Protein AF-H2ZM86-F1 (afdb_monomer)

Mean predicted aligned error: 6.04 Å

Sequence (484 aa):
TMFRTVLPVCFLLVGVSAQFPRRCTDKASLEARECCPTHTDGTKCGEMSNRGICAEIIAPTIDITVNETLELLLDDRAYWPRAFYDRACSCYGNFDDVDCSSCKAGFQGENCDVKSALAIRRNFTSLERNEIDSVISVLDKSKRIISDNYVILVTSYDRILRGESPEFANISVYNLFVWMHAYVSRDNLVFQGDDVKARLTNVNEENRVQVAIELLKEDFELAVESDVDYAHEGPAFLPWHRYFLLKWEKELRDVVVGDDTFTLPYWDWRDNTNCDVCNDAMMGDKDPENATLISSGSPISKWQIICSKGNAYIESGIQCTGQPEGPLLRDPGNYDPEKISGLPTSQEVENVIKIPDSYDTDSFDVAANQSFRNLVEGFADTTTGDADPSMSYLHNAVHLFMNGTMSEVATSANDPIFLLHHAFVDSIYELWLRQRTLRGNFGSTDGIRLGHRPNDFMVPFFPLVRNREGFANTFQLGYAYDYI

Structure (mmCIF, N/CA/C/O backbone):
data_AF-H2ZM86-F1
#
_entry.id   AF-H2ZM86-F1
#
loop_
_atom_site.group_PDB
_atom_site.id
_atom_site.type_symbol
_atom_site.label_atom_id
_atom_site.label_alt_id
_atom_site.label_comp_id
_atom_site.label_asym_id
_atom_site.label_entity_id
_atom_site.label_seq_id
_atom_site.pdbx_PDB_ins_code
_atom_site.Cartn_x
_atom_site.Cartn_y
_atom_site.Cartn_z
_atom_site.occupancy
_atom_site.B_iso_or_equiv
_atom_site.auth_seq_id
_atom_site.auth_comp_id
_atom_site.auth_asym_id
_atom_site.auth_atom_id
_atom_site.pdbx_PDB_model_num
ATOM 1 N N . THR A 1 1 ? 31.973 -61.005 -4.755 1.00 39.19 1 THR A N 1
ATOM 2 C CA . THR A 1 1 ? 30.595 -60.736 -5.220 1.00 39.19 1 THR A CA 1
ATOM 3 C C . THR A 1 1 ? 29.752 -60.318 -4.029 1.00 39.19 1 THR A C 1
ATOM 5 O O . THR A 1 1 ? 29.110 -61.143 -3.400 1.00 39.19 1 THR A O 1
ATOM 8 N N . MET A 1 2 ? 29.830 -59.038 -3.657 1.00 30.70 2 MET A N 1
ATOM 9 C CA . MET A 1 2 ? 28.988 -58.439 -2.615 1.00 30.70 2 MET A CA 1
ATOM 10 C C . MET A 1 2 ? 27.999 -57.503 -3.303 1.00 30.70 2 MET A C 1
ATOM 12 O O . MET A 1 2 ? 28.408 -56.522 -3.921 1.00 30.70 2 MET A O 1
ATOM 16 N N . PHE A 1 3 ? 26.716 -57.838 -3.216 1.00 30.98 3 PHE A N 1
ATOM 17 C CA . PHE A 1 3 ? 25.620 -56.956 -3.593 1.00 30.98 3 PHE A CA 1
ATOM 18 C C . PHE A 1 3 ? 25.576 -55.779 -2.610 1.00 30.98 3 PHE A C 1
ATOM 20 O O . PHE A 1 3 ? 25.415 -55.983 -1.408 1.00 30.98 3 PHE A O 1
ATOM 27 N N . ARG A 1 4 ? 25.745 -54.554 -3.120 1.00 32.47 4 ARG A N 1
ATOM 28 C CA . ARG A 1 4 ? 25.454 -53.317 -2.389 1.00 32.47 4 ARG A CA 1
ATOM 29 C C . ARG A 1 4 ? 24.052 -52.849 -2.759 1.00 32.47 4 ARG A C 1
ATOM 31 O O . ARG A 1 4 ? 23.764 -52.581 -3.920 1.00 32.47 4 ARG A O 1
ATOM 38 N N . THR A 1 5 ? 23.215 -52.759 -1.739 1.00 32.97 5 THR A N 1
ATOM 39 C CA . THR A 1 5 ? 21.920 -52.086 -1.707 1.00 32.97 5 THR A CA 1
ATOM 40 C C . THR A 1 5 ? 22.089 -50.620 -2.114 1.00 32.97 5 THR A C 1
ATOM 42 O O . THR A 1 5 ? 22.916 -49.918 -1.533 1.00 32.97 5 THR A O 1
ATOM 45 N N . VAL A 1 6 ? 21.316 -50.156 -3.095 1.00 32.16 6 VAL A N 1
ATOM 46 C CA . VAL A 1 6 ? 21.201 -48.735 -3.451 1.00 32.16 6 VAL A CA 1
ATOM 47 C C . VAL A 1 6 ? 19.826 -48.269 -2.976 1.00 32.16 6 VAL A C 1
ATOM 49 O O . VAL A 1 6 ? 18.811 -48.704 -3.513 1.00 32.16 6 VAL A O 1
ATOM 52 N N . LEU A 1 7 ? 19.796 -47.426 -1.940 1.00 28.30 7 LEU A N 1
ATOM 53 C CA . LEU A 1 7 ? 18.626 -46.604 -1.620 1.00 28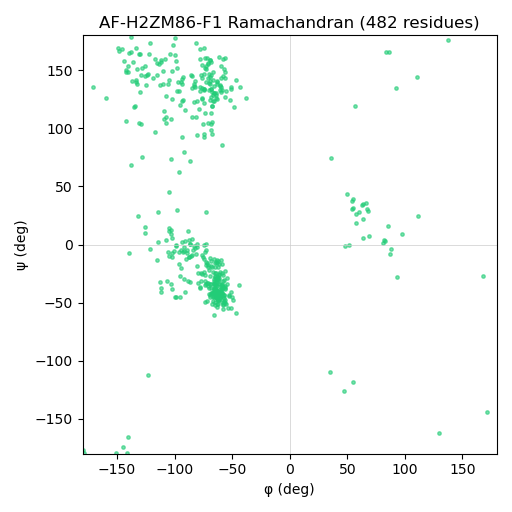.30 7 LEU A CA 1
ATOM 54 C C . LEU A 1 7 ? 18.549 -45.458 -2.643 1.00 28.30 7 LEU A C 1
ATOM 56 O O . LEU A 1 7 ? 19.573 -44.806 -2.866 1.00 28.30 7 LEU A O 1
ATOM 60 N N . PRO A 1 8 ? 17.378 -45.151 -3.224 1.00 29.66 8 PRO A N 1
ATOM 61 C CA . PRO A 1 8 ? 17.207 -43.926 -3.982 1.00 29.66 8 PRO A CA 1
ATOM 62 C C . PRO A 1 8 ? 17.007 -42.770 -2.996 1.00 29.66 8 PRO A C 1
ATOM 64 O O . PRO A 1 8 ? 16.043 -42.739 -2.231 1.00 29.66 8 PRO A O 1
ATOM 67 N N . VAL A 1 9 ? 17.938 -41.818 -3.006 1.00 29.58 9 VAL A N 1
ATOM 68 C CA . VAL A 1 9 ? 17.742 -40.505 -2.387 1.00 29.58 9 VAL A CA 1
ATOM 69 C C . VAL A 1 9 ? 16.745 -39.757 -3.266 1.00 29.58 9 VAL A C 1
ATOM 71 O O . VAL A 1 9 ? 17.067 -39.334 -4.374 1.00 29.58 9 VAL A O 1
ATOM 74 N N . CYS A 1 10 ? 15.510 -39.661 -2.784 1.00 25.80 10 CYS A N 1
ATOM 75 C CA . CYS A 1 10 ? 14.481 -38.811 -3.359 1.00 25.80 10 CYS A CA 1
ATOM 76 C C . CYS A 1 10 ? 14.900 -37.355 -3.114 1.00 25.80 10 CYS A C 1
ATOM 78 O O . CYS A 1 10 ? 14.818 -36.866 -1.988 1.00 25.80 10 CYS A O 1
ATOM 80 N N . PHE A 1 11 ? 15.402 -36.681 -4.149 1.00 26.70 11 PHE A N 1
ATOM 81 C CA . PHE A 1 11 ? 15.602 -35.236 -4.124 1.00 26.70 11 PHE A CA 1
ATOM 82 C C . PHE A 1 11 ? 14.224 -34.568 -4.101 1.00 26.70 11 PHE A C 1
ATOM 84 O O . PHE A 1 11 ? 13.560 -34.443 -5.126 1.00 26.70 11 PHE A O 1
ATOM 91 N N . LEU A 1 12 ? 13.782 -34.173 -2.908 1.00 25.33 12 LEU A N 1
ATOM 92 C CA . LEU A 1 12 ? 12.741 -33.167 -2.744 1.00 25.33 12 LEU A CA 1
ATOM 93 C C . LEU A 1 12 ? 13.330 -31.839 -3.232 1.00 25.33 12 LEU A C 1
ATOM 95 O O . LEU A 1 12 ? 14.191 -31.257 -2.574 1.00 25.33 12 LEU A O 1
ATOM 99 N N . LEU A 1 13 ? 12.908 -31.397 -4.415 1.00 27.17 13 LEU A N 1
ATOM 100 C CA . LEU A 1 13 ? 13.120 -30.029 -4.879 1.00 27.17 13 LEU A CA 1
ATOM 101 C C . LEU A 1 13 ? 12.276 -29.112 -3.989 1.00 27.17 13 LEU A C 1
ATOM 103 O O . LEU A 1 13 ? 11.078 -28.956 -4.202 1.00 27.17 13 LEU A O 1
ATOM 107 N N . VAL A 1 14 ? 12.896 -28.554 -2.953 1.00 28.31 14 VAL A N 1
ATOM 108 C CA . VAL A 1 14 ? 12.298 -27.496 -2.137 1.00 28.31 14 VAL A CA 1
ATOM 109 C C . VAL A 1 14 ? 12.490 -26.192 -2.910 1.00 28.31 14 VAL A C 1
ATOM 111 O O . VAL A 1 14 ? 13.564 -25.597 -2.879 1.00 28.31 14 VAL A O 1
ATOM 114 N N . GLY A 1 15 ? 11.483 -25.815 -3.697 1.00 26.33 15 GLY A N 1
ATOM 115 C CA . GLY A 1 15 ? 11.445 -24.538 -4.407 1.00 26.33 15 GLY A CA 1
ATOM 116 C C . GLY A 1 15 ? 11.146 -23.400 -3.436 1.00 26.33 15 GLY A C 1
ATOM 117 O O . GLY A 1 15 ? 10.242 -23.518 -2.611 1.00 26.33 15 GLY A O 1
ATOM 118 N N . VAL A 1 16 ? 11.917 -22.316 -3.534 1.00 29.64 16 VAL A N 1
ATOM 119 C CA . VAL A 1 16 ? 11.794 -21.115 -2.699 1.00 29.64 16 VAL A CA 1
ATOM 120 C C . VAL A 1 16 ? 11.440 -19.907 -3.592 1.00 29.64 16 VAL A C 1
ATOM 122 O O . VAL A 1 16 ? 12.290 -19.400 -4.302 1.00 29.64 16 VAL A O 1
ATOM 125 N N . SER A 1 17 ? 10.153 -19.573 -3.674 1.00 33.53 17 SER A N 1
ATOM 126 C CA . SER A 1 17 ? 9.510 -18.359 -3.127 1.00 33.53 17 SER A CA 1
ATOM 127 C C . SER A 1 17 ? 9.956 -16.909 -3.490 1.00 33.53 17 SER A C 1
ATOM 129 O O . SER A 1 17 ? 11.090 -16.632 -3.149 1.00 33.53 17 SER A O 1
ATOM 131 N N . ALA A 1 18 ? 9.066 -16.038 -4.102 1.00 32.41 18 ALA A N 1
ATOM 132 C CA . ALA A 1 18 ? 9.093 -14.596 -4.635 1.00 32.41 18 ALA A CA 1
ATOM 133 C C . ALA A 1 18 ? 7.874 -13.601 -4.497 1.00 32.41 18 ALA A C 1
ATOM 135 O O . ALA A 1 18 ? 6.821 -14.193 -4.611 1.00 32.41 18 ALA A O 1
ATOM 136 N N . GLN A 1 19 ? 7.961 -12.216 -4.356 1.00 56.25 19 GLN A N 1
ATOM 137 C CA . GLN A 1 19 ? 7.036 -11.006 -4.076 1.00 56.25 19 GLN A CA 1
ATOM 138 C C . GLN A 1 19 ? 6.599 -10.357 -5.363 1.00 56.25 19 GLN A C 1
ATOM 140 O O . GLN A 1 19 ? 5.443 -10.036 -5.602 1.00 56.25 19 GLN A O 1
ATOM 145 N N . PHE A 1 20 ? 7.596 -10.198 -6.211 1.00 81.62 20 PHE A N 1
ATOM 146 C CA . PHE A 1 20 ? 7.465 -10.648 -7.570 1.00 81.62 20 PHE A CA 1
ATOM 147 C C . PHE A 1 20 ? 6.937 -12.068 -7.552 1.00 81.62 20 PHE A C 1
ATOM 149 O O . PHE A 1 20 ? 7.635 -12.906 -7.007 1.00 81.62 20 PHE A O 1
ATOM 156 N N . PRO A 1 21 ? 5.768 -12.359 -8.120 1.00 90.44 21 PRO A N 1
ATOM 157 C CA . PRO A 1 21 ? 5.137 -13.667 -8.008 1.00 90.44 21 PRO A CA 1
ATOM 158 C C . PRO A 1 21 ? 6.167 -14.791 -8.065 1.00 90.44 21 PRO A C 1
ATOM 160 O O . PRO A 1 21 ? 6.968 -14.815 -8.992 1.00 90.44 21 PRO A O 1
ATOM 163 N N . ARG A 1 22 ? 6.192 -15.702 -7.088 1.00 91.69 22 ARG A N 1
ATOM 164 C CA . ARG A 1 22 ? 7.207 -16.778 -6.973 1.00 91.69 22 ARG A CA 1
ATOM 165 C C . ARG A 1 22 ? 7.530 -17.482 -8.280 1.00 91.69 22 ARG A C 1
ATOM 167 O O . ARG A 1 22 ? 8.665 -17.866 -8.530 1.00 91.69 22 ARG A O 1
ATOM 174 N N . ARG A 1 23 ? 6.510 -17.629 -9.117 1.00 91.88 23 ARG A N 1
ATOM 175 C CA . ARG A 1 23 ? 6.570 -18.237 -10.447 1.00 91.88 23 ARG A CA 1
ATOM 176 C C . ARG A 1 23 ? 7.264 -17.375 -11.519 1.00 91.88 23 ARG A C 1
ATOM 178 O O . ARG A 1 23 ? 7.301 -17.797 -12.664 1.00 91.88 23 ARG A O 1
ATOM 185 N N . CYS A 1 24 ? 7.752 -16.189 -11.170 1.00 93.94 24 CYS A N 1
ATOM 186 C CA . CYS A 1 24 ? 8.411 -15.220 -12.046 1.00 93.94 24 CYS A CA 1
ATOM 187 C C . CYS A 1 24 ? 9.840 -14.878 -11.603 1.00 93.94 24 CYS A C 1
ATOM 189 O O . CYS A 1 24 ? 10.521 -14.132 -12.297 1.00 93.94 24 CYS A O 1
ATOM 191 N N . THR A 1 25 ? 10.315 -15.405 -10.473 1.00 93.56 25 THR A N 1
ATOM 192 C CA . THR A 1 25 ? 11.659 -15.103 -9.945 1.00 93.56 25 THR A CA 1
ATOM 193 C C . THR A 1 25 ? 12.661 -16.219 -10.139 1.00 93.56 25 THR A C 1
ATOM 195 O O . THR A 1 25 ? 13.737 -16.214 -9.542 1.00 93.56 25 THR A O 1
ATOM 198 N N . ASP A 1 26 ? 12.327 -17.187 -10.986 1.00 91.25 26 ASP A N 1
ATOM 199 C CA . ASP A 1 26 ? 13.325 -18.096 -11.508 1.00 91.25 26 ASP A CA 1
ATOM 200 C C . ASP A 1 26 ? 14.213 -17.402 -12.549 1.00 91.25 26 ASP A C 1
ATOM 202 O O . ASP A 1 26 ? 13.879 -16.376 -13.151 1.00 91.25 26 ASP A O 1
ATOM 206 N N . LYS A 1 27 ? 15.380 -18.003 -12.768 1.00 90.88 27 LYS A N 1
ATOM 207 C CA . LYS A 1 27 ? 16.389 -17.490 -13.688 1.00 90.88 27 LYS A CA 1
ATOM 208 C C . LYS A 1 27 ? 15.850 -17.292 -15.110 1.00 90.88 27 LYS A C 1
ATOM 210 O O . LYS A 1 27 ? 16.230 -16.320 -15.752 1.00 90.88 27 LYS A O 1
ATOM 215 N N . ALA A 1 28 ? 14.988 -18.185 -15.600 1.00 92.88 28 ALA A N 1
ATOM 216 C CA . ALA A 1 28 ? 14.496 -18.113 -16.971 1.00 92.88 28 ALA A CA 1
ATOM 217 C C . ALA A 1 28 ? 13.544 -16.925 -17.158 1.00 92.88 28 ALA A C 1
ATOM 219 O O . ALA A 1 28 ? 13.675 -16.203 -18.144 1.00 92.88 28 ALA A O 1
ATOM 220 N N . SER A 1 29 ? 12.640 -16.684 -16.204 1.00 93.62 29 SER A N 1
ATOM 221 C CA . SER A 1 29 ? 11.758 -15.512 -16.223 1.00 93.62 29 SER A CA 1
ATOM 222 C C . SER A 1 29 ? 12.522 -14.191 -16.132 1.00 93.62 29 SER A C 1
ATOM 224 O O . SER A 1 29 ? 12.216 -13.263 -16.880 1.00 93.62 29 SER A O 1
ATOM 226 N N . LEU A 1 30 ? 13.542 -14.111 -15.274 1.00 92.69 30 LEU A N 1
ATOM 227 C CA . LEU A 1 30 ? 14.358 -12.903 -15.111 1.00 92.69 30 LEU A CA 1
ATOM 228 C C . LEU A 1 30 ? 15.242 -12.624 -16.337 1.00 92.69 30 LEU A C 1
ATOM 230 O O . LEU A 1 30 ? 15.297 -11.488 -16.800 1.00 92.69 30 LEU A O 1
ATOM 234 N N . GLU A 1 31 ? 15.892 -13.646 -16.908 1.00 92.38 31 GLU A N 1
ATOM 235 C CA . GLU A 1 31 ? 16.695 -13.504 -18.136 1.00 92.38 31 GLU A CA 1
ATOM 236 C C . GLU A 1 31 ? 15.830 -13.139 -19.347 1.00 92.38 31 GLU A C 1
ATOM 238 O O . GLU A 1 31 ? 16.235 -12.327 -20.177 1.00 92.38 31 GLU A O 1
ATOM 243 N N . ALA A 1 32 ? 14.626 -13.712 -19.441 1.00 95.31 32 ALA A N 1
ATOM 244 C CA . ALA A 1 32 ? 13.661 -13.367 -20.480 1.00 95.31 32 ALA A CA 1
ATOM 245 C C . ALA A 1 32 ? 12.961 -12.022 -20.232 1.00 95.31 32 ALA A C 1
ATOM 247 O O . ALA A 1 32 ? 12.251 -11.552 -21.122 1.00 95.31 32 ALA A O 1
ATOM 248 N N . ARG A 1 33 ? 13.125 -11.431 -19.037 1.00 94.31 33 ARG A N 1
ATOM 249 C CA . ARG A 1 33 ? 12.389 -10.247 -18.568 1.00 94.31 33 ARG A CA 1
ATOM 250 C C . ARG A 1 33 ? 10.880 -10.418 -18.773 1.00 94.31 33 ARG A C 1
ATOM 252 O O . ARG A 1 33 ? 10.178 -9.515 -19.222 1.00 94.31 33 ARG A O 1
ATOM 259 N N . GLU A 1 34 ? 10.367 -11.603 -18.446 1.00 96.31 34 GLU A N 1
ATOM 260 C CA . GLU A 1 34 ? 8.969 -11.977 -18.652 1.00 96.31 34 GLU A CA 1
ATOM 261 C C . GLU A 1 34 ? 8.365 -12.669 -17.418 1.00 96.31 34 GLU A C 1
ATOM 263 O O . GLU A 1 34 ? 8.778 -13.765 -17.027 1.00 96.31 34 GLU A O 1
ATOM 268 N N . CYS A 1 35 ? 7.318 -12.060 -16.852 1.00 96.19 35 CYS A N 1
ATOM 269 C CA . CYS A 1 35 ? 6.494 -12.641 -15.792 1.00 96.19 35 CYS A CA 1
ATOM 270 C C . CYS A 1 35 ? 5.162 -13.136 -16.375 1.00 96.19 35 CYS A C 1
ATOM 272 O O . CYS A 1 35 ? 4.109 -12.521 -16.207 1.00 96.19 35 CYS A O 1
ATOM 274 N N . CYS A 1 36 ? 5.226 -14.252 -17.105 1.00 96.69 36 CYS A N 1
ATOM 275 C CA . CYS A 1 36 ? 4.064 -14.904 -17.713 1.00 96.69 36 CYS A CA 1
ATOM 276 C C . CYS A 1 36 ? 4.024 -16.397 -17.352 1.00 96.69 36 CYS A C 1
ATOM 278 O O . CYS A 1 36 ? 4.369 -17.242 -18.190 1.00 96.69 36 CYS A O 1
ATOM 280 N N . PRO A 1 37 ? 3.643 -16.750 -16.111 1.00 95.25 37 PRO A N 1
ATOM 281 C CA . PRO A 1 37 ? 3.607 -18.136 -15.678 1.00 95.25 37 PRO A CA 1
ATOM 282 C C . PRO A 1 37 ? 2.657 -18.983 -16.529 1.00 95.25 37 PRO A C 1
ATOM 284 O O . PRO A 1 37 ? 1.687 -18.503 -17.126 1.00 95.25 37 PRO A O 1
ATOM 287 N N . THR A 1 38 ? 2.960 -20.278 -16.584 1.00 94.56 38 THR A N 1
ATOM 288 C CA . THR A 1 38 ? 2.132 -21.253 -17.296 1.00 94.56 38 THR A CA 1
ATOM 289 C C . THR A 1 38 ? 0.892 -21.575 -16.468 1.00 94.56 38 THR A C 1
ATOM 291 O O . THR A 1 38 ? 1.005 -21.961 -15.304 1.00 94.56 38 THR A O 1
ATOM 294 N N . HIS A 1 39 ? -0.275 -21.414 -17.084 1.00 93.44 39 HIS A N 1
ATOM 295 C CA . HIS A 1 39 ? -1.570 -21.784 -16.535 1.00 93.44 39 HIS A CA 1
ATOM 296 C C . HIS A 1 39 ? -1.763 -23.313 -16.581 1.00 93.44 39 HIS A C 1
ATOM 298 O O . HIS A 1 39 ? -1.015 -24.046 -17.231 1.00 93.44 39 HIS A O 1
ATOM 304 N N . THR A 1 40 ? -2.796 -23.818 -15.906 1.00 92.19 40 THR A N 1
ATOM 305 C CA . THR A 1 40 ? -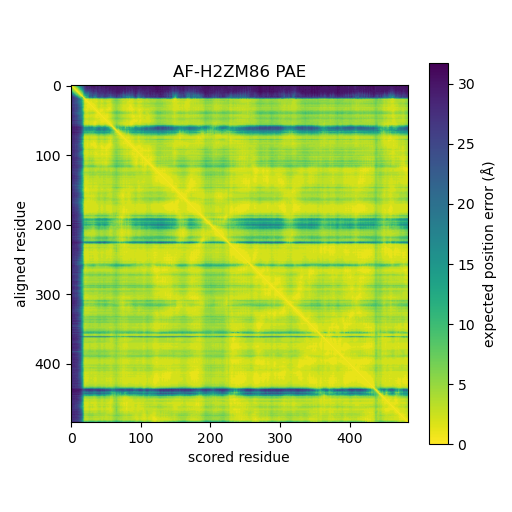3.113 -25.258 -15.842 1.00 92.19 40 THR A CA 1
ATOM 306 C C . THR A 1 40 ? -3.433 -25.900 -17.199 1.00 92.19 40 THR A C 1
ATOM 308 O O . THR A 1 40 ? -3.334 -27.118 -17.333 1.00 92.19 40 THR A O 1
ATOM 311 N N . ASP A 1 41 ? -3.740 -25.101 -18.224 1.00 92.94 41 ASP A N 1
ATOM 312 C CA . ASP A 1 41 ? -3.924 -25.559 -19.611 1.00 92.94 41 ASP A CA 1
ATOM 313 C C . ASP A 1 41 ? -2.610 -25.772 -20.385 1.00 92.94 41 ASP A C 1
ATOM 315 O O . ASP A 1 41 ? -2.627 -26.146 -21.558 1.00 92.94 41 ASP A O 1
ATOM 319 N N . GLY A 1 42 ? -1.464 -25.543 -19.738 1.00 95.19 42 GLY A N 1
ATOM 320 C CA . GLY A 1 42 ? -0.141 -25.715 -20.330 1.00 95.19 42 GLY A CA 1
ATOM 321 C C . GLY A 1 42 ? 0.335 -24.538 -21.186 1.00 95.19 42 GLY A C 1
ATOM 322 O O . GLY A 1 42 ? 1.418 -24.629 -21.764 1.00 95.19 42 GLY A O 1
ATOM 323 N N . THR A 1 43 ? -0.420 -23.437 -21.263 1.00 96.69 43 THR A N 1
ATOM 324 C CA . THR A 1 43 ? -0.028 -22.205 -21.970 1.00 96.69 43 THR A CA 1
ATOM 325 C C . THR A 1 43 ? 0.223 -21.043 -21.015 1.00 96.69 43 THR A C 1
ATOM 327 O O . THR A 1 43 ? -0.255 -21.027 -19.881 1.00 96.69 43 THR A O 1
ATOM 330 N N . LYS A 1 44 ? 1.004 -20.049 -21.451 1.00 96.81 44 LYS A N 1
ATOM 331 C CA . LYS A 1 44 ? 1.237 -18.834 -20.657 1.00 96.81 44 LYS A CA 1
ATOM 332 C C . LYS A 1 44 ? -0.067 -18.055 -20.519 1.00 96.81 44 LYS A C 1
ATOM 334 O O . LYS A 1 44 ? -0.783 -17.894 -21.503 1.00 96.81 44 LYS A O 1
ATOM 339 N N . CYS A 1 45 ? -0.357 -17.562 -19.315 1.00 96.69 45 CYS A N 1
ATOM 340 C CA . CYS A 1 45 ? -1.513 -16.693 -19.050 1.00 96.69 45 CYS A CA 1
ATOM 341 C C . CYS A 1 45 ? -2.889 -17.289 -19.418 1.00 96.69 45 CYS A C 1
ATOM 343 O O . CYS A 1 45 ? -3.853 -16.547 -19.604 1.00 96.69 45 CYS A O 1
ATOM 345 N N . GLY A 1 46 ? -2.981 -18.613 -19.575 1.00 96.44 46 GLY A N 1
ATOM 346 C CA . GLY A 1 46 ? -4.213 -19.296 -19.966 1.00 96.44 46 GLY A CA 1
ATOM 347 C C . GLY A 1 46 ? -4.692 -18.962 -21.382 1.00 96.44 46 GLY A C 1
ATOM 348 O O . GLY A 1 46 ? -5.899 -18.847 -21.610 1.00 96.44 46 GLY A O 1
ATOM 349 N N . GLU A 1 47 ? -3.765 -18.775 -22.326 1.00 97.00 47 GLU A N 1
ATOM 350 C CA . GLU A 1 47 ? -4.056 -18.455 -23.730 1.00 97.00 47 GLU A CA 1
ATOM 351 C C . GLU A 1 47 ? -4.961 -19.505 -24.393 1.00 97.00 47 GLU A C 1
ATOM 353 O O . GLU A 1 47 ? -5.940 -19.149 -25.050 1.00 97.00 47 GLU A O 1
ATOM 358 N N . MET A 1 48 ? -4.704 -20.800 -24.169 1.00 96.75 48 MET A N 1
ATOM 359 C CA . MET A 1 48 ? -5.537 -21.879 -24.720 1.00 96.75 48 MET A CA 1
ATOM 360 C C . MET A 1 48 ? -6.973 -21.826 -24.185 1.00 96.75 48 MET A C 1
ATOM 362 O O . MET A 1 48 ? -7.918 -22.099 -24.926 1.00 96.75 48 MET A O 1
ATOM 366 N N . SER A 1 49 ? -7.137 -21.447 -22.918 1.00 96.06 49 SER A N 1
ATOM 367 C CA . SER A 1 49 ? -8.445 -21.279 -22.272 1.00 96.06 49 SER A CA 1
ATOM 368 C C . SER A 1 49 ? -9.078 -19.905 -22.519 1.00 96.06 49 SER A C 1
ATOM 370 O O . SER A 1 49 ? -10.126 -19.614 -21.946 1.00 96.06 49 SER A O 1
ATOM 372 N N . ASN A 1 50 ? -8.465 -19.050 -23.348 1.00 96.31 50 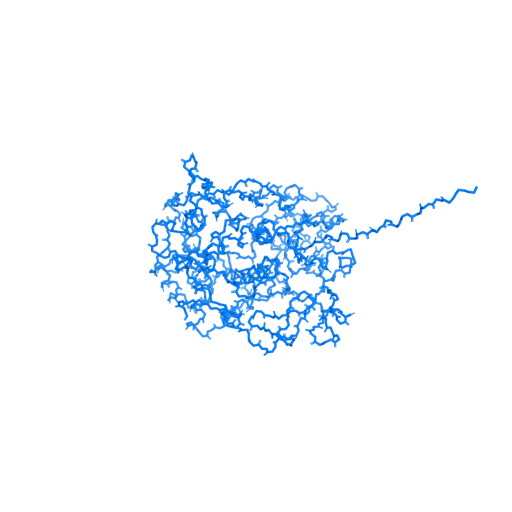ASN A N 1
ATOM 373 C CA . ASN A 1 50 ? -8.904 -17.678 -23.611 1.00 96.31 50 ASN A CA 1
ATOM 374 C C . ASN A 1 50 ? -9.066 -16.832 -22.328 1.00 96.31 50 ASN A C 1
ATOM 376 O O . ASN A 1 50 ? -9.994 -16.028 -22.207 1.00 96.31 50 ASN A O 1
ATOM 380 N N . ARG A 1 51 ? -8.171 -17.026 -21.352 1.00 97.25 51 ARG A N 1
ATOM 381 C CA . ARG A 1 51 ? -8.165 -16.287 -20.077 1.00 97.25 51 ARG A CA 1
ATOM 382 C C . ARG A 1 51 ? -7.298 -15.038 -20.118 1.00 97.25 51 ARG A C 1
ATOM 384 O O . ARG A 1 51 ? -7.604 -14.055 -19.447 1.00 97.25 51 ARG A O 1
ATOM 391 N N . GLY A 1 52 ? -6.250 -15.054 -20.926 1.00 97.19 52 GLY A N 1
ATOM 392 C CA . GLY A 1 52 ? -5.335 -13.938 -21.073 1.00 97.19 52 GLY A CA 1
ATOM 393 C C . GLY A 1 52 ? -4.231 -14.242 -22.070 1.00 97.19 52 GLY A C 1
ATOM 394 O O . GLY A 1 52 ? -4.207 -15.292 -22.709 1.00 97.19 52 GLY A O 1
ATOM 395 N N . ILE A 1 53 ? -3.311 -13.294 -22.203 1.00 97.62 53 ILE A N 1
ATOM 396 C CA . ILE A 1 53 ? -2.156 -13.405 -23.091 1.00 97.62 53 ILE A CA 1
ATOM 397 C C . ILE A 1 53 ? -0.921 -12.809 -22.425 1.00 97.62 53 ILE A C 1
ATOM 399 O O . ILE A 1 53 ? -1.018 -11.847 -21.662 1.00 97.62 53 ILE A O 1
ATOM 403 N N . CYS A 1 54 ? 0.253 -13.354 -22.734 1.00 97.38 54 CYS A N 1
ATOM 404 C CA . CYS A 1 54 ? 1.509 -12.736 -22.335 1.00 97.38 54 CYS A CA 1
ATOM 405 C C . CYS A 1 54 ? 1.795 -11.519 -23.222 1.00 97.38 54 CYS A C 1
ATOM 407 O O . CYS A 1 54 ? 2.199 -11.671 -24.381 1.00 97.38 54 CYS A O 1
ATOM 409 N N . ALA A 1 55 ? 1.581 -10.319 -22.690 1.00 96.44 55 ALA A N 1
ATOM 410 C CA . ALA A 1 55 ? 1.652 -9.067 -23.434 1.00 96.44 55 ALA A CA 1
ATOM 411 C C . ALA A 1 55 ? 2.842 -8.209 -22.998 1.00 96.44 55 ALA A C 1
ATOM 413 O O . ALA A 1 55 ? 3.372 -8.357 -21.898 1.00 96.44 55 ALA A O 1
ATOM 414 N N . GLU A 1 56 ? 3.244 -7.294 -23.877 1.00 95.56 56 GLU A N 1
ATOM 415 C CA . GLU A 1 56 ? 4.164 -6.218 -23.523 1.00 95.56 56 GLU A CA 1
ATOM 416 C C . GLU A 1 56 ? 3.540 -5.304 -22.464 1.00 95.56 56 GLU A C 1
ATOM 418 O O . GLU A 1 56 ? 2.355 -4.959 -22.516 1.00 95.56 56 GLU A O 1
ATOM 423 N N . ILE A 1 57 ? 4.358 -4.913 -21.494 1.00 92.50 57 ILE A N 1
ATOM 424 C CA . ILE A 1 57 ? 3.982 -3.964 -20.457 1.00 92.50 57 ILE A CA 1
ATOM 425 C C . ILE A 1 57 ? 4.115 -2.561 -21.032 1.00 92.50 57 ILE A C 1
ATOM 427 O O . ILE A 1 57 ? 5.218 -2.061 -21.233 1.00 92.50 57 ILE A O 1
ATOM 431 N N . ILE A 1 58 ? 2.970 -1.920 -21.245 1.00 86.25 58 ILE A N 1
ATOM 432 C CA . ILE A 1 58 ? 2.894 -0.531 -21.697 1.00 86.25 58 ILE A CA 1
ATOM 433 C C . ILE A 1 58 ? 2.782 0.368 -20.459 1.00 86.25 58 ILE A C 1
ATOM 435 O O . ILE A 1 58 ? 1.680 0.595 -19.935 1.00 86.25 58 ILE A O 1
ATOM 439 N N . ALA A 1 59 ? 3.925 0.833 -19.956 1.00 76.06 59 ALA A N 1
ATOM 440 C CA . ALA A 1 59 ? 3.983 1.913 -18.976 1.00 76.06 59 ALA A CA 1
ATOM 441 C C . ALA A 1 59 ? 3.754 3.262 -19.693 1.00 76.06 59 ALA A C 1
ATOM 443 O O . ALA A 1 59 ? 4.102 3.388 -20.867 1.00 76.06 59 ALA A O 1
ATOM 444 N N . PRO A 1 60 ? 3.106 4.256 -19.062 1.00 69.25 60 PRO A N 1
ATOM 445 C CA . PRO A 1 60 ? 2.959 5.571 -19.675 1.00 69.25 60 PRO A CA 1
ATOM 446 C C . PRO A 1 60 ? 4.329 6.192 -19.970 1.00 69.25 60 PRO A C 1
ATOM 448 O O . PRO A 1 60 ? 5.182 6.250 -19.086 1.00 69.25 60 PRO A O 1
ATOM 451 N N . THR A 1 61 ? 4.514 6.686 -21.196 1.00 64.94 61 THR A N 1
ATOM 452 C CA . THR A 1 61 ? 5.691 7.480 -21.562 1.00 64.94 61 THR A CA 1
ATOM 453 C C . THR A 1 61 ? 5.758 8.716 -20.686 1.00 64.94 61 THR A C 1
ATOM 455 O O . THR A 1 61 ? 4.747 9.395 -20.488 1.00 64.94 61 THR A O 1
ATOM 458 N N . ILE A 1 62 ? 6.950 9.019 -20.194 1.00 63.56 62 ILE A N 1
ATOM 459 C CA . ILE A 1 62 ? 7.153 10.143 -19.300 1.00 63.56 62 ILE A CA 1
ATOM 460 C C . ILE A 1 62 ? 7.767 11.310 -20.070 1.00 63.56 62 ILE A C 1
ATOM 462 O O . ILE A 1 62 ? 8.819 11.160 -20.686 1.00 63.56 62 ILE A O 1
ATOM 466 N N . ASP A 1 63 ? 7.120 12.471 -19.998 1.00 58.06 63 ASP A N 1
ATOM 467 C CA . ASP A 1 63 ? 7.738 13.758 -20.318 1.00 58.06 63 ASP A CA 1
ATOM 468 C C . ASP A 1 63 ? 8.306 14.328 -19.013 1.00 58.06 63 ASP A C 1
ATOM 470 O O . ASP A 1 63 ? 7.634 15.070 -18.301 1.00 58.06 63 ASP A O 1
ATOM 474 N N . ILE A 1 64 ? 9.479 13.830 -18.615 1.00 65.19 64 ILE A N 1
ATOM 475 C CA . ILE A 1 64 ? 10.148 14.245 -17.379 1.00 65.19 64 ILE A CA 1
ATOM 476 C C . ILE A 1 64 ? 11.136 15.347 -17.682 1.00 65.19 64 ILE A C 1
ATOM 478 O O . ILE A 1 64 ? 11.892 15.302 -18.654 1.00 65.19 64 ILE A O 1
ATOM 482 N N . THR A 1 65 ? 11.179 16.317 -16.784 1.00 64.88 65 THR A N 1
ATOM 483 C CA . THR A 1 65 ? 12.266 17.278 -16.738 1.00 64.88 65 THR A CA 1
ATOM 484 C C . THR A 1 65 ? 13.598 16.563 -16.477 1.00 64.88 65 THR A C 1
ATOM 486 O O . THR A 1 65 ? 13.666 15.436 -15.976 1.00 64.88 65 THR A O 1
ATOM 489 N N . VAL A 1 66 ? 14.704 17.239 -16.794 1.00 59.88 66 VAL A N 1
ATOM 490 C CA . VAL A 1 66 ? 16.057 16.722 -16.523 1.00 59.88 66 VAL A CA 1
ATOM 491 C C . VAL A 1 66 ? 16.265 16.413 -15.031 1.00 59.88 66 VAL A C 1
ATOM 493 O O . VAL A 1 66 ? 17.007 15.489 -14.706 1.00 59.88 66 VAL A O 1
ATOM 496 N N . ASN A 1 67 ? 15.597 17.144 -14.131 1.00 65.06 67 ASN A N 1
ATOM 497 C CA . ASN A 1 67 ? 15.707 16.935 -12.685 1.00 65.06 67 ASN A CA 1
ATOM 498 C C . ASN A 1 67 ? 14.970 15.668 -12.234 1.00 65.06 67 ASN A C 1
ATOM 500 O O . ASN A 1 67 ? 15.591 14.802 -11.633 1.00 65.06 67 ASN A O 1
ATOM 504 N N . GLU A 1 68 ? 13.715 15.479 -12.642 1.00 72.44 68 GLU A N 1
ATOM 505 C CA . GLU A 1 68 ? 12.978 14.241 -12.332 1.00 72.44 68 GLU A CA 1
ATOM 506 C C . GLU A 1 68 ? 13.664 13.006 -12.951 1.00 72.44 68 GLU A C 1
ATOM 508 O O . GLU A 1 68 ? 13.633 11.901 -12.415 1.00 72.44 68 GLU A O 1
ATOM 513 N N . THR A 1 69 ? 14.342 13.184 -14.088 1.00 69.94 69 THR A N 1
ATOM 514 C CA . THR A 1 69 ? 15.161 12.124 -14.690 1.00 69.94 69 THR A CA 1
ATOM 515 C C . THR A 1 69 ? 16.338 11.723 -13.804 1.00 69.94 69 THR A C 1
ATOM 517 O O . THR A 1 69 ? 16.656 10.536 -13.727 1.00 69.94 69 THR A O 1
ATOM 520 N N . LEU A 1 70 ? 16.990 12.688 -13.149 1.00 76.44 70 LEU A N 1
ATOM 521 C CA . LEU A 1 70 ? 18.099 12.434 -12.227 1.00 76.44 70 LEU A CA 1
ATOM 522 C C . LEU A 1 70 ? 17.628 11.618 -11.019 1.00 76.44 70 LEU A C 1
ATOM 524 O O . LEU A 1 70 ? 18.277 10.637 -10.658 1.00 76.44 70 LEU A O 1
ATOM 528 N N . GLU A 1 71 ? 16.482 11.996 -10.456 1.00 79.38 71 GLU A N 1
ATOM 529 C CA . GLU A 1 71 ? 15.874 11.346 -9.293 1.00 79.38 71 GLU A CA 1
ATOM 530 C C . GLU A 1 71 ? 15.490 9.887 -9.594 1.00 79.38 71 GLU A C 1
ATOM 532 O O . GLU A 1 71 ? 15.741 8.971 -8.814 1.00 79.38 71 GLU A O 1
ATOM 537 N N . LEU A 1 72 ? 14.923 9.623 -10.769 1.00 85.12 72 LEU A N 1
ATOM 538 C CA . LEU A 1 72 ? 14.317 8.323 -11.076 1.00 85.12 72 LEU A CA 1
ATOM 539 C C . LEU A 1 72 ? 15.276 7.316 -11.734 1.00 85.12 72 LEU A C 1
ATOM 541 O O . LEU A 1 72 ? 14.890 6.177 -12.026 1.00 85.12 72 LEU A O 1
ATOM 545 N N . LEU A 1 73 ? 16.525 7.703 -12.007 1.00 87.38 73 LEU A N 1
ATOM 546 C CA . LEU A 1 73 ? 17.434 6.897 -12.824 1.00 87.38 73 LEU A CA 1
ATOM 547 C C . LEU A 1 73 ? 17.810 5.559 -12.166 1.00 87.38 73 LEU A C 1
ATOM 549 O O . LEU A 1 73 ? 17.893 4.542 -12.858 1.00 87.38 73 LEU A O 1
ATOM 553 N N . LEU A 1 74 ? 17.979 5.554 -10.841 1.00 90.44 74 LEU A N 1
ATOM 554 C CA . LEU A 1 74 ? 18.291 4.367 -10.033 1.00 90.44 74 LEU A CA 1
ATOM 555 C C . LEU A 1 74 ? 17.087 3.855 -9.224 1.00 90.44 74 LEU A C 1
ATOM 557 O O . LEU A 1 74 ? 17.250 2.986 -8.367 1.00 90.44 74 LEU A O 1
ATOM 561 N N . ASP A 1 75 ? 15.880 4.351 -9.500 1.00 90.94 75 ASP A N 1
ATOM 562 C CA . ASP A 1 75 ? 14.663 3.853 -8.866 1.00 90.94 75 ASP A CA 1
ATOM 563 C C . ASP A 1 75 ? 14.040 2.713 -9.696 1.00 90.94 75 ASP A C 1
ATOM 565 O O . ASP A 1 75 ? 13.604 2.908 -10.838 1.00 90.94 75 ASP A O 1
ATOM 569 N N . ASP A 1 76 ? 13.995 1.505 -9.124 1.00 91.81 76 ASP A N 1
ATOM 570 C CA . ASP A 1 76 ? 13.384 0.313 -9.731 1.00 91.81 76 ASP A CA 1
ATOM 571 C C . ASP A 1 76 ? 11.850 0.367 -9.777 1.00 91.81 76 ASP A C 1
ATOM 573 O O . ASP A 1 76 ? 11.218 -0.379 -10.532 1.00 91.81 76 ASP A O 1
ATOM 577 N N . ARG A 1 77 ? 11.249 1.279 -9.010 1.00 92.00 77 ARG A N 1
ATOM 578 C CA . ARG A 1 77 ? 9.806 1.550 -8.997 1.00 92.00 77 ARG A CA 1
ATOM 579 C C . ARG A 1 77 ? 9.383 2.425 -10.166 1.00 92.00 77 ARG A C 1
ATOM 581 O O . ARG A 1 77 ? 8.238 2.359 -10.617 1.00 92.00 77 ARG A O 1
ATOM 588 N N . ALA A 1 78 ? 10.308 3.216 -10.701 1.00 87.56 78 ALA A N 1
ATOM 589 C CA . ALA A 1 78 ? 10.010 4.092 -11.814 1.00 87.56 78 ALA A CA 1
ATOM 590 C C . ALA A 1 78 ? 9.636 3.255 -13.046 1.00 87.56 78 ALA A C 1
ATOM 592 O O . ALA A 1 78 ? 10.426 2.426 -13.513 1.00 87.56 78 ALA A O 1
ATOM 593 N N . TYR A 1 79 ? 8.465 3.545 -13.628 1.00 82.50 79 TYR A N 1
ATOM 594 C CA . TYR A 1 79 ? 7.870 2.799 -14.747 1.00 82.50 79 TYR A CA 1
ATOM 595 C C . TYR A 1 79 ? 7.547 1.340 -14.384 1.00 82.50 79 TYR A C 1
ATOM 597 O O . TYR A 1 79 ? 7.691 0.434 -15.207 1.00 82.50 79 TYR A O 1
ATOM 605 N N . TRP A 1 80 ? 7.150 1.095 -13.135 1.00 91.25 80 TRP A N 1
ATOM 606 C CA . TRP A 1 80 ? 6.860 -0.239 -12.621 1.00 91.25 80 TRP A CA 1
ATOM 607 C C . TRP A 1 80 ? 6.048 -1.119 -13.592 1.00 91.25 80 TRP A C 1
ATOM 609 O O . TRP A 1 80 ? 5.043 -0.652 -14.138 1.00 91.25 80 TRP A O 1
ATOM 619 N N . PRO A 1 81 ? 6.421 -2.402 -13.785 1.00 92.69 81 PRO A N 1
ATOM 620 C CA . PRO A 1 81 ? 7.578 -3.129 -13.235 1.00 92.69 81 PRO A CA 1
ATOM 621 C C . PRO A 1 81 ? 8.780 -3.212 -14.206 1.00 92.69 81 PRO A C 1
ATOM 623 O O . PRO A 1 81 ? 9.526 -4.196 -14.177 1.00 92.69 81 PRO A O 1
ATOM 626 N N . ARG A 1 82 ? 8.970 -2.225 -15.098 1.00 90.19 82 ARG A N 1
ATOM 627 C CA . ARG A 1 82 ? 9.926 -2.288 -16.228 1.00 90.19 82 ARG A CA 1
ATOM 628 C C . ARG A 1 82 ? 11.397 -2.432 -15.831 1.00 90.19 82 ARG A C 1
ATOM 630 O O . ARG A 1 82 ? 12.210 -2.817 -16.665 1.00 90.19 82 ARG A O 1
ATOM 637 N N . ALA A 1 83 ? 11.762 -2.202 -14.573 1.00 89.88 83 ALA A N 1
ATOM 638 C CA . ALA A 1 83 ? 13.090 -2.565 -14.078 1.00 89.88 83 ALA A CA 1
ATOM 639 C C . ALA A 1 83 ? 13.369 -4.078 -14.226 1.00 89.88 83 ALA A C 1
ATOM 641 O O . ALA A 1 83 ? 14.479 -4.481 -14.581 1.00 89.88 83 ALA A O 1
ATOM 642 N N . PHE A 1 84 ? 12.342 -4.917 -14.056 1.00 92.38 84 PHE A N 1
ATOM 643 C CA . PHE A 1 84 ? 12.476 -6.375 -13.976 1.00 92.38 84 PHE A CA 1
ATOM 644 C C . PHE A 1 84 ? 11.870 -7.109 -15.171 1.00 92.38 84 PHE A C 1
ATOM 646 O O . PHE A 1 84 ? 12.474 -8.058 -15.671 1.00 92.38 84 PHE A O 1
ATOM 653 N N . TYR A 1 85 ? 10.699 -6.674 -15.643 1.00 93.75 85 TYR A N 1
ATOM 654 C CA . TYR A 1 85 ? 9.971 -7.368 -16.703 1.00 93.75 85 TYR A CA 1
ATOM 655 C C . TYR A 1 85 ? 9.502 -6.401 -17.783 1.00 93.75 85 TYR A C 1
ATOM 657 O O . TYR A 1 85 ? 8.959 -5.338 -17.494 1.00 93.75 85 TYR A O 1
ATOM 665 N N . ASP A 1 86 ? 9.649 -6.823 -19.033 1.00 93.81 86 ASP A N 1
ATOM 666 C CA . ASP A 1 86 ? 9.123 -6.143 -20.213 1.00 93.81 86 ASP A CA 1
ATOM 667 C C . ASP A 1 86 ? 7.756 -6.707 -20.622 1.00 93.81 86 ASP A C 1
ATOM 669 O O . ASP A 1 86 ? 6.991 -6.049 -21.330 1.00 93.81 86 ASP A O 1
ATOM 673 N N . ARG A 1 87 ? 7.437 -7.927 -20.167 1.00 96.25 87 ARG A N 1
ATOM 674 C CA . ARG A 1 87 ? 6.203 -8.654 -20.481 1.00 96.25 87 ARG A CA 1
ATOM 675 C C . ARG A 1 87 ? 5.566 -9.260 -19.232 1.00 96.25 87 ARG A C 1
ATOM 677 O O . ARG A 1 87 ? 6.264 -9.793 -18.369 1.00 96.25 87 ARG A O 1
ATOM 684 N N . ALA A 1 88 ? 4.238 -9.219 -19.166 1.00 96.12 88 ALA A N 1
ATOM 685 C CA . ALA A 1 88 ? 3.442 -9.858 -18.120 1.00 96.12 88 ALA A CA 1
ATOM 686 C C . ALA A 1 88 ? 2.082 -10.327 -18.659 1.00 96.12 88 ALA A C 1
ATOM 688 O O . ALA A 1 88 ? 1.661 -9.945 -19.756 1.00 96.12 88 ALA A O 1
ATOM 689 N N . CYS A 1 89 ? 1.383 -11.165 -17.893 1.00 96.06 89 CYS A N 1
ATOM 690 C CA . CYS A 1 89 ? 0.037 -11.590 -18.259 1.00 96.06 89 CYS A CA 1
ATOM 691 C C . CYS A 1 89 ? -0.952 -10.415 -18.278 1.00 96.06 89 CYS A C 1
ATOM 693 O O . CYS A 1 89 ? -1.081 -9.665 -17.312 1.00 96.06 89 CYS A O 1
ATOM 695 N N . SER A 1 90 ? -1.683 -10.287 -19.386 1.00 95.62 90 SER A N 1
ATOM 696 C CA . SER A 1 90 ? -2.842 -9.411 -19.534 1.00 95.62 90 SER A CA 1
ATOM 697 C C . SER A 1 90 ? -4.099 -10.274 -19.570 1.00 95.62 90 SER A C 1
ATOM 699 O O . SER A 1 90 ? -4.368 -10.957 -20.561 1.00 95.62 90 SER A O 1
ATOM 701 N N . CYS A 1 91 ? -4.837 -10.279 -18.462 1.00 95.94 91 CYS A N 1
ATOM 702 C CA . CYS A 1 91 ? -6.026 -11.107 -18.301 1.00 95.94 91 CYS A CA 1
ATOM 703 C C . CYS A 1 91 ? -7.261 -10.460 -18.936 1.00 95.94 91 CYS A C 1
ATOM 705 O O . CYS A 1 91 ? -7.472 -9.246 -18.856 1.00 95.94 91 CYS A O 1
ATOM 707 N N . TYR A 1 92 ? -8.095 -11.280 -19.571 1.00 96.44 92 TYR A N 1
ATOM 708 C CA . TYR A 1 92 ? -9.311 -10.840 -20.242 1.00 96.44 92 TYR A CA 1
ATOM 709 C C . TYR A 1 92 ? -10.497 -10.764 -19.277 1.00 96.44 92 TYR A C 1
ATOM 711 O O . TYR A 1 92 ? -10.648 -11.571 -18.363 1.00 96.44 92 TYR A O 1
ATOM 719 N N . GLY A 1 93 ? -11.385 -9.791 -19.501 1.00 95.06 93 GLY A N 1
ATOM 720 C CA . GLY A 1 93 ? -12.626 -9.651 -18.737 1.00 95.06 93 GLY A CA 1
ATOM 721 C C . GLY A 1 93 ? -12.400 -9.565 -17.223 1.00 95.06 93 GLY A C 1
ATOM 722 O O . GLY A 1 93 ? -11.764 -8.625 -16.732 1.00 95.06 93 GLY A O 1
ATOM 723 N N . ASN A 1 94 ? -12.958 -10.541 -16.503 1.00 95.62 94 ASN A N 1
ATOM 724 C CA . ASN A 1 94 ? -12.909 -10.639 -15.043 1.00 95.62 94 ASN A CA 1
ATOM 725 C C . ASN A 1 94 ? -11.901 -11.675 -14.533 1.00 95.62 94 ASN A C 1
ATOM 727 O O . ASN A 1 94 ? -11.906 -11.959 -13.338 1.00 95.62 94 ASN A O 1
ATOM 731 N N . PHE A 1 95 ? -11.058 -12.240 -15.399 1.00 96.50 95 PHE A N 1
ATOM 732 C CA . PHE A 1 95 ? -9.922 -13.033 -14.941 1.00 96.50 95 PHE A CA 1
ATOM 733 C C . PHE A 1 95 ? -8.879 -12.119 -14.280 1.00 96.50 95 PHE A C 1
ATOM 735 O O . PHE A 1 95 ? -8.722 -10.952 -14.653 1.00 96.50 95 PHE A O 1
ATOM 742 N N . ASP A 1 96 ? -8.202 -12.656 -13.277 1.00 93.50 96 ASP A N 1
ATOM 743 C CA . ASP A 1 96 ? -7.160 -12.021 -12.470 1.00 93.50 96 ASP A CA 1
ATOM 744 C C . ASP A 1 96 ? -6.113 -13.084 -12.099 1.00 93.50 96 ASP A C 1
ATOM 746 O O . ASP A 1 96 ? -6.227 -14.239 -12.512 1.00 93.50 96 ASP A O 1
ATOM 750 N N . ASP A 1 97 ? -5.143 -12.708 -11.268 1.00 91.94 97 ASP A N 1
ATOM 751 C CA . ASP A 1 97 ? -3.940 -13.479 -10.921 1.00 91.94 97 ASP A CA 1
ATOM 752 C C . ASP A 1 97 ? -2.808 -13.335 -11.940 1.00 91.94 97 ASP A C 1
ATOM 754 O O . ASP A 1 97 ? -2.972 -12.859 -13.062 1.00 91.94 97 ASP A O 1
ATOM 758 N N . VAL A 1 98 ? -1.625 -13.762 -11.524 1.00 92.75 98 VAL A N 1
ATOM 759 C CA . VAL A 1 98 ? -0.367 -13.614 -12.259 1.00 92.75 98 VAL A CA 1
ATOM 760 C C . VAL A 1 98 ? -0.328 -14.465 -13.528 1.00 92.75 98 VAL A C 1
ATOM 762 O O . VAL A 1 98 ? 0.469 -14.187 -14.415 1.00 92.75 98 VAL A O 1
ATOM 765 N N . ASP A 1 99 ? -1.194 -15.475 -13.628 1.00 93.81 99 ASP A N 1
ATOM 766 C CA . ASP A 1 99 ? -1.393 -16.371 -14.773 1.00 93.81 99 ASP A CA 1
ATOM 767 C C . ASP A 1 99 ? -2.853 -16.429 -15.256 1.00 93.81 99 ASP A C 1
ATOM 769 O O . ASP A 1 99 ? -3.211 -17.328 -16.020 1.00 93.81 99 ASP A O 1
ATOM 773 N N . CYS A 1 100 ? -3.694 -15.479 -14.834 1.00 96.38 100 CYS A N 1
ATOM 774 C CA . CYS A 1 100 ? -5.111 -15.393 -15.199 1.00 96.38 100 CYS A CA 1
ATOM 775 C C . CYS A 1 100 ? -5.985 -16.573 -14.713 1.00 96.38 100 CYS A C 1
ATOM 777 O O . CYS A 1 100 ? -7.056 -16.844 -15.274 1.00 96.38 100 CYS A O 1
ATOM 779 N N . SER A 1 101 ? -5.545 -17.304 -13.682 1.00 93.75 101 SER A N 1
ATOM 780 C CA . SER A 1 101 ? -6.278 -18.453 -13.136 1.00 93.75 101 SER A CA 1
ATOM 781 C C . SER A 1 101 ? -7.464 -18.060 -12.257 1.00 93.75 101 SER A C 1
ATOM 783 O O . SER A 1 101 ? -8.457 -18.791 -12.206 1.00 93.75 101 SER A O 1
ATOM 785 N N . SER A 1 102 ? -7.370 -16.924 -11.569 1.00 93.12 102 SER A N 1
ATOM 786 C CA . SER A 1 102 ? -8.347 -16.499 -10.567 1.00 93.12 102 SER A CA 1
ATOM 787 C C . SER A 1 102 ? -9.322 -15.469 -11.141 1.00 93.12 102 SER A C 1
ATOM 789 O O . SER A 1 102 ? -9.228 -15.064 -12.299 1.00 93.12 102 SER A O 1
ATOM 791 N N . CYS A 1 103 ? -10.290 -15.052 -10.329 1.00 93.81 103 CYS A N 1
ATOM 792 C CA . CYS A 1 103 ? -11.229 -13.994 -10.679 1.00 93.81 103 CYS A CA 1
ATOM 793 C C . CYS A 1 103 ? -10.865 -12.680 -9.996 1.00 93.81 103 CYS A C 1
ATOM 795 O O . CYS A 1 103 ? -10.354 -12.671 -8.873 1.00 93.81 103 CYS A O 1
ATOM 797 N N . LYS A 1 104 ? -11.188 -11.567 -10.658 1.00 92.25 104 LYS A N 1
ATOM 798 C CA . LYS A 1 104 ? -11.155 -10.233 -10.057 1.00 92.25 104 LYS A CA 1
ATOM 799 C C . LYS A 1 104 ? -12.058 -10.199 -8.829 1.00 92.25 104 LYS A C 1
ATOM 801 O O . LYS A 1 104 ? -13.075 -10.893 -8.770 1.00 92.25 104 LYS A O 1
ATOM 806 N N . ALA A 1 105 ? -11.712 -9.336 -7.878 1.00 89.69 105 ALA A N 1
ATOM 807 C CA . ALA A 1 105 ? -12.517 -9.110 -6.685 1.00 89.69 105 ALA A CA 1
ATOM 808 C C . ALA A 1 105 ? -13.991 -8.827 -7.052 1.00 89.69 105 ALA A C 1
ATOM 810 O O . ALA A 1 105 ? -14.285 -8.088 -7.995 1.00 89.69 105 ALA A O 1
ATOM 811 N N . GLY A 1 106 ? -14.920 -9.478 -6.346 1.00 90.69 106 GLY A N 1
ATOM 812 C CA . GLY A 1 106 ? -16.357 -9.422 -6.632 1.00 90.69 106 GLY A CA 1
ATOM 813 C C . GLY A 1 106 ? -16.861 -10.363 -7.728 1.00 90.69 106 GLY A C 1
ATOM 814 O O . GLY A 1 106 ? -18.055 -10.323 -8.039 1.00 90.69 106 GLY A O 1
ATOM 815 N N . PHE A 1 107 ? -16.001 -11.209 -8.298 1.00 93.69 107 PHE A N 1
ATOM 816 C CA . PHE A 1 107 ? -16.378 -12.254 -9.247 1.00 93.69 107 PHE A CA 1
ATOM 817 C C . PHE A 1 107 ? -15.877 -13.630 -8.803 1.00 93.69 107 PHE A C 1
ATOM 819 O O . PHE A 1 107 ? -14.877 -13.753 -8.098 1.00 93.69 107 PHE A O 1
ATOM 826 N N . GLN A 1 108 ? -16.584 -14.668 -9.236 1.00 93.38 108 GLN A N 1
ATOM 827 C CA . GLN A 1 108 ? -16.308 -16.066 -8.925 1.00 93.38 108 GLN A CA 1
ATOM 828 C C . GLN A 1 108 ? -16.788 -16.986 -10.054 1.00 93.38 108 GLN A C 1
ATOM 830 O O . GLN A 1 108 ? -17.362 -16.544 -11.053 1.00 93.38 108 GLN A O 1
ATOM 835 N N . GLY A 1 109 ? -16.597 -18.289 -9.848 1.00 93.12 109 GLY A N 1
ATOM 836 C CA . GLY A 1 109 ? -16.925 -19.326 -10.818 1.00 93.12 109 GLY A CA 1
ATOM 837 C C . GLY A 1 109 ? -15.792 -19.558 -11.811 1.00 93.12 109 GLY A C 1
ATOM 838 O O . GLY A 1 109 ? -14.864 -18.762 -11.925 1.00 93.12 109 GLY A O 1
ATOM 839 N N . GLU A 1 110 ? -15.874 -20.665 -12.544 1.00 92.88 110 GLU A N 1
ATOM 840 C CA . GLU A 1 110 ? -14.820 -21.084 -13.473 1.00 92.88 110 GLU A CA 1
ATOM 841 C C . GLU A 1 110 ? -14.512 -20.009 -14.529 1.00 92.88 110 GLU A C 1
ATOM 843 O O . GLU A 1 110 ? -13.349 -19.798 -14.852 1.00 92.88 110 GLU A O 1
ATOM 848 N N . ASN A 1 111 ? -15.524 -19.277 -15.005 1.00 94.94 111 ASN A N 1
ATOM 849 C CA . ASN A 1 111 ? -15.379 -18.254 -16.047 1.00 94.94 111 ASN A CA 1
ATOM 850 C C . ASN A 1 111 ? -15.385 -16.808 -15.519 1.00 94.94 111 ASN A C 1
ATOM 852 O O . ASN A 1 111 ? -15.407 -15.872 -16.319 1.00 94.94 111 ASN A O 1
ATOM 856 N N . CYS A 1 112 ? -15.395 -16.607 -14.196 1.00 96.25 112 CYS A N 1
ATOM 857 C CA . CYS A 1 112 ? -15.452 -15.280 -13.568 1.00 96.25 112 CYS A CA 1
ATOM 858 C C . CYS A 1 112 ? -16.634 -14.403 -14.037 1.00 96.25 112 CYS A C 1
ATOM 860 O O . CYS A 1 112 ? -16.559 -13.172 -14.087 1.00 96.25 112 CYS A O 1
ATOM 862 N N . ASP A 1 113 ? -17.746 -15.037 -14.396 1.00 95.88 113 ASP A N 1
ATOM 863 C CA . ASP A 1 113 ? -18.979 -14.418 -14.884 1.00 95.88 113 ASP A CA 1
ATOM 864 C C . ASP A 1 113 ? -20.078 -14.350 -13.812 1.00 95.88 113 ASP A C 1
ATOM 866 O O . ASP A 1 113 ? -21.097 -13.680 -14.002 1.00 95.88 113 ASP A O 1
ATOM 870 N N . VAL A 1 114 ? -19.854 -14.973 -12.653 1.00 94.94 114 VAL A N 1
ATOM 871 C CA . VAL A 1 114 ? -20.764 -14.942 -11.507 1.00 94.94 114 VAL A CA 1
ATOM 872 C C . VAL A 1 114 ? -20.298 -13.886 -10.511 1.00 94.94 114 VAL A C 1
ATOM 874 O O . VAL A 1 114 ? -19.130 -13.845 -10.136 1.00 94.94 114 VAL A O 1
ATOM 877 N N . LYS A 1 115 ? -21.215 -13.033 -10.042 1.00 93.56 115 LYS A N 1
ATOM 878 C CA . LYS A 1 115 ? -20.928 -12.099 -8.946 1.00 93.56 115 LYS A CA 1
ATOM 879 C C . LYS A 1 115 ? -20.777 -12.847 -7.622 1.00 93.56 115 LYS A C 1
ATOM 881 O O . LYS A 1 115 ? -21.610 -13.692 -7.285 1.00 93.56 115 LYS A O 1
ATOM 886 N N . SER A 1 116 ? -19.726 -12.525 -6.878 1.00 90.62 116 SER A N 1
ATOM 887 C CA . SER A 1 116 ? -19.530 -13.034 -5.518 1.00 90.62 116 SER A CA 1
ATOM 888 C C . SER A 1 116 ? -20.532 -12.400 -4.557 1.00 90.62 116 SER A C 1
ATOM 890 O O . SER A 1 116 ? -21.037 -11.301 -4.806 1.00 90.62 116 SER A O 1
ATOM 892 N N . ALA A 1 117 ? -20.818 -13.088 -3.450 1.00 91.00 117 ALA A N 1
ATOM 893 C CA . ALA A 1 117 ? -21.496 -12.450 -2.329 1.00 91.00 117 ALA A CA 1
ATOM 894 C C . ALA A 1 117 ? -20.642 -11.278 -1.824 1.00 91.00 117 ALA A C 1
ATOM 896 O O . ALA A 1 117 ? -19.414 -11.354 -1.837 1.00 91.00 117 ALA A O 1
ATOM 897 N N . LEU A 1 118 ? -21.293 -10.189 -1.410 1.00 92.56 118 LEU A N 1
ATOM 898 C CA . LEU A 1 118 ? -20.575 -9.032 -0.891 1.00 92.56 118 LEU A CA 1
ATOM 899 C C . LEU A 1 118 ? -19.954 -9.367 0.464 1.00 92.56 118 LEU A C 1
ATOM 901 O O . LEU A 1 118 ? -20.662 -9.729 1.403 1.00 92.56 118 LEU A O 1
ATOM 905 N N . ALA A 1 119 ? -18.643 -9.179 0.559 1.00 93.62 119 ALA A N 1
ATOM 906 C CA . ALA A 1 119 ? -17.930 -9.106 1.823 1.00 93.62 119 ALA A CA 1
ATOM 907 C C . ALA A 1 119 ? -18.373 -7.847 2.585 1.00 93.62 119 ALA A C 1
ATOM 909 O O . ALA A 1 119 ? -18.272 -6.743 2.053 1.00 93.62 119 ALA A O 1
ATOM 910 N N . ILE A 1 120 ? -18.868 -7.986 3.816 1.00 96.44 120 ILE A N 1
ATOM 911 C CA . ILE A 1 120 ? -19.310 -6.840 4.624 1.00 96.44 120 ILE A CA 1
ATOM 912 C C . ILE A 1 120 ? -18.254 -6.526 5.681 1.00 96.44 120 ILE A C 1
ATOM 914 O O . ILE A 1 120 ? -18.115 -7.256 6.660 1.00 96.44 120 ILE A O 1
ATOM 918 N N . ARG A 1 121 ? -17.533 -5.417 5.503 1.00 98.06 121 ARG A N 1
ATOM 919 C CA . ARG A 1 121 ? -16.627 -4.874 6.517 1.00 98.06 121 ARG A CA 1
ATOM 920 C C . ARG A 1 121 ? -17.452 -4.187 7.602 1.00 98.06 121 ARG A C 1
ATOM 922 O O . ARG A 1 121 ? -18.267 -3.315 7.303 1.00 98.06 121 ARG A O 1
ATOM 929 N N . ARG A 1 122 ? -17.246 -4.596 8.851 1.00 98.44 122 ARG A N 1
ATOM 930 C CA . ARG A 1 122 ? -17.996 -4.128 10.027 1.00 98.44 122 ARG A CA 1
ATOM 931 C C . ARG A 1 122 ? -17.093 -3.377 10.995 1.00 98.44 122 ARG A C 1
ATOM 933 O O . ARG A 1 122 ? -15.882 -3.619 11.014 1.00 98.44 122 ARG A O 1
ATOM 940 N N . ASN A 1 123 ? -17.677 -2.510 11.822 1.00 98.62 123 ASN A N 1
ATOM 941 C CA . ASN A 1 123 ? -16.916 -1.816 12.862 1.00 98.62 123 ASN A CA 1
ATOM 942 C C . ASN A 1 123 ? -16.351 -2.835 13.861 1.00 98.62 123 ASN A C 1
ATOM 944 O O . ASN A 1 123 ? -17.107 -3.619 14.443 1.00 98.62 123 ASN A O 1
ATOM 948 N N . PHE A 1 124 ? -15.040 -2.808 14.087 1.00 98.62 124 PHE A N 1
ATOM 949 C CA . PHE A 1 124 ? -14.331 -3.769 14.923 1.00 98.62 124 PHE A CA 1
ATOM 950 C C . PHE A 1 124 ? -14.851 -3.797 16.363 1.00 98.62 124 PHE A C 1
ATOM 952 O O . PHE A 1 124 ? -14.972 -4.867 16.957 1.00 98.62 124 PHE A O 1
ATOM 959 N N . THR A 1 125 ? -15.246 -2.641 16.903 1.00 97.94 125 THR A N 1
ATOM 960 C CA . THR A 1 125 ? -15.796 -2.531 18.263 1.00 97.94 125 THR A CA 1
ATOM 961 C C . THR A 1 125 ? -17.231 -3.052 18.387 1.00 97.94 125 THR A C 1
ATOM 963 O O . THR A 1 125 ? -17.710 -3.266 19.498 1.00 97.94 125 THR A O 1
ATOM 966 N N . SER A 1 126 ? -17.909 -3.303 17.261 1.00 97.62 126 SER A N 1
ATOM 967 C CA . SER A 1 126 ? -19.268 -3.865 17.206 1.00 97.62 126 SER A CA 1
ATOM 968 C C . SER A 1 126 ? -19.310 -5.385 17.006 1.00 97.62 126 SER A C 1
ATOM 970 O O . SER A 1 126 ? -20.392 -5.977 17.011 1.00 97.62 126 SER A O 1
ATOM 972 N N . LEU A 1 127 ? -18.153 -6.012 16.781 1.00 98.12 127 LEU A N 1
ATOM 973 C CA . LEU A 1 127 ? -18.053 -7.448 16.548 1.00 98.12 127 LEU A CA 1
ATOM 974 C C . LEU A 1 127 ? -18.291 -8.255 17.828 1.00 98.12 127 LEU A C 1
ATOM 976 O O . LEU A 1 127 ? -17.973 -7.822 18.938 1.00 98.12 127 LEU A O 1
ATOM 980 N N . GLU A 1 128 ? -18.812 -9.470 17.668 1.00 97.88 128 GLU A N 1
ATOM 981 C CA . GLU A 1 128 ? -18.910 -10.425 18.768 1.00 97.88 128 GLU A CA 1
ATOM 982 C C . GLU A 1 128 ? -17.522 -10.933 19.195 1.00 97.88 128 GLU A C 1
ATOM 984 O O . GLU A 1 128 ? -16.543 -10.894 18.446 1.00 97.88 128 GLU A O 1
ATOM 989 N N . ARG A 1 129 ? -17.415 -11.455 20.424 1.00 97.25 129 ARG A N 1
ATOM 990 C CA . ARG A 1 129 ? -16.126 -11.879 20.995 1.00 97.25 129 ARG A CA 1
ATOM 991 C C . ARG A 1 129 ? -15.401 -12.923 20.138 1.00 97.25 129 ARG A C 1
ATOM 993 O O . ARG A 1 129 ? -14.197 -12.818 19.941 1.00 97.25 129 ARG A O 1
ATOM 1000 N N . ASN A 1 130 ? -16.134 -13.910 19.635 1.00 97.25 130 ASN A N 1
ATOM 1001 C CA . ASN A 1 130 ? -15.630 -14.950 18.736 1.00 97.25 130 ASN A CA 1
ATOM 1002 C C . ASN A 1 130 ? -15.164 -14.390 17.381 1.00 97.25 130 ASN A C 1
ATOM 1004 O O . ASN A 1 130 ? -14.184 -14.887 16.832 1.00 97.25 130 ASN A O 1
ATOM 1008 N N . GLU A 1 131 ? -15.841 -13.371 16.847 1.00 97.44 131 GLU A N 1
ATOM 1009 C CA . GLU A 1 131 ? -15.434 -12.682 15.618 1.00 97.44 131 GLU A CA 1
ATOM 1010 C C . GLU A 1 131 ? -14.118 -11.922 15.844 1.00 97.44 131 GLU A C 1
ATOM 1012 O O . GLU A 1 131 ? -13.185 -12.063 15.053 1.00 97.44 131 GLU A O 1
ATOM 1017 N N . ILE A 1 132 ? -13.994 -11.202 16.967 1.00 98.38 132 ILE A N 1
ATOM 1018 C CA . ILE A 1 132 ? -12.748 -10.529 17.373 1.00 98.38 132 ILE A CA 1
ATOM 1019 C C . ILE A 1 132 ? -11.612 -11.548 17.529 1.00 98.38 132 ILE A C 1
ATOM 1021 O O . ILE A 1 132 ? -10.542 -11.369 16.949 1.00 98.38 132 ILE A O 1
ATOM 1025 N N . ASP A 1 133 ? -11.846 -12.643 18.260 1.00 97.44 133 ASP A N 1
ATOM 1026 C CA . ASP A 1 133 ? -10.858 -13.712 18.456 1.00 97.44 133 ASP A CA 1
ATOM 1027 C C . ASP A 1 133 ? -10.412 -14.328 17.118 1.00 97.44 133 ASP A C 1
ATOM 1029 O O . ASP A 1 133 ? -9.230 -14.633 16.936 1.00 97.44 133 ASP A O 1
ATOM 1033 N N . SER A 1 134 ? -11.338 -14.473 16.161 1.00 96.81 134 SER A N 1
ATOM 1034 C CA . SER A 1 134 ? -11.032 -14.931 14.803 1.00 96.81 134 SER A CA 1
ATOM 1035 C C . SER A 1 134 ? -10.096 -13.957 14.088 1.00 96.81 134 SER A C 1
ATOM 1037 O O . SER A 1 134 ? -9.032 -14.370 13.629 1.00 96.81 134 SER A O 1
ATOM 1039 N N . VAL A 1 135 ? -10.417 -12.657 14.069 1.00 97.88 135 VAL A N 1
ATOM 1040 C CA . VAL A 1 135 ? -9.576 -11.623 13.439 1.00 97.88 135 VAL A CA 1
ATOM 1041 C C . VAL A 1 135 ? -8.169 -11.618 14.039 1.00 97.88 135 VAL A C 1
ATOM 1043 O O . VAL A 1 135 ? -7.190 -11.716 13.300 1.00 97.88 135 VAL A O 1
ATOM 1046 N N . ILE A 1 136 ? -8.045 -11.592 15.369 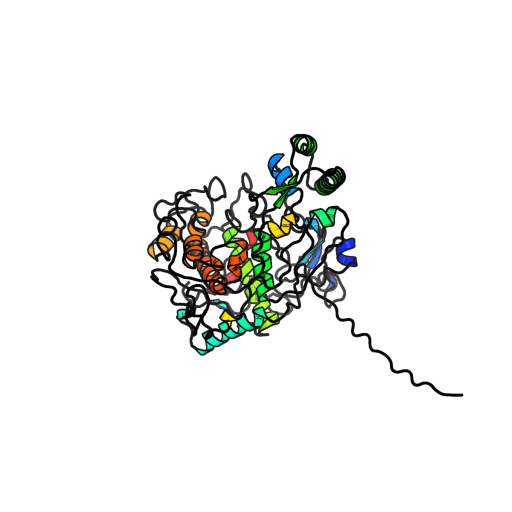1.00 98.19 136 ILE A N 1
ATOM 1047 C CA . ILE A 1 136 ? -6.739 -11.611 16.045 1.00 98.19 136 ILE A CA 1
ATOM 1048 C C . ILE A 1 136 ? -5.968 -12.901 15.735 1.00 98.19 136 ILE A C 1
ATOM 1050 O O . ILE A 1 136 ? -4.761 -12.856 15.482 1.00 98.19 136 ILE A O 1
ATOM 1054 N N . SER A 1 137 ? -6.649 -14.051 15.690 1.00 97.50 137 SER A N 1
ATOM 1055 C CA . SER A 1 137 ? -6.022 -15.323 15.321 1.00 97.50 137 SER A CA 1
ATOM 1056 C C . SER A 1 137 ? -5.497 -15.315 13.885 1.00 97.50 137 SER A C 1
ATOM 1058 O O . SER A 1 137 ? -4.384 -15.785 13.645 1.00 97.50 137 SER A O 1
ATOM 1060 N N . VAL A 1 138 ? -6.271 -14.788 12.934 1.00 98.31 138 VAL A N 1
ATOM 1061 C CA . VAL A 1 138 ? -5.873 -14.687 11.524 1.00 98.31 138 VAL A CA 1
ATOM 1062 C C . VAL A 1 138 ? -4.663 -13.771 11.376 1.00 98.31 138 VAL A C 1
ATOM 1064 O O . VAL A 1 138 ? -3.680 -14.165 10.746 1.00 98.31 138 VAL A O 1
ATOM 1067 N N . LEU A 1 139 ? -4.676 -12.602 12.020 1.00 98.31 139 LEU A N 1
ATOM 1068 C CA . LEU A 1 139 ? -3.550 -11.673 11.981 1.00 98.31 139 LEU A CA 1
ATOM 1069 C C . LEU A 1 139 ? -2.282 -12.288 12.600 1.00 98.31 139 LEU A C 1
ATOM 1071 O O . LEU A 1 139 ? -1.237 -12.290 11.946 1.00 98.31 139 LEU A O 1
ATOM 1075 N N . ASP A 1 140 ? -2.352 -12.903 13.788 1.00 98.25 140 ASP A N 1
ATOM 1076 C CA . ASP A 1 140 ? -1.171 -13.540 14.404 1.00 98.25 140 ASP A CA 1
ATOM 1077 C C . ASP A 1 140 ? -0.638 -14.723 13.584 1.00 98.25 140 ASP A C 1
ATOM 1079 O O . ASP A 1 140 ? 0.576 -14.866 13.419 1.00 98.25 140 ASP A O 1
ATOM 1083 N N . LYS A 1 141 ? -1.521 -15.545 13.002 1.00 98.31 141 LYS A N 1
ATOM 1084 C CA . LYS A 1 141 ? -1.108 -16.614 12.081 1.00 98.31 141 LYS A CA 1
ATOM 1085 C C . LYS A 1 141 ? -0.424 -16.044 10.846 1.00 98.31 141 LYS A C 1
ATOM 1087 O O . LYS A 1 141 ? 0.637 -16.537 10.466 1.00 98.31 141 LYS A O 1
ATOM 1092 N N . SER A 1 142 ? -0.977 -14.988 10.252 1.00 98.44 142 SER A N 1
ATOM 1093 C CA . SER A 1 142 ? -0.415 -14.356 9.054 1.00 98.44 142 SER A CA 1
ATOM 1094 C C . SER A 1 142 ? 0.984 -13.778 9.287 1.00 98.44 142 SER A C 1
ATOM 1096 O O . SER A 1 142 ? 1.802 -13.771 8.371 1.00 98.44 142 SER A O 1
ATOM 1098 N N . LYS A 1 143 ? 1.318 -13.381 10.524 1.00 98.12 143 LYS A N 1
ATOM 1099 C CA . LYS A 1 143 ? 2.672 -12.945 10.906 1.00 98.12 143 LYS A CA 1
ATOM 1100 C C . LYS A 1 143 ? 3.702 -14.078 10.868 1.00 98.12 143 LYS A C 1
ATOM 1102 O O . LYS A 1 143 ? 4.900 -13.805 10.787 1.00 98.12 143 LYS A O 1
ATOM 1107 N N . ARG A 1 144 ? 3.258 -15.340 10.895 1.00 96.69 144 ARG A N 1
ATOM 1108 C CA . ARG A 1 144 ? 4.101 -16.546 10.995 1.00 96.69 144 ARG A CA 1
ATOM 1109 C C . ARG A 1 144 ? 4.074 -17.412 9.734 1.00 96.69 144 ARG A C 1
ATOM 1111 O O . ARG A 1 144 ? 5.071 -18.060 9.433 1.00 96.69 144 ARG A O 1
ATOM 1118 N N . ILE A 1 145 ? 2.950 -17.446 9.020 1.00 98.00 145 ILE A N 1
ATOM 1119 C CA . ILE A 1 145 ? 2.786 -18.224 7.787 1.00 98.00 145 ILE A CA 1
ATOM 1120 C C . ILE A 1 145 ? 3.530 -17.521 6.657 1.00 98.00 145 ILE A C 1
ATOM 1122 O O . ILE A 1 145 ? 3.244 -16.364 6.367 1.00 98.00 145 ILE A O 1
ATOM 1126 N N . ILE A 1 146 ? 4.479 -18.222 6.036 1.00 97.00 146 ILE A N 1
ATOM 1127 C CA . ILE A 1 146 ? 5.205 -17.752 4.851 1.00 97.00 146 ILE A CA 1
ATOM 1128 C C . ILE A 1 146 ? 4.243 -17.694 3.666 1.00 97.00 146 ILE A C 1
ATOM 1130 O O . ILE A 1 146 ? 3.482 -18.635 3.465 1.00 97.00 146 ILE A O 1
ATOM 1134 N N . SER A 1 147 ? 4.263 -16.603 2.897 1.00 94.69 147 SER A N 1
ATOM 1135 C CA . SER A 1 147 ? 3.446 -16.528 1.685 1.00 94.69 147 SER A CA 1
ATOM 1136 C C . SER A 1 147 ? 3.945 -17.550 0.661 1.00 94.69 147 SER A C 1
ATOM 1138 O O . SER A 1 147 ? 5.142 -17.621 0.353 1.00 94.69 147 SER A O 1
ATOM 1140 N N . ASP A 1 148 ? 3.015 -18.339 0.122 1.00 91.19 148 ASP A N 1
ATOM 1141 C CA . ASP A 1 148 ? 3.262 -19.283 -0.973 1.00 91.19 148 ASP A CA 1
ATOM 1142 C C . ASP A 1 148 ? 3.165 -18.637 -2.361 1.00 91.19 148 ASP A C 1
ATOM 1144 O O . ASP A 1 148 ? 3.600 -19.213 -3.358 1.00 91.19 148 ASP A O 1
ATOM 1148 N N . ASN A 1 149 ? 2.709 -17.391 -2.422 1.00 92.19 149 ASN A N 1
ATOM 1149 C CA . ASN A 1 149 ? 2.562 -16.629 -3.657 1.00 92.19 149 ASN A CA 1
ATOM 1150 C C . ASN A 1 149 ? 3.690 -15.601 -3.826 1.00 92.19 149 ASN A C 1
ATOM 1152 O O . ASN A 1 149 ? 4.161 -15.394 -4.946 1.00 92.19 149 ASN A O 1
ATOM 1156 N N . TYR A 1 150 ? 4.158 -15.041 -2.700 1.00 94.94 150 TYR A N 1
ATOM 1157 C CA . TYR A 1 150 ? 4.948 -13.812 -2.591 1.00 94.94 150 TYR A CA 1
ATOM 1158 C C . TYR A 1 150 ? 6.204 -13.947 -1.661 1.00 94.94 150 TYR A C 1
ATOM 1160 O O . TYR A 1 150 ? 6.187 -14.760 -0.744 1.00 94.94 150 TYR A O 1
ATOM 1168 N N . VAL A 1 151 ? 7.294 -13.192 -1.900 1.00 95.25 151 VAL A N 1
ATOM 1169 C CA . VAL A 1 151 ? 8.600 -12.985 -1.204 1.00 95.25 151 VAL A CA 1
ATOM 1170 C C . VAL A 1 151 ? 9.491 -11.842 -1.718 1.00 95.25 151 VAL A C 1
ATOM 1172 O O . VAL A 1 151 ? 9.873 -11.695 -2.862 1.00 95.25 151 VAL A O 1
ATOM 1175 N N . ILE A 1 152 ? 10.039 -11.077 -0.827 1.00 96.50 152 ILE A N 1
ATOM 1176 C CA . ILE A 1 152 ? 10.611 -9.770 -1.129 1.00 96.50 152 ILE A CA 1
ATOM 1177 C C . ILE A 1 152 ? 11.952 -9.778 -1.884 1.00 96.50 152 ILE A C 1
ATOM 1179 O O . ILE A 1 152 ? 12.746 -10.708 -1.753 1.00 96.50 152 ILE A O 1
ATOM 1183 N N . LEU A 1 153 ? 12.210 -8.717 -2.656 1.00 94.25 153 LEU A N 1
ATOM 1184 C CA . LEU A 1 153 ? 13.527 -8.420 -3.232 1.00 94.25 153 LEU A CA 1
ATOM 1185 C C . LEU A 1 153 ? 14.419 -7.810 -2.153 1.00 94.25 153 LEU A C 1
ATOM 1187 O O . LEU A 1 153 ? 13.999 -6.894 -1.452 1.00 94.25 153 LEU A O 1
ATOM 1191 N N . VAL A 1 154 ? 15.649 -8.307 -2.025 1.00 93.56 154 VAL A N 1
ATOM 1192 C CA . VAL A 1 154 ? 16.601 -7.823 -1.008 1.00 93.56 154 VAL A CA 1
ATOM 1193 C C . VAL A 1 154 ? 17.837 -7.149 -1.602 1.00 93.56 154 VAL A C 1
ATOM 1195 O O . VAL A 1 154 ? 18.551 -6.443 -0.890 1.00 93.56 154 VAL A O 1
ATOM 1198 N N . THR A 1 155 ? 18.067 -7.306 -2.907 1.00 91.50 155 THR A N 1
ATOM 1199 C CA . THR A 1 155 ? 19.136 -6.611 -3.637 1.00 91.50 155 THR A CA 1
ATOM 1200 C C . THR A 1 155 ? 18.673 -5.224 -4.079 1.00 91.50 155 THR A C 1
ATOM 1202 O O . THR A 1 155 ? 17.570 -5.067 -4.608 1.00 91.50 155 THR A O 1
ATOM 1205 N N . SER A 1 156 ? 19.512 -4.207 -3.887 1.00 91.94 156 SER A N 1
ATOM 1206 C CA . SER A 1 156 ? 19.255 -2.859 -4.400 1.00 91.94 156 SER A CA 1
ATOM 1207 C C . SER A 1 156 ? 19.447 -2.781 -5.921 1.00 91.94 156 SER A C 1
ATOM 1209 O O . SER A 1 156 ? 20.198 -3.557 -6.521 1.00 91.94 156 SER A O 1
ATOM 1211 N N . TYR A 1 157 ? 18.758 -1.844 -6.573 1.00 91.81 157 TYR A N 1
ATOM 1212 C CA . TYR A 1 157 ? 18.749 -1.769 -8.035 1.00 91.81 157 TYR A CA 1
ATOM 1213 C C . TYR A 1 157 ? 20.088 -1.336 -8.638 1.00 91.81 157 TYR A C 1
ATOM 1215 O O . TYR A 1 157 ? 20.484 -1.857 -9.675 1.00 91.81 157 TYR A O 1
ATOM 1223 N N . ASP A 1 158 ? 20.840 -0.462 -7.970 1.00 92.50 158 ASP A N 1
ATOM 1224 C CA . ASP A 1 158 ? 22.184 -0.063 -8.398 1.00 92.50 158 ASP A CA 1
ATOM 1225 C C . ASP A 1 158 ? 23.137 -1.271 -8.495 1.00 92.50 158 ASP A C 1
ATOM 1227 O O . ASP A 1 158 ? 23.908 -1.386 -9.448 1.00 92.50 158 ASP A O 1
ATOM 1231 N N . ARG A 1 159 ? 23.038 -2.228 -7.564 1.00 93.00 159 ARG A N 1
ATOM 1232 C CA . ARG A 1 159 ? 23.789 -3.493 -7.609 1.00 93.00 159 ARG A CA 1
ATOM 1233 C C . ARG A 1 159 ? 23.341 -4.384 -8.760 1.00 93.00 159 ARG A C 1
ATOM 1235 O O . ARG A 1 159 ? 24.184 -4.937 -9.467 1.00 93.00 159 ARG A O 1
ATOM 1242 N N . ILE A 1 160 ? 22.032 -4.471 -9.000 1.00 92.50 160 ILE A N 1
ATOM 1243 C CA . ILE A 1 160 ? 21.479 -5.199 -10.153 1.00 92.50 160 ILE A CA 1
ATOM 1244 C C . ILE A 1 160 ? 22.008 -4.600 -11.465 1.00 92.50 160 ILE A C 1
ATOM 1246 O O . ILE A 1 160 ? 22.475 -5.332 -12.337 1.00 92.50 160 ILE A O 1
ATOM 1250 N N . LEU A 1 161 ? 22.034 -3.270 -11.589 1.00 93.19 161 LEU A N 1
ATOM 1251 C CA . LEU A 1 161 ? 22.586 -2.568 -12.752 1.00 93.19 161 LEU A CA 1
ATOM 1252 C C . LEU A 1 161 ? 24.105 -2.767 -12.911 1.00 93.19 161 LEU A C 1
ATOM 1254 O O . LEU A 1 161 ? 24.604 -2.800 -14.037 1.00 93.19 161 LEU A O 1
ATOM 1258 N N . ARG A 1 162 ? 24.849 -2.975 -11.815 1.00 93.44 162 ARG A N 1
ATOM 1259 C CA . ARG A 1 162 ? 26.266 -3.393 -11.848 1.00 93.44 162 ARG A CA 1
ATOM 1260 C C . ARG A 1 162 ? 26.467 -4.868 -12.235 1.00 93.44 162 ARG A C 1
ATOM 1262 O O . ARG A 1 162 ? 27.609 -5.312 -12.359 1.00 93.44 162 ARG A O 1
ATOM 1269 N N . GLY A 1 163 ? 25.390 -5.611 -12.486 1.00 92.06 163 GLY A N 1
ATOM 1270 C CA . GLY A 1 163 ? 25.417 -6.991 -12.971 1.00 92.06 163 GLY A CA 1
ATOM 1271 C C . GLY A 1 163 ? 25.254 -8.051 -11.883 1.00 92.06 163 GLY A C 1
ATOM 1272 O O . GLY A 1 163 ? 25.436 -9.237 -12.169 1.00 92.06 163 GLY A O 1
ATOM 1273 N N . GLU A 1 164 ? 24.920 -7.664 -10.650 1.00 92.81 164 GLU A N 1
ATOM 1274 C CA . GLU A 1 164 ? 24.539 -8.630 -9.622 1.00 92.81 164 GLU A CA 1
ATOM 1275 C C . GLU A 1 164 ? 23.166 -9.240 -9.932 1.00 92.81 164 GLU A C 1
ATOM 1277 O O . GLU A 1 164 ? 22.262 -8.579 -10.441 1.00 92.81 164 GLU A O 1
ATOM 1282 N N . SER A 1 165 ? 22.992 -10.528 -9.629 1.00 90.00 165 SER A N 1
ATOM 1283 C CA . SER A 1 165 ? 21.680 -11.165 -9.773 1.00 90.00 165 SER A CA 1
ATOM 1284 C C . SER A 1 165 ? 20.734 -10.676 -8.669 1.00 90.00 165 SER A C 1
ATOM 1286 O O . SER A 1 165 ? 21.170 -10.554 -7.522 1.00 90.00 165 SER A O 1
ATOM 1288 N N . PRO A 1 166 ? 19.450 -10.414 -8.969 1.00 91.81 166 PRO A N 1
ATOM 1289 C CA . PRO A 1 166 ? 18.480 -10.073 -7.937 1.00 91.81 166 PRO A CA 1
ATOM 1290 C C . PRO A 1 166 ? 18.294 -11.254 -6.977 1.00 91.81 166 PRO A C 1
ATOM 1292 O O . PRO A 1 166 ? 18.081 -12.391 -7.404 1.00 91.81 166 PRO A O 1
ATOM 1295 N N . GLU A 1 167 ? 18.375 -10.977 -5.679 1.00 92.12 167 GLU A N 1
ATOM 1296 C CA . GLU A 1 167 ? 18.155 -11.948 -4.612 1.00 92.12 167 GLU A CA 1
ATOM 1297 C C . GLU A 1 167 ? 16.791 -11.719 -3.966 1.00 92.12 167 GLU A C 1
ATOM 1299 O O . GLU A 1 167 ? 16.371 -10.580 -3.738 1.00 92.12 167 GLU A O 1
ATOM 1304 N N . PHE A 1 168 ? 16.119 -12.816 -3.625 1.00 93.75 168 PHE A N 1
ATOM 1305 C CA . PHE A 1 168 ? 14.796 -12.795 -3.015 1.00 93.75 168 PHE A CA 1
ATOM 1306 C C . PHE A 1 168 ? 14.792 -13.560 -1.689 1.00 93.75 168 PHE A C 1
ATOM 1308 O O . PHE A 1 168 ? 15.494 -14.563 -1.543 1.00 93.75 168 PHE A O 1
ATOM 1315 N N . ALA A 1 169 ? 13.995 -13.103 -0.722 1.00 95.00 169 ALA A N 1
ATOM 1316 C CA . ALA A 1 169 ? 13.915 -13.692 0.614 1.00 95.00 169 ALA A CA 1
ATOM 1317 C C . ALA A 1 169 ? 12.474 -13.967 1.052 1.00 95.00 169 ALA A C 1
ATOM 1319 O O . ALA A 1 169 ? 11.632 -13.075 0.999 1.00 95.00 169 ALA A O 1
ATOM 1320 N N . ASN A 1 170 ? 12.216 -15.189 1.544 1.00 96.25 170 ASN A N 1
ATOM 1321 C CA . ASN A 1 170 ? 10.935 -15.597 2.134 1.00 96.25 170 ASN A CA 1
ATOM 1322 C C . ASN A 1 170 ? 10.392 -14.574 3.130 1.00 96.25 170 ASN A C 1
ATOM 1324 O O . ASN A 1 170 ? 11.133 -14.059 3.966 1.00 96.25 170 ASN A O 1
ATOM 1328 N N . ILE A 1 171 ? 9.074 -14.388 3.114 1.00 97.38 171 ILE A N 1
ATOM 1329 C CA . ILE A 1 171 ? 8.398 -13.480 4.032 1.00 97.38 171 ILE A CA 1
ATOM 1330 C C . ILE A 1 171 ? 7.054 -14.047 4.481 1.00 97.38 171 ILE A C 1
ATOM 1332 O O . ILE A 1 171 ? 6.414 -14.802 3.745 1.00 97.38 171 ILE A O 1
ATOM 1336 N N . SER A 1 172 ? 6.628 -13.706 5.699 1.00 98.38 172 SER A N 1
ATOM 1337 C CA . SER A 1 172 ? 5.282 -14.052 6.155 1.00 98.38 172 SER A CA 1
ATOM 1338 C C . SER A 1 172 ? 4.213 -13.235 5.439 1.00 98.38 172 SER A C 1
ATOM 1340 O O . SER A 1 172 ? 4.500 -12.138 4.969 1.00 98.38 172 SER A O 1
ATOM 1342 N N . VAL A 1 173 ? 2.983 -13.749 5.369 1.00 98.25 173 VAL A N 1
ATOM 1343 C CA . VAL A 1 173 ? 1.847 -13.066 4.731 1.00 98.25 173 VAL A CA 1
ATOM 1344 C C . VAL A 1 173 ? 1.669 -11.660 5.296 1.00 98.25 173 VAL A C 1
ATOM 1346 O O . VAL A 1 173 ? 1.525 -10.723 4.530 1.00 98.25 173 VAL A O 1
ATOM 1349 N N . TYR A 1 174 ? 1.748 -11.472 6.614 1.00 98.69 174 TYR A N 1
ATOM 1350 C CA . TYR A 1 174 ? 1.656 -10.133 7.203 1.00 98.69 174 TYR A CA 1
ATOM 1351 C C . TYR A 1 174 ? 2.840 -9.250 6.791 1.00 98.69 174 TYR A C 1
ATOM 1353 O O . TYR A 1 174 ? 2.664 -8.118 6.349 1.00 98.69 174 TYR A O 1
ATOM 1361 N N . ASN A 1 175 ? 4.064 -9.771 6.930 1.00 98.69 175 ASN A N 1
ATOM 1362 C CA . ASN A 1 175 ? 5.276 -9.006 6.646 1.00 98.69 175 ASN A CA 1
ATOM 1363 C C . ASN A 1 175 ? 5.427 -8.667 5.162 1.00 98.69 175 ASN A C 1
ATOM 1365 O O . ASN A 1 175 ? 6.096 -7.692 4.846 1.00 98.69 175 ASN A O 1
ATOM 1369 N N . LEU A 1 176 ? 4.803 -9.433 4.267 1.00 98.38 176 LEU A N 1
ATOM 1370 C CA . LEU A 1 176 ? 4.717 -9.111 2.852 1.00 98.38 176 LEU A CA 1
ATOM 1371 C C . LEU A 1 176 ? 4.143 -7.709 2.655 1.00 98.38 176 LEU A C 1
ATOM 1373 O O . LEU A 1 176 ? 4.777 -6.862 2.039 1.00 98.38 176 LEU A O 1
ATOM 1377 N N . PHE A 1 177 ? 2.972 -7.451 3.230 1.00 98.50 177 PHE A N 1
ATOM 1378 C CA . PHE A 1 177 ? 2.288 -6.174 3.066 1.00 98.50 177 PHE A CA 1
ATOM 1379 C C . PHE A 1 177 ? 2.990 -5.045 3.820 1.00 98.50 177 PHE A C 1
ATOM 1381 O O . PHE A 1 177 ? 3.071 -3.937 3.300 1.00 98.50 177 PHE A O 1
ATOM 1388 N N . VAL A 1 178 ? 3.601 -5.336 4.974 1.00 98.62 178 VAL A N 1
ATOM 1389 C CA . VAL A 1 178 ? 4.508 -4.381 5.633 1.00 98.62 178 VAL A CA 1
ATOM 1390 C C . VAL A 1 178 ? 5.650 -3.977 4.702 1.00 98.62 178 VAL A C 1
ATOM 1392 O O . VAL A 1 178 ? 5.922 -2.793 4.535 1.00 98.62 178 VAL A O 1
ATOM 1395 N N . TRP A 1 179 ? 6.309 -4.951 4.075 1.00 98.19 179 TRP A N 1
ATOM 1396 C CA . TRP A 1 179 ? 7.410 -4.682 3.160 1.00 98.19 179 TRP A CA 1
ATOM 1397 C C . TRP A 1 179 ? 6.946 -3.920 1.920 1.00 98.19 179 TRP A C 1
ATOM 1399 O O . TRP A 1 179 ? 7.646 -3.022 1.475 1.00 98.19 179 TRP A O 1
ATOM 1409 N N . MET A 1 180 ? 5.767 -4.232 1.378 1.00 97.94 180 MET A N 1
ATOM 1410 C CA . MET A 1 180 ? 5.199 -3.519 0.229 1.00 97.94 180 MET A CA 1
ATOM 1411 C C . MET A 1 180 ? 4.961 -2.042 0.524 1.00 97.94 180 MET A C 1
ATOM 1413 O O . MET A 1 180 ? 5.284 -1.206 -0.315 1.00 97.94 180 MET A O 1
ATOM 1417 N N . HIS A 1 181 ? 4.429 -1.736 1.710 1.00 98.06 181 HIS A N 1
ATOM 1418 C CA . HIS A 1 181 ? 4.225 -0.364 2.172 1.00 98.06 181 HIS A CA 1
ATOM 1419 C C . HIS A 1 181 ? 5.565 0.358 2.411 1.00 98.06 181 HIS A C 1
ATOM 1421 O O . HIS A 1 181 ? 5.774 1.464 1.929 1.00 98.06 181 HIS A O 1
ATOM 1427 N N . ALA A 1 182 ? 6.551 -0.314 3.012 1.00 96.31 182 ALA A N 1
ATOM 1428 C CA . ALA A 1 182 ? 7.897 0.248 3.147 1.00 96.31 182 ALA A CA 1
ATOM 1429 C C . ALA A 1 182 ? 8.592 0.477 1.788 1.00 96.31 182 ALA A C 1
ATOM 1431 O O . ALA A 1 182 ? 9.283 1.471 1.592 1.00 96.31 182 ALA A O 1
ATOM 1432 N N . TYR A 1 183 ? 8.423 -0.441 0.834 1.00 95.62 183 TYR A N 1
ATOM 1433 C CA . TYR A 1 183 ? 9.029 -0.367 -0.494 1.00 95.62 183 TYR A CA 1
ATOM 1434 C C . TYR A 1 183 ? 8.411 0.741 -1.347 1.00 95.62 183 TYR A C 1
ATOM 1436 O O . TYR A 1 183 ? 9.124 1.410 -2.093 1.00 95.62 183 TYR A O 1
ATOM 1444 N N . VAL A 1 184 ? 7.100 0.968 -1.250 1.00 94.88 184 VAL A N 1
ATOM 1445 C CA . VAL A 1 184 ? 6.442 2.029 -2.024 1.00 94.88 184 VAL A CA 1
ATOM 1446 C C . VAL A 1 184 ? 6.846 3.432 -1.548 1.00 94.88 184 VAL A C 1
ATOM 1448 O O . VAL A 1 184 ? 6.932 4.333 -2.377 1.00 94.88 184 VAL A O 1
ATOM 1451 N N . SER A 1 185 ? 7.220 3.568 -0.271 1.00 93.06 185 SER A N 1
ATOM 1452 C CA . SER A 1 185 ? 7.577 4.839 0.382 1.00 93.06 185 SER A CA 1
ATOM 1453 C C . SER A 1 185 ? 9.064 5.030 0.685 1.00 93.06 185 SER A C 1
ATOM 1455 O O . SER A 1 185 ? 9.437 5.998 1.337 1.00 93.06 185 SER A O 1
ATOM 1457 N N . ARG A 1 186 ? 9.943 4.103 0.281 1.00 91.38 186 ARG A N 1
ATOM 1458 C CA . ARG A 1 186 ? 11.383 4.256 0.549 1.00 91.38 186 ARG A CA 1
ATOM 1459 C C . ARG A 1 186 ? 11.979 5.433 -0.230 1.00 91.38 186 ARG A C 1
ATOM 1461 O O . ARG A 1 186 ? 11.629 5.647 -1.393 1.00 91.38 186 ARG A O 1
ATOM 1468 N N . ASP A 1 187 ? 12.986 6.058 0.361 1.00 90.81 187 ASP A N 1
ATOM 1469 C CA . ASP A 1 187 ? 13.880 6.991 -0.321 1.00 90.81 187 ASP A CA 1
ATOM 1470 C C . ASP A 1 187 ? 14.585 6.321 -1.522 1.00 90.81 187 ASP A C 1
ATOM 1472 O O . ASP A 1 187 ? 14.694 5.085 -1.627 1.00 90.81 187 ASP A O 1
ATOM 1476 N N . ASN A 1 188 ? 15.074 7.138 -2.453 1.00 88.06 188 ASN A N 1
ATOM 1477 C CA . ASN A 1 188 ? 15.825 6.699 -3.626 1.00 88.06 188 ASN A CA 1
ATOM 1478 C C . ASN A 1 188 ? 17.312 7.063 -3.520 1.00 88.06 188 ASN A C 1
ATOM 1480 O O . ASN A 1 188 ? 17.733 7.925 -2.757 1.00 88.06 188 ASN A O 1
ATOM 1484 N N . LEU A 1 189 ? 18.127 6.351 -4.297 1.00 89.88 189 LEU A N 1
ATOM 1485 C CA . LEU A 1 189 ? 19.537 6.670 -4.497 1.00 89.88 189 LEU A CA 1
ATOM 1486 C C . LEU A 1 189 ? 19.649 7.491 -5.783 1.00 89.88 189 LEU A C 1
ATOM 1488 O O . LEU A 1 189 ? 19.094 7.087 -6.801 1.00 89.88 189 LEU A O 1
ATOM 1492 N N . VAL A 1 190 ? 20.367 8.608 -5.762 1.00 90.44 190 VAL A N 1
ATOM 1493 C CA . VAL A 1 190 ? 20.510 9.510 -6.913 1.00 90.44 190 VAL A CA 1
ATOM 1494 C C . VAL A 1 190 ? 21.977 9.799 -7.204 1.00 90.44 190 VAL A C 1
ATOM 1496 O O . VAL A 1 190 ? 22.819 9.779 -6.305 1.00 90.44 190 VAL A O 1
ATOM 1499 N N . PHE A 1 191 ? 22.292 10.082 -8.466 1.00 90.19 191 PHE A N 1
ATOM 1500 C CA . PHE A 1 191 ? 23.628 10.530 -8.857 1.00 90.19 191 PHE A CA 1
ATOM 1501 C C . PHE A 1 191 ? 23.858 11.996 -8.474 1.00 90.19 191 PHE A C 1
ATOM 1503 O O . PHE A 1 191 ? 22.965 12.829 -8.607 1.00 90.19 191 PHE A O 1
ATOM 1510 N N . GLN A 1 192 ? 25.081 12.326 -8.066 1.00 87.00 192 GLN A N 1
ATOM 1511 C CA . GLN A 1 192 ? 25.489 13.676 -7.682 1.00 87.00 192 GLN A CA 1
ATOM 1512 C C . GLN A 1 192 ? 26.459 14.295 -8.700 1.00 87.00 192 GLN A C 1
ATOM 1514 O O . GLN A 1 192 ? 27.259 13.607 -9.336 1.00 87.00 192 GLN A O 1
ATOM 1519 N N . GLY A 1 193 ? 26.403 15.625 -8.828 1.00 81.69 193 GLY A N 1
ATOM 1520 C CA . GLY A 1 193 ? 27.333 16.430 -9.630 1.00 81.69 193 GLY A CA 1
ATOM 1521 C C . GLY A 1 193 ? 26.735 17.053 -10.899 1.00 81.69 193 GLY A C 1
ATOM 1522 O O . GLY A 1 193 ? 25.910 16.462 -11.596 1.00 81.69 193 GLY A O 1
ATOM 1523 N N . ASP A 1 194 ? 27.192 18.265 -11.230 1.00 80.12 194 ASP A N 1
ATOM 1524 C CA . ASP A 1 194 ? 26.706 19.033 -12.390 1.00 80.12 194 ASP A CA 1
ATOM 1525 C C . ASP A 1 194 ? 26.990 18.337 -13.734 1.00 80.12 194 ASP A C 1
ATOM 1527 O O . ASP A 1 194 ? 26.205 18.451 -14.679 1.00 80.12 194 ASP A O 1
ATOM 1531 N N . ASP A 1 195 ? 28.070 17.557 -13.803 1.00 82.69 195 ASP A N 1
ATOM 1532 C CA . ASP A 1 195 ? 28.440 16.782 -14.991 1.00 82.69 195 ASP A CA 1
ATOM 1533 C C . ASP A 1 195 ? 27.412 15.687 -15.321 1.00 82.69 195 ASP A C 1
ATOM 1535 O O . ASP A 1 195 ? 27.229 15.348 -16.494 1.00 82.69 195 ASP A O 1
ATOM 1539 N N . VAL A 1 196 ? 26.692 15.167 -14.317 1.00 83.62 196 VAL A N 1
ATOM 1540 C CA . VAL A 1 196 ? 25.613 14.190 -14.526 1.00 83.62 196 VAL A CA 1
ATOM 1541 C C . VAL A 1 196 ? 24.461 14.850 -15.272 1.00 83.62 196 VAL A C 1
ATOM 1543 O O . VAL A 1 196 ? 24.025 14.340 -16.303 1.00 83.62 196 VAL A O 1
ATOM 1546 N N . LYS A 1 197 ? 24.017 16.030 -14.818 1.00 80.38 197 LYS A N 1
ATOM 1547 C CA . LYS A 1 197 ? 22.889 16.765 -15.419 1.00 80.38 197 LYS A CA 1
ATOM 1548 C C . LYS A 1 197 ? 23.107 17.036 -16.907 1.00 80.38 197 LYS A C 1
ATOM 1550 O O . LYS A 1 197 ? 22.172 16.921 -17.697 1.00 80.38 197 LYS A O 1
ATOM 1555 N N . ALA A 1 198 ? 24.344 17.325 -17.317 1.00 79.62 198 ALA A N 1
ATOM 1556 C CA . ALA A 1 198 ? 24.685 17.521 -18.726 1.00 79.62 198 ALA A CA 1
ATOM 1557 C C . ALA A 1 198 ? 24.431 16.266 -19.590 1.00 79.62 198 ALA A C 1
ATOM 1559 O O . ALA A 1 198 ? 24.025 16.384 -20.751 1.00 79.62 198 ALA A O 1
ATOM 1560 N N . ARG A 1 199 ? 24.620 15.063 -19.028 1.00 79.81 199 ARG A N 1
ATOM 1561 C CA . ARG A 1 199 ? 24.397 13.780 -19.718 1.00 79.81 199 ARG A CA 1
ATOM 1562 C C . ARG A 1 199 ? 22.931 13.354 -19.774 1.00 79.81 199 ARG A C 1
ATOM 1564 O O . ARG A 1 199 ? 22.575 12.545 -20.625 1.00 79.81 199 ARG A O 1
ATOM 1571 N N . LEU A 1 200 ? 22.076 13.925 -18.928 1.00 80.12 200 LEU A N 1
ATOM 1572 C CA . LEU A 1 200 ? 20.656 13.572 -18.850 1.00 80.12 200 LEU A CA 1
ATOM 1573 C C . LEU A 1 200 ? 19.772 14.271 -19.899 1.00 80.12 200 LEU A C 1
ATOM 1575 O O . LEU A 1 200 ? 18.586 13.980 -20.000 1.00 80.12 200 LEU A O 1
ATOM 1579 N N . THR A 1 201 ? 20.338 15.151 -20.728 1.00 75.25 201 THR A N 1
ATOM 1580 C CA . THR A 1 201 ? 19.595 15.979 -21.701 1.00 75.25 201 THR A CA 1
ATOM 1581 C C . THR A 1 201 ? 18.855 15.207 -22.803 1.00 75.25 201 THR A C 1
ATOM 1583 O O . THR A 1 201 ? 17.996 15.788 -23.458 1.00 75.25 201 THR A O 1
ATOM 1586 N N . ASN A 1 202 ? 19.164 13.923 -23.021 1.00 74.06 202 ASN A N 1
ATOM 1587 C CA . ASN A 1 202 ? 18.501 13.064 -24.016 1.00 74.06 202 ASN A CA 1
ATOM 1588 C C . ASN A 1 202 ? 18.091 11.699 -23.437 1.00 74.06 202 ASN A C 1
ATOM 1590 O O . ASN A 1 202 ? 18.010 10.709 -24.171 1.00 74.06 202 ASN A O 1
ATOM 1594 N N . VAL A 1 203 ? 17.903 11.618 -22.120 1.00 78.06 203 VAL A N 1
ATOM 1595 C CA . VAL A 1 203 ? 17.465 10.378 -21.477 1.00 78.06 203 VAL A CA 1
ATOM 1596 C C . VAL A 1 203 ? 15.966 10.189 -21.688 1.00 78.06 203 VAL A C 1
ATOM 1598 O O . VAL A 1 203 ? 15.181 11.122 -21.568 1.00 78.06 203 VAL A O 1
ATOM 1601 N N . ASN A 1 204 ? 15.579 8.968 -22.030 1.00 75.56 204 ASN A N 1
ATOM 1602 C CA . ASN A 1 204 ? 14.203 8.536 -22.210 1.00 75.56 204 ASN A CA 1
ATOM 1603 C C . ASN A 1 204 ? 14.028 7.113 -21.654 1.00 75.56 204 ASN A C 1
ATOM 1605 O O . ASN A 1 204 ? 1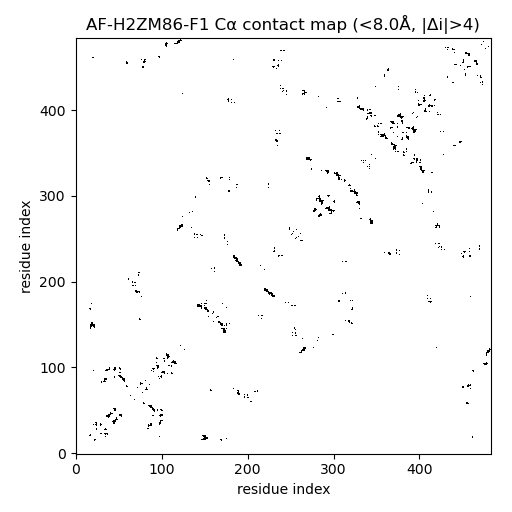4.972 6.501 -21.150 1.00 75.56 204 ASN A O 1
ATOM 1609 N N . GLU A 1 205 ? 12.816 6.570 -21.749 1.00 71.56 205 GLU A N 1
ATOM 1610 C CA . GLU A 1 205 ? 12.502 5.227 -21.248 1.00 71.56 205 GLU A CA 1
ATOM 1611 C C . GLU A 1 205 ? 13.396 4.124 -21.845 1.00 71.56 205 GLU A C 1
ATOM 1613 O O . GLU A 1 205 ? 13.766 3.186 -21.141 1.00 71.56 205 GLU A O 1
ATOM 1618 N N . GLU A 1 206 ? 13.785 4.236 -23.117 1.00 77.25 206 GLU A N 1
ATOM 1619 C CA . GLU A 1 206 ? 14.548 3.197 -23.818 1.00 77.25 206 GLU A CA 1
ATOM 1620 C C . GLU A 1 206 ? 16.033 3.196 -23.435 1.00 77.25 206 GLU A C 1
ATOM 1622 O O . GLU A 1 206 ? 16.647 2.132 -23.336 1.00 77.25 206 GLU A O 1
ATOM 1627 N N . ASN A 1 207 ? 16.629 4.373 -23.217 1.00 83.25 207 ASN A N 1
ATOM 1628 C CA . ASN A 1 207 ? 18.066 4.499 -22.959 1.00 83.25 207 ASN A CA 1
ATOM 1629 C C . ASN A 1 207 ? 18.431 4.722 -21.479 1.00 83.25 207 ASN A C 1
ATOM 1631 O O . ASN A 1 207 ? 19.609 4.587 -21.142 1.00 83.25 207 ASN A O 1
ATOM 1635 N N . ARG A 1 208 ? 17.466 4.999 -20.583 1.00 84.38 208 ARG A N 1
ATOM 1636 C CA . ARG A 1 208 ? 17.737 5.296 -19.158 1.00 84.38 208 ARG A CA 1
ATOM 1637 C C . ARG A 1 208 ? 18.588 4.234 -18.472 1.00 84.38 208 ARG A C 1
ATOM 1639 O O . ARG A 1 208 ? 19.529 4.570 -17.766 1.00 84.38 208 ARG A O 1
ATOM 1646 N N . VAL A 1 209 ? 18.303 2.953 -18.712 1.00 87.25 209 VAL A N 1
ATOM 1647 C CA . VAL A 1 209 ? 19.032 1.841 -18.081 1.00 87.25 209 VAL A CA 1
ATOM 1648 C C . VAL A 1 209 ? 20.492 1.847 -18.526 1.00 87.25 209 VAL A C 1
ATOM 1650 O O . VAL A 1 209 ? 21.394 1.713 -17.705 1.00 87.25 209 VAL A O 1
ATOM 1653 N N . GLN A 1 210 ? 20.732 2.060 -19.819 1.00 90.00 210 GLN A N 1
ATOM 1654 C CA . GLN A 1 210 ? 22.080 2.121 -20.370 1.00 90.00 210 GLN A CA 1
ATOM 1655 C C . GLN A 1 210 ? 22.860 3.319 -19.809 1.00 90.00 210 GLN A C 1
ATOM 1657 O O . GLN A 1 210 ? 24.012 3.156 -19.409 1.00 90.00 210 GLN A O 1
ATOM 1662 N N . VAL A 1 211 ? 22.223 4.489 -19.704 1.00 89.56 211 VAL A N 1
ATOM 1663 C CA . VAL A 1 211 ? 22.837 5.689 -19.112 1.00 89.56 211 VAL A CA 1
ATOM 1664 C C . VAL A 1 211 ? 23.153 5.478 -17.631 1.00 89.56 211 VAL A C 1
ATOM 1666 O O . VAL A 1 211 ? 24.259 5.792 -17.198 1.00 89.56 211 VAL A O 1
ATOM 1669 N N . ALA A 1 212 ? 22.241 4.878 -16.861 1.00 91.19 212 ALA A N 1
ATOM 1670 C CA . ALA A 1 212 ? 22.483 4.535 -15.461 1.00 91.19 212 ALA A CA 1
ATOM 1671 C C . ALA A 1 212 ? 23.706 3.616 -15.305 1.00 91.19 212 ALA A C 1
ATOM 1673 O O . ALA A 1 212 ? 24.573 3.864 -14.470 1.00 91.19 212 ALA A O 1
ATOM 1674 N N . ILE A 1 213 ? 23.815 2.582 -16.146 1.00 93.69 213 ILE A N 1
ATOM 1675 C CA . ILE A 1 213 ? 24.952 1.650 -16.148 1.00 93.69 213 ILE A CA 1
ATOM 1676 C C . ILE A 1 213 ? 26.266 2.370 -16.478 1.00 93.69 213 ILE A C 1
ATOM 1678 O O . ILE A 1 213 ? 27.294 2.069 -15.873 1.00 93.69 213 ILE A O 1
ATOM 1682 N N . GLU A 1 214 ? 26.263 3.288 -17.444 1.00 92.56 214 GLU A N 1
ATOM 1683 C CA . GLU A 1 214 ? 27.449 4.076 -17.805 1.00 92.56 214 GLU A CA 1
ATOM 1684 C C . GLU A 1 214 ? 27.905 4.970 -16.653 1.00 92.56 214 GLU A C 1
ATOM 1686 O O . GLU A 1 214 ? 29.080 4.939 -16.295 1.00 92.56 214 GLU A O 1
ATOM 1691 N N . LEU A 1 215 ? 26.977 5.678 -16.007 1.00 92.00 215 LEU A N 1
ATOM 1692 C CA . LEU A 1 215 ? 27.282 6.508 -14.842 1.00 92.00 215 LEU A CA 1
ATOM 1693 C C . LEU A 1 215 ? 27.802 5.673 -13.658 1.00 92.00 215 LEU A C 1
ATOM 1695 O O . LEU A 1 215 ? 28.779 6.060 -13.023 1.00 92.00 215 LEU A O 1
ATOM 1699 N N . LEU A 1 216 ? 27.219 4.496 -13.392 1.00 93.12 216 LEU A N 1
ATOM 1700 C CA . LEU A 1 216 ? 27.709 3.587 -12.344 1.00 93.12 216 LEU A CA 1
ATOM 1701 C C . LEU A 1 216 ? 29.117 3.053 -12.635 1.00 93.12 216 LEU A C 1
ATOM 1703 O O . LEU A 1 216 ? 29.868 2.811 -11.697 1.00 93.12 216 LEU A O 1
ATOM 1707 N N . LYS A 1 217 ? 29.478 2.846 -13.908 1.00 93.81 217 LYS A N 1
ATOM 1708 C CA . LYS A 1 217 ? 30.826 2.405 -14.319 1.00 93.81 217 LYS A CA 1
ATOM 1709 C C . LYS A 1 217 ? 31.876 3.507 -14.223 1.00 93.81 217 LYS A C 1
ATOM 1711 O O . LYS A 1 217 ? 33.062 3.196 -14.171 1.00 93.81 217 LYS A O 1
ATOM 1716 N N . GLU A 1 218 ? 31.447 4.763 -14.270 1.00 91.94 218 GLU A N 1
ATOM 1717 C CA . GLU A 1 218 ? 32.302 5.942 -14.109 1.00 91.94 218 GLU A CA 1
ATOM 1718 C C . GLU A 1 218 ? 32.470 6.348 -12.631 1.00 91.94 218 GLU A C 1
ATOM 1720 O O . GLU A 1 218 ? 33.133 7.345 -12.357 1.00 91.94 218 GLU A O 1
ATOM 1725 N N . ASP A 1 219 ? 31.915 5.569 -11.691 1.00 88.38 219 ASP A N 1
ATOM 1726 C CA . ASP A 1 219 ? 32.022 5.773 -10.239 1.00 88.38 219 ASP A CA 1
ATOM 1727 C C . ASP A 1 219 ? 31.577 7.178 -9.780 1.00 88.38 219 ASP A C 1
ATOM 1729 O O . ASP A 1 219 ? 32.177 7.779 -8.884 1.00 88.38 219 ASP A O 1
ATOM 1733 N N . PHE A 1 220 ? 30.510 7.713 -10.389 1.00 88.88 220 PHE A N 1
ATOM 1734 C CA . PHE A 1 220 ? 29.874 8.944 -9.912 1.00 88.88 220 PHE A CA 1
ATOM 1735 C C . PHE A 1 220 ? 29.399 8.802 -8.459 1.00 88.88 220 PHE A C 1
ATOM 1737 O O . PHE A 1 220 ? 28.931 7.741 -8.040 1.00 88.88 220 PHE A O 1
ATOM 1744 N N . GLU A 1 221 ? 29.493 9.898 -7.704 1.00 89.19 221 GLU A N 1
ATOM 1745 C CA . GLU A 1 221 ? 29.014 9.963 -6.324 1.00 89.19 221 GLU A CA 1
ATOM 1746 C C . GLU A 1 221 ? 27.493 9.760 -6.270 1.00 89.19 221 GLU A C 1
ATOM 1748 O O . GLU A 1 221 ? 26.756 10.251 -7.129 1.00 89.19 221 GLU A O 1
ATOM 1753 N N . LEU A 1 222 ? 27.036 9.019 -5.259 1.00 90.75 222 LEU A N 1
ATOM 1754 C CA . LEU A 1 222 ? 25.628 8.716 -5.024 1.00 90.75 222 LEU A CA 1
ATOM 1755 C C . LEU A 1 222 ? 25.202 9.279 -3.669 1.00 90.75 222 LEU A C 1
ATOM 1757 O O . LEU A 1 222 ? 25.971 9.220 -2.710 1.00 90.75 222 LEU A O 1
ATOM 1761 N N . ALA A 1 223 ? 23.971 9.771 -3.578 1.00 90.00 223 ALA A N 1
ATOM 1762 C CA . ALA A 1 223 ? 23.370 10.205 -2.320 1.00 90.00 223 ALA A CA 1
ATOM 1763 C C . ALA A 1 223 ? 21.926 9.719 -2.210 1.00 90.00 223 ALA A C 1
ATOM 1765 O O . ALA A 1 223 ? 21.291 9.418 -3.220 1.00 90.00 223 ALA A O 1
ATOM 1766 N N . VAL A 1 224 ? 21.426 9.629 -0.981 1.00 89.25 224 VAL A N 1
ATOM 1767 C CA . VAL A 1 224 ? 20.018 9.323 -0.716 1.00 89.25 224 VAL A CA 1
ATOM 1768 C C . VAL A 1 224 ? 19.194 10.605 -0.829 1.00 89.25 224 VAL A C 1
ATOM 1770 O O . VAL A 1 224 ? 19.608 11.638 -0.302 1.00 89.25 224 VAL A O 1
ATOM 1773 N N . GLU A 1 225 ? 18.048 10.531 -1.500 1.00 84.62 225 GLU A N 1
ATOM 1774 C CA . GLU A 1 225 ? 17.087 11.625 -1.656 1.00 84.62 225 GLU A CA 1
ATOM 1775 C C . GLU A 1 225 ? 15.676 11.140 -1.278 1.00 84.62 225 GLU A C 1
ATOM 1777 O O . GLU A 1 225 ? 15.338 9.969 -1.448 1.00 84.62 225 GLU A O 1
ATOM 1782 N N . SER A 1 226 ? 14.869 12.024 -0.690 1.00 74.31 226 SER A N 1
ATOM 1783 C CA . SER A 1 226 ? 13.605 11.672 -0.026 1.00 74.31 226 SER A CA 1
ATOM 1784 C C . SER A 1 226 ? 12.370 12.249 -0.728 1.00 74.31 226 SER A C 1
ATOM 1786 O O . SER A 1 226 ? 11.385 12.560 -0.068 1.00 74.31 226 SER A O 1
ATOM 1788 N N . ASP A 1 227 ? 12.426 12.473 -2.045 1.00 69.06 227 ASP A N 1
ATOM 1789 C CA . ASP A 1 227 ? 11.377 13.212 -2.778 1.00 69.06 227 ASP A CA 1
ATOM 1790 C C . ASP A 1 227 ? 10.429 12.303 -3.594 1.00 69.06 227 ASP A C 1
ATOM 1792 O O . ASP A 1 227 ? 9.668 12.777 -4.440 1.00 69.06 227 ASP A O 1
ATOM 1796 N N . VAL A 1 228 ? 10.466 10.977 -3.382 1.00 81.69 228 VAL A N 1
ATOM 1797 C CA . VAL A 1 228 ? 9.681 10.020 -4.184 1.00 81.69 228 VAL A CA 1
ATOM 1798 C C . VAL A 1 228 ? 8.904 9.018 -3.322 1.00 81.69 228 VAL A C 1
ATOM 1800 O O . VAL A 1 228 ? 9.453 8.016 -2.861 1.00 81.69 228 VAL A O 1
ATOM 1803 N N . ASP A 1 229 ? 7.592 9.238 -3.221 1.00 91.69 229 ASP A N 1
ATOM 1804 C CA . ASP A 1 229 ? 6.590 8.281 -2.733 1.00 91.69 229 ASP A CA 1
ATOM 1805 C C . ASP A 1 229 ? 5.620 7.935 -3.886 1.00 91.69 229 ASP A C 1
ATOM 1807 O O . ASP A 1 229 ? 5.386 8.759 -4.768 1.00 91.69 229 ASP A O 1
ATOM 1811 N N . TYR A 1 230 ? 5.121 6.695 -3.934 1.00 94.00 230 TYR A N 1
ATOM 1812 C CA . TYR A 1 230 ? 4.211 6.190 -4.979 1.00 94.00 230 TYR A CA 1
ATOM 1813 C C . TYR A 1 230 ? 2.803 5.843 -4.440 1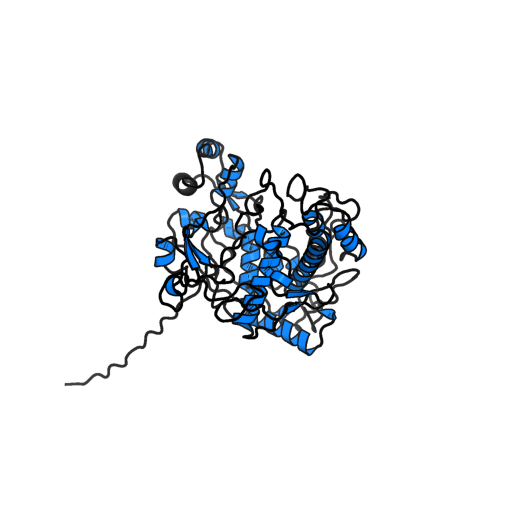.00 94.00 230 TYR A C 1
ATOM 1815 O O . TYR A 1 230 ? 1.965 5.319 -5.183 1.00 94.00 230 TYR A O 1
ATOM 1823 N N . ALA A 1 231 ? 2.550 6.072 -3.150 1.00 96.44 231 ALA A N 1
ATOM 1824 C CA . ALA A 1 231 ? 1.325 5.725 -2.429 1.00 96.44 231 ALA A CA 1
ATOM 1825 C C . ALA A 1 231 ? 0.843 6.802 -1.441 1.00 96.44 231 ALA A C 1
ATOM 1827 O O . ALA A 1 231 ? -0.264 6.658 -0.930 1.00 96.44 231 ALA A O 1
ATOM 1828 N N . HIS A 1 232 ? 1.608 7.864 -1.192 1.00 97.69 232 HIS A N 1
ATOM 1829 C CA . HIS A 1 232 ? 1.237 8.997 -0.333 1.00 97.69 232 HIS A CA 1
ATOM 1830 C C . HIS A 1 232 ? 1.565 10.326 -1.014 1.00 97.69 232 HIS A C 1
ATOM 1832 O O . HIS A 1 232 ? 2.222 10.365 -2.048 1.00 97.69 232 HIS A O 1
ATOM 1838 N N . GLU A 1 233 ? 1.084 11.418 -0.438 1.00 96.19 233 GLU A N 1
ATOM 1839 C CA . GLU A 1 233 ? 1.358 12.793 -0.845 1.00 96.19 233 GLU A CA 1
ATOM 1840 C C . GLU A 1 233 ? 0.924 13.095 -2.283 1.00 96.19 233 GLU A C 1
ATOM 1842 O O . GLU A 1 233 ? 1.468 13.974 -2.942 1.00 96.19 233 GLU A O 1
ATOM 1847 N N . GLY A 1 234 ? -0.094 12.389 -2.784 1.00 94.62 234 GLY A N 1
ATOM 1848 C CA . GLY A 1 234 ? -0.612 12.625 -4.124 1.00 94.62 234 GLY A CA 1
ATOM 1849 C C . GLY A 1 234 ? -1.798 11.741 -4.521 1.00 94.62 234 GLY A C 1
ATOM 1850 O O . GLY A 1 234 ? -2.217 10.852 -3.776 1.00 94.62 234 GLY A O 1
ATOM 1851 N N . PRO A 1 235 ? -2.322 11.903 -5.749 1.00 94.31 235 PRO A N 1
ATOM 1852 C CA . PRO A 1 235 ? -3.587 11.312 -6.189 1.00 94.31 235 PRO A CA 1
ATOM 1853 C C . PRO A 1 235 ? -3.738 9.792 -6.045 1.00 94.31 235 PRO A C 1
ATOM 1855 O O . PRO A 1 235 ? -4.864 9.317 -5.892 1.00 94.31 235 PRO A O 1
ATOM 1858 N N . ALA A 1 236 ? -2.655 9.011 -6.106 1.00 95.19 236 ALA A N 1
ATOM 1859 C CA . ALA A 1 236 ? -2.716 7.563 -5.908 1.00 95.19 236 ALA A CA 1
ATOM 1860 C C . ALA A 1 236 ? -3.054 7.129 -4.473 1.00 95.19 236 ALA A C 1
ATOM 1862 O O . ALA A 1 236 ? -3.452 5.980 -4.314 1.00 95.19 236 ALA A O 1
ATOM 1863 N N . PHE A 1 237 ? -2.980 8.008 -3.465 1.00 98.12 237 PHE A N 1
ATOM 1864 C CA . PHE A 1 237 ? -3.135 7.646 -2.050 1.00 98.12 237 PHE A CA 1
ATOM 1865 C C . PHE A 1 237 ? -4.332 6.731 -1.755 1.00 98.12 237 PHE A C 1
ATOM 1867 O O . PHE A 1 237 ? -4.156 5.597 -1.304 1.00 98.12 237 PHE A O 1
ATOM 1874 N N . LEU A 1 238 ? -5.551 7.168 -2.082 1.00 97.69 238 LEU A N 1
ATOM 1875 C CA . LEU A 1 238 ? -6.761 6.385 -1.813 1.00 97.69 238 LEU A CA 1
ATOM 1876 C C . LEU A 1 238 ? -6.903 5.146 -2.728 1.00 97.69 238 LEU A C 1
ATOM 1878 O O . LEU A 1 238 ? -7.127 4.052 -2.203 1.00 97.69 238 LEU A O 1
ATOM 1882 N N . PRO A 1 239 ? -6.741 5.250 -4.067 1.00 95.81 239 PRO A N 1
ATOM 1883 C CA . PRO A 1 239 ? -6.693 4.103 -4.974 1.00 95.81 239 PRO A CA 1
ATOM 1884 C C . PRO A 1 239 ? -5.722 3.000 -4.548 1.00 95.81 239 PRO A C 1
ATOM 1886 O O . PRO A 1 239 ? -6.074 1.817 -4.589 1.00 95.81 239 PRO A O 1
ATOM 1889 N N . TRP A 1 240 ? -4.511 3.387 -4.150 1.00 98.00 240 TRP A N 1
ATOM 1890 C CA . TRP A 1 240 ? -3.442 2.474 -3.784 1.00 98.00 240 TRP A CA 1
ATOM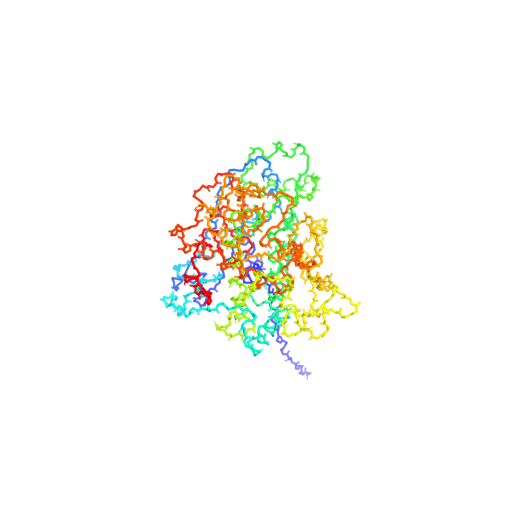 1891 C C . TRP A 1 240 ? -3.783 1.733 -2.496 1.00 98.00 240 TRP A C 1
ATOM 1893 O O . TRP A 1 240 ? -3.798 0.502 -2.493 1.00 98.00 240 TRP A O 1
ATOM 1903 N N . HIS A 1 241 ? -4.164 2.455 -1.435 1.00 98.69 241 HIS A N 1
ATOM 1904 C CA . HIS A 1 241 ? -4.514 1.849 -0.148 1.00 98.69 241 HIS A CA 1
ATOM 1905 C C . HIS A 1 241 ? -5.777 0.976 -0.232 1.00 98.69 241 HIS A C 1
ATOM 1907 O O . HIS A 1 241 ? -5.843 -0.084 0.396 1.00 98.69 241 HIS A O 1
ATOM 1913 N N . ARG A 1 242 ? -6.748 1.325 -1.089 1.00 98.00 242 ARG A N 1
ATOM 1914 C CA . ARG A 1 242 ? -7.899 0.458 -1.401 1.00 98.00 242 ARG A CA 1
ATOM 1915 C C . ARG A 1 242 ? -7.459 -0.900 -1.950 1.00 98.00 242 ARG A C 1
ATOM 1917 O O . ARG A 1 242 ? -7.894 -1.945 -1.458 1.00 98.00 242 ARG A O 1
ATOM 1924 N N . TYR A 1 243 ? -6.592 -0.901 -2.961 1.00 96.44 243 TYR A N 1
ATOM 1925 C CA . TYR A 1 243 ? -6.081 -2.143 -3.543 1.00 96.44 243 TYR A CA 1
ATOM 1926 C C . TYR A 1 243 ? -5.120 -2.878 -2.607 1.00 96.44 243 TYR A C 1
ATOM 1928 O O . TYR A 1 243 ? -5.148 -4.108 -2.571 1.00 96.44 243 TYR A O 1
ATOM 1936 N N . PHE A 1 244 ? -4.347 -2.154 -1.800 1.00 98.19 244 PHE A N 1
ATOM 1937 C CA . PHE A 1 244 ? -3.508 -2.715 -0.748 1.00 98.19 244 PHE A CA 1
ATOM 1938 C C . PHE A 1 244 ? -4.331 -3.568 0.223 1.00 98.19 244 PHE A C 1
ATOM 1940 O O . PHE A 1 244 ? -4.037 -4.749 0.404 1.00 98.19 244 PHE A O 1
ATOM 1947 N N . LEU A 1 245 ? -5.433 -3.023 0.753 1.00 98.44 245 LEU A N 1
ATOM 1948 C CA . LEU A 1 245 ? -6.351 -3.755 1.632 1.00 98.44 245 LEU A CA 1
ATOM 1949 C C . LEU A 1 245 ? -7.002 -4.950 0.931 1.00 98.44 245 LEU A C 1
ATOM 1951 O O . LEU A 1 245 ? -7.143 -6.011 1.535 1.00 98.44 245 LEU A O 1
ATOM 1955 N N . LEU A 1 246 ? -7.400 -4.805 -0.337 1.00 95.62 246 LEU A N 1
ATOM 1956 C CA . LEU A 1 246 ? -7.999 -5.899 -1.109 1.00 95.62 246 LEU A CA 1
ATOM 1957 C C . LEU A 1 246 ? -7.028 -7.057 -1.337 1.00 95.62 246 LEU A C 1
ATOM 1959 O O . LEU A 1 246 ? -7.409 -8.220 -1.192 1.00 95.62 246 LEU A O 1
ATOM 1963 N N . LYS A 1 247 ? -5.777 -6.756 -1.698 1.00 94.94 247 LYS A N 1
ATOM 1964 C CA . LYS A 1 247 ? -4.744 -7.776 -1.894 1.00 94.94 247 LYS A CA 1
ATOM 1965 C C . LYS A 1 247 ? -4.360 -8.418 -0.560 1.00 94.94 247 LYS A C 1
ATOM 1967 O O . LYS A 1 247 ? -4.209 -9.637 -0.521 1.00 94.94 247 LYS A O 1
ATOM 1972 N N . TRP A 1 248 ? -4.306 -7.644 0.527 1.00 97.44 248 TRP A N 1
ATOM 1973 C CA . TRP A 1 248 ? -4.058 -8.174 1.869 1.00 97.44 248 TRP A CA 1
ATOM 1974 C C . TRP A 1 248 ? -5.172 -9.114 2.322 1.00 97.44 248 TRP A C 1
ATOM 1976 O O . TRP A 1 248 ? -4.909 -10.261 2.677 1.00 97.44 248 TRP A O 1
ATOM 1986 N N . GLU A 1 249 ? -6.428 -8.683 2.228 1.00 96.88 249 GLU A N 1
ATOM 1987 C CA . GLU A 1 249 ? -7.586 -9.508 2.572 1.00 96.88 249 GLU A CA 1
ATOM 1988 C C . GLU A 1 249 ? -7.640 -10.798 1.741 1.00 96.88 249 GLU A C 1
ATOM 1990 O O . GLU A 1 249 ? -7.884 -11.870 2.293 1.00 96.88 249 GLU A O 1
ATOM 1995 N N . LYS A 1 250 ? -7.355 -10.722 0.433 1.00 93.44 250 LYS A N 1
ATOM 1996 C CA . LYS A 1 250 ? -7.289 -11.901 -0.439 1.00 93.44 250 LYS A CA 1
ATOM 1997 C C . LYS A 1 250 ? -6.203 -12.886 0.001 1.00 93.44 250 LYS A C 1
ATOM 1999 O O . LYS A 1 250 ? -6.491 -14.070 0.120 1.00 93.44 250 LYS A O 1
ATOM 2004 N N . GLU A 1 251 ? -4.988 -12.421 0.281 1.00 94.69 251 GLU A N 1
ATOM 2005 C CA . GLU A 1 251 ? -3.901 -13.310 0.714 1.00 94.69 251 GLU A CA 1
ATOM 2006 C C . GLU A 1 251 ? -4.197 -13.937 2.093 1.00 94.69 251 GLU A C 1
ATOM 2008 O O . GLU A 1 251 ? -3.878 -15.102 2.328 1.00 94.69 251 GLU A O 1
ATOM 2013 N N . LEU A 1 252 ? -4.878 -13.214 2.995 1.00 96.56 252 LEU A N 1
ATOM 2014 C CA . LEU A 1 252 ? -5.373 -13.788 4.253 1.00 96.56 252 LEU A CA 1
ATOM 2015 C C . LEU A 1 252 ? -6.389 -14.912 3.997 1.00 96.56 252 LEU A C 1
ATOM 2017 O O . LEU A 1 252 ? -6.244 -15.998 4.564 1.00 96.56 252 LEU A O 1
ATOM 2021 N N . ARG A 1 253 ? -7.383 -14.689 3.126 1.00 93.88 253 ARG A N 1
ATOM 2022 C CA . ARG A 1 253 ? -8.371 -15.717 2.745 1.00 93.88 253 ARG A CA 1
ATOM 2023 C C . ARG A 1 253 ? -7.695 -16.948 2.151 1.00 93.88 253 ARG A C 1
ATOM 2025 O O . ARG A 1 253 ? -7.928 -18.055 2.628 1.00 93.88 253 ARG A O 1
ATOM 2032 N N . ASP A 1 254 ? -6.835 -16.744 1.159 1.00 91.50 254 ASP A N 1
ATOM 2033 C CA . ASP A 1 254 ? -6.306 -17.820 0.322 1.00 91.50 254 ASP A CA 1
ATOM 2034 C C . ASP A 1 254 ? -5.201 -18.626 1.019 1.00 91.50 254 ASP A C 1
ATOM 2036 O O . ASP A 1 254 ? -5.140 -19.846 0.863 1.00 91.50 254 ASP A O 1
ATOM 2040 N N . VAL A 1 255 ? -4.332 -17.967 1.797 1.00 94.44 255 VAL A N 1
ATOM 2041 C CA . VAL A 1 255 ? -3.115 -18.593 2.351 1.00 94.44 255 VAL A CA 1
ATOM 2042 C C . VAL A 1 255 ? -3.219 -18.867 3.851 1.00 94.44 255 VAL A C 1
ATOM 2044 O O . VAL A 1 255 ? -2.632 -19.829 4.346 1.00 94.44 255 VAL A O 1
ATOM 2047 N N . VAL A 1 256 ? -3.953 -18.044 4.606 1.00 95.81 256 VAL A N 1
ATOM 2048 C CA . VAL A 1 256 ? -3.976 -18.137 6.078 1.00 95.81 256 VAL A CA 1
ATOM 2049 C C . VAL A 1 256 ? -5.196 -18.889 6.591 1.00 95.81 256 VAL A C 1
ATOM 2051 O O . VAL A 1 256 ? -5.063 -19.714 7.500 1.00 95.81 256 VAL A O 1
ATOM 2054 N N . VAL A 1 257 ? -6.379 -18.591 6.052 1.00 93.75 257 VAL A N 1
ATOM 2055 C CA . VAL A 1 257 ? -7.644 -19.128 6.576 1.00 93.75 257 VAL A CA 1
ATOM 2056 C C . VAL A 1 257 ? -8.180 -20.281 5.729 1.00 93.75 257 VAL A C 1
ATOM 2058 O O . VAL A 1 257 ? -8.684 -21.252 6.291 1.00 93.75 257 VAL A O 1
ATOM 2061 N N . GLY A 1 258 ? -8.047 -20.208 4.403 1.00 88.69 258 GLY A N 1
ATOM 2062 C CA . GLY A 1 258 ? -8.727 -21.121 3.481 1.00 88.69 258 GLY A CA 1
ATOM 2063 C C . GLY A 1 258 ? -10.247 -20.928 3.486 1.00 88.69 258 GLY A C 1
ATOM 2064 O O . GLY A 1 258 ? -10.987 -21.893 3.313 1.00 88.69 258 GLY A O 1
ATOM 2065 N N . ASP A 1 259 ? -10.696 -19.700 3.746 1.00 84.88 259 ASP A N 1
ATOM 2066 C CA . ASP A 1 259 ? -12.100 -19.315 3.893 1.00 84.88 259 ASP A CA 1
ATOM 2067 C C . ASP A 1 259 ? -12.342 -18.019 3.115 1.00 84.88 259 ASP A C 1
ATOM 2069 O O . ASP A 1 259 ? -11.734 -16.985 3.404 1.00 84.88 259 ASP A O 1
ATOM 2073 N N . ASP A 1 260 ? -13.224 -18.079 2.120 1.00 83.88 260 ASP A N 1
ATOM 2074 C CA . ASP A 1 260 ? -13.570 -16.952 1.257 1.00 83.88 260 ASP A CA 1
ATOM 2075 C C . ASP A 1 260 ? -14.494 -15.930 1.943 1.00 83.88 260 ASP A C 1
ATOM 2077 O O . ASP A 1 260 ? -14.677 -14.824 1.429 1.00 83.88 260 ASP A O 1
ATOM 2081 N N . THR A 1 261 ? -15.018 -16.253 3.129 1.00 87.31 261 THR A N 1
ATOM 2082 C CA . THR A 1 261 ? -15.928 -15.393 3.895 1.00 87.31 261 THR A CA 1
ATOM 2083 C C . THR A 1 261 ? -15.226 -14.443 4.864 1.00 87.31 261 THR A C 1
ATOM 2085 O O . THR A 1 261 ? -15.860 -13.508 5.350 1.00 87.31 261 THR A O 1
ATOM 2088 N N . PHE A 1 262 ? -13.926 -14.623 5.137 1.00 92.94 262 PHE A N 1
ATOM 2089 C CA . PHE A 1 262 ? -13.180 -13.718 6.020 1.00 92.94 262 PHE A CA 1
ATOM 2090 C C . PHE A 1 262 ? -13.177 -12.287 5.466 1.00 92.94 262 PHE A C 1
ATOM 2092 O O . PHE A 1 262 ? -12.931 -12.081 4.280 1.00 92.94 262 PHE A O 1
ATOM 2099 N N . THR A 1 263 ? -13.398 -11.279 6.308 1.00 94.56 263 THR A N 1
ATOM 2100 C CA . THR A 1 263 ? -13.377 -9.862 5.912 1.00 94.56 263 THR A CA 1
ATOM 2101 C C . THR A 1 263 ? -12.638 -9.019 6.936 1.00 94.56 263 THR A C 1
ATOM 2103 O O . THR A 1 263 ? -12.817 -9.214 8.140 1.00 94.56 263 THR A O 1
ATOM 2106 N N . LEU A 1 264 ? -11.865 -8.040 6.472 1.00 96.94 264 LEU A N 1
ATOM 2107 C CA . LEU A 1 264 ? -11.227 -7.053 7.333 1.00 96.94 264 LEU A CA 1
ATOM 2108 C C . LEU A 1 264 ? -12.290 -6.158 7.995 1.00 96.94 264 LEU A C 1
ATOM 2110 O O . LEU A 1 264 ? -13.130 -5.591 7.291 1.00 96.94 264 LEU A O 1
ATOM 2114 N N . PRO A 1 265 ? -12.268 -5.990 9.326 1.00 98.44 265 PRO A N 1
ATOM 2115 C CA . PRO A 1 265 ? -13.065 -4.963 9.977 1.00 98.44 265 PRO A CA 1
ATOM 2116 C C . PRO A 1 265 ? -12.410 -3.586 9.824 1.00 98.44 265 PRO A C 1
ATOM 2118 O O . PRO A 1 265 ? -11.249 -3.470 9.430 1.00 98.44 265 PRO A O 1
ATOM 2121 N N . TYR A 1 266 ? -13.156 -2.540 10.162 1.00 98.81 266 TYR A N 1
ATOM 2122 C CA . TYR A 1 266 ? -12.648 -1.170 10.224 1.00 98.81 266 TYR A CA 1
ATOM 2123 C C . TYR A 1 266 ? -12.729 -0.624 11.651 1.00 98.81 266 TYR A C 1
ATOM 2125 O O . TYR A 1 266 ? -13.500 -1.129 12.466 1.00 98.81 266 TYR A O 1
ATOM 2133 N N . TRP A 1 267 ? -11.947 0.407 11.962 1.00 98.75 267 TRP A N 1
ATOM 2134 C CA . TRP A 1 267 ? -12.022 1.120 13.238 1.00 98.75 267 TRP A CA 1
ATOM 2135 C C . TRP A 1 267 ? -12.608 2.510 13.019 1.00 98.75 267 TRP A C 1
ATOM 2137 O O . TRP A 1 267 ? -11.955 3.382 12.450 1.00 98.75 267 TRP A O 1
ATOM 2147 N N . ASP A 1 268 ? -13.849 2.698 13.469 1.00 98.56 268 ASP A N 1
ATOM 2148 C CA . ASP A 1 268 ? -14.467 4.021 13.526 1.00 98.56 268 ASP A CA 1
ATOM 2149 C C . ASP A 1 268 ? -13.863 4.809 14.689 1.00 98.56 268 ASP A C 1
ATOM 2151 O O . ASP A 1 268 ? -14.302 4.685 15.831 1.00 98.56 268 ASP A O 1
ATOM 2155 N N . TRP A 1 269 ? -12.813 5.575 14.408 1.00 98.31 269 TRP A N 1
ATOM 2156 C CA . TRP A 1 269 ? -12.123 6.382 15.413 1.00 98.31 269 TRP A CA 1
ATOM 2157 C C . TRP A 1 269 ? -12.831 7.709 15.716 1.00 98.31 269 TRP A C 1
ATOM 2159 O O . TRP A 1 269 ? -12.337 8.475 16.545 1.00 98.31 269 TRP A O 1
ATOM 2169 N N . ARG A 1 270 ? -13.947 8.028 15.040 1.00 98.00 270 ARG A N 1
ATOM 2170 C CA . ARG A 1 270 ? -14.587 9.345 15.153 1.00 98.00 270 ARG A CA 1
ATOM 2171 C C . ARG A 1 270 ? -15.026 9.625 16.579 1.00 98.00 270 ARG A C 1
ATOM 2173 O O . ARG A 1 270 ? -15.678 8.800 17.209 1.00 98.00 270 ARG A O 1
ATOM 2180 N N . ASP A 1 271 ? -14.703 10.826 17.048 1.00 98.19 271 ASP A N 1
ATOM 2181 C CA . ASP A 1 271 ? -15.103 11.348 18.362 1.00 98.19 271 ASP A CA 1
ATOM 2182 C C . ASP A 1 271 ? -14.534 10.563 19.562 1.00 98.19 271 ASP A C 1
ATOM 2184 O O . ASP A 1 271 ? -14.851 10.861 20.720 1.00 98.19 271 ASP A O 1
ATOM 2188 N N . ASN A 1 272 ? -13.657 9.586 19.313 1.00 97.94 272 ASN A N 1
ATOM 2189 C CA . ASN A 1 272 ? -12.966 8.871 20.369 1.00 97.94 272 ASN A CA 1
ATOM 2190 C C . ASN A 1 272 ? -11.942 9.786 21.045 1.00 97.94 272 ASN A C 1
ATOM 2192 O O . ASN A 1 272 ? -11.206 10.528 20.408 1.00 97.94 272 ASN A O 1
ATOM 2196 N N . THR A 1 273 ? -11.850 9.697 22.370 1.00 96.00 273 THR A N 1
ATOM 2197 C CA . THR A 1 273 ? -10.820 10.413 23.149 1.00 96.00 273 THR A CA 1
ATOM 2198 C C . THR A 1 273 ? -9.602 9.544 23.453 1.00 96.00 273 THR A C 1
ATOM 2200 O O . THR A 1 273 ? -8.551 10.061 23.813 1.00 96.00 273 THR A O 1
ATOM 2203 N N . ASN A 1 274 ? -9.740 8.223 23.315 1.00 96.62 274 ASN A N 1
ATOM 2204 C CA . ASN A 1 274 ? -8.711 7.221 23.584 1.00 96.62 274 ASN A CA 1
ATOM 2205 C C . ASN A 1 274 ? -8.764 6.124 22.508 1.00 96.62 274 ASN A C 1
ATOM 2207 O O . ASN A 1 274 ? -9.769 5.989 21.812 1.00 96.62 274 ASN A O 1
ATOM 2211 N N . CYS A 1 275 ? -7.720 5.297 22.415 1.00 98.00 275 CYS A N 1
ATOM 2212 C CA . CYS A 1 275 ? -7.740 4.102 21.570 1.00 98.00 275 CYS A CA 1
ATOM 2213 C C . CYS A 1 275 ? -8.608 2.998 22.207 1.00 98.00 275 CYS A C 1
ATOM 2215 O O . CYS A 1 275 ? -8.137 2.224 23.037 1.00 98.00 275 CYS A O 1
ATOM 2217 N N . ASP A 1 276 ? -9.878 2.912 21.820 1.00 97.81 276 ASP A N 1
ATOM 2218 C CA . ASP A 1 276 ? -10.843 1.915 22.308 1.00 97.81 276 ASP A CA 1
ATOM 2219 C C . ASP A 1 276 ? -10.576 0.485 21.796 1.00 97.81 276 ASP A C 1
ATOM 2221 O O . ASP A 1 276 ? -10.981 -0.485 22.438 1.00 97.81 276 ASP A O 1
ATOM 2225 N N . VAL A 1 277 ? -9.817 0.336 20.705 1.00 98.56 277 VAL A N 1
ATOM 2226 C CA . VAL A 1 277 ? -9.326 -0.963 20.204 1.00 98.56 277 VAL A CA 1
ATOM 2227 C C . VAL A 1 277 ? -8.017 -1.429 20.862 1.00 98.56 277 VAL A C 1
ATOM 2229 O O . VAL A 1 277 ? -7.616 -2.582 20.680 1.00 98.56 277 VAL A O 1
ATOM 2232 N N . CYS A 1 278 ? -7.350 -0.573 21.647 1.00 98.25 278 CYS A N 1
ATOM 2233 C CA . CYS A 1 278 ? -6.092 -0.878 22.338 1.00 98.25 278 CYS A CA 1
ATOM 2234 C C . CYS A 1 278 ? -6.355 -1.540 23.694 1.00 98.25 278 CYS A C 1
ATOM 2236 O O . CYS A 1 278 ? -6.205 -0.934 24.750 1.00 98.25 278 CYS A O 1
ATOM 2238 N N . ASN A 1 279 ? -6.790 -2.794 23.655 1.00 97.81 279 ASN A N 1
ATOM 2239 C CA . ASN A 1 279 ? -6.987 -3.635 24.829 1.00 97.81 279 ASN A CA 1
ATOM 2240 C C . ASN A 1 279 ? -6.611 -5.086 24.490 1.00 97.81 279 ASN A C 1
ATOM 2242 O O . ASN A 1 279 ? -6.639 -5.477 23.322 1.00 97.81 279 ASN A O 1
ATOM 2246 N N . ASP A 1 280 ? -6.293 -5.910 25.491 1.00 97.94 280 ASP A N 1
ATOM 2247 C CA . ASP A 1 280 ? -5.848 -7.303 25.281 1.00 97.94 280 ASP A CA 1
ATOM 2248 C C . ASP A 1 280 ? -6.909 -8.214 24.660 1.00 97.94 280 ASP A C 1
ATOM 2250 O O . ASP A 1 280 ? -6.605 -9.281 24.127 1.00 97.94 280 ASP A O 1
ATOM 2254 N N . ALA A 1 281 ? -8.163 -7.777 24.687 1.00 96.62 281 ALA A N 1
ATOM 2255 C CA . ALA A 1 281 ? -9.245 -8.436 23.992 1.00 96.62 281 ALA A CA 1
ATOM 2256 C C . ALA A 1 281 ? -9.178 -8.203 22.465 1.00 96.62 281 ALA A C 1
ATOM 2258 O O . ALA A 1 281 ? -9.697 -9.036 21.724 1.00 96.62 281 ALA A O 1
ATOM 2259 N N . MET A 1 282 ? -8.571 -7.107 22.015 1.00 98.19 282 MET A N 1
ATOM 2260 C CA . MET A 1 282 ? -8.494 -6.632 20.634 1.00 98.19 282 MET A CA 1
ATOM 2261 C C . MET A 1 282 ? -7.021 -6.471 20.212 1.00 98.19 282 MET A C 1
ATOM 2263 O O . MET A 1 282 ? -6.309 -7.465 20.086 1.00 98.19 282 MET A O 1
ATOM 2267 N N . MET A 1 283 ? -6.542 -5.242 19.989 1.00 98.12 283 MET A N 1
ATOM 2268 C CA . MET A 1 283 ? -5.225 -4.976 19.397 1.00 98.12 283 MET A CA 1
ATOM 2269 C C . MET A 1 283 ? -4.081 -4.886 20.415 1.00 98.12 283 MET A C 1
ATOM 2271 O O . MET A 1 283 ? -2.963 -4.524 20.052 1.00 98.12 283 MET A O 1
ATOM 2275 N N . GLY A 1 284 ? -4.325 -5.273 21.666 1.00 98.12 284 GLY A N 1
ATOM 2276 C CA . GLY A 1 284 ? -3.360 -5.253 22.763 1.00 98.12 284 GLY A CA 1
ATOM 2277 C C . GLY A 1 284 ? -3.395 -3.961 23.571 1.00 98.12 284 GLY A C 1
ATOM 2278 O O . GLY A 1 284 ? -3.460 -2.869 23.004 1.00 98.12 284 GLY A O 1
ATOM 2279 N N . ASP A 1 285 ? -3.377 -4.117 24.895 1.00 98.12 285 ASP A N 1
ATOM 2280 C CA . ASP A 1 285 ? -3.295 -3.015 25.861 1.00 98.12 285 ASP A CA 1
ATOM 2281 C C . ASP A 1 285 ? -1.839 -2.534 26.025 1.00 98.12 285 ASP A C 1
ATOM 2283 O O . ASP A 1 285 ? -0.910 -3.153 25.499 1.00 98.12 285 ASP A O 1
ATOM 2287 N N . LYS A 1 286 ? -1.620 -1.447 26.770 1.00 97.31 286 LYS A N 1
ATOM 2288 C CA . LYS A 1 286 ? -0.283 -0.995 27.177 1.00 97.31 286 LYS A CA 1
ATOM 2289 C C . LYS A 1 286 ? 0.327 -1.967 28.184 1.00 97.31 286 LYS A C 1
ATOM 2291 O O . LYS A 1 286 ? -0.350 -2.459 29.087 1.00 97.31 286 LYS A O 1
ATOM 2296 N N . ASP A 1 287 ? 1.624 -2.219 28.057 1.00 97.88 287 ASP A N 1
ATOM 2297 C CA . ASP A 1 287 ? 2.351 -2.993 29.054 1.00 97.88 287 ASP A CA 1
ATOM 2298 C C . ASP A 1 287 ? 2.459 -2.210 30.387 1.00 97.88 287 ASP A C 1
ATOM 2300 O O . ASP A 1 287 ? 2.796 -1.020 30.376 1.00 97.88 287 ASP A O 1
ATOM 2304 N N . PRO A 1 288 ? 2.183 -2.840 31.548 1.00 95.88 288 PRO A N 1
ATOM 2305 C CA . PRO A 1 288 ? 2.215 -2.158 32.845 1.0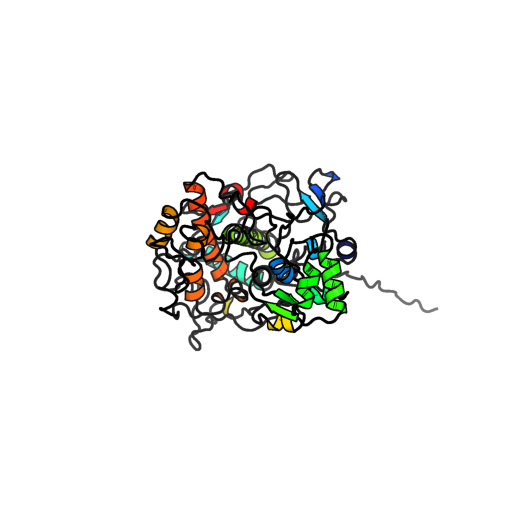0 95.88 288 PRO A CA 1
ATOM 2306 C C . PRO A 1 288 ? 3.596 -1.647 33.279 1.00 95.88 288 PRO A C 1
ATOM 2308 O O . PRO A 1 288 ? 3.669 -0.743 34.112 1.00 95.88 288 PRO A O 1
ATOM 2311 N N . GLU A 1 289 ? 4.683 -2.239 32.775 1.00 96.44 289 GLU A N 1
ATOM 2312 C CA . GLU A 1 289 ? 6.059 -1.874 33.134 1.00 96.44 289 GLU A CA 1
ATOM 2313 C C . GLU A 1 289 ? 6.672 -0.888 32.132 1.00 96.44 289 GLU A C 1
ATOM 2315 O O . GLU A 1 289 ? 7.539 -0.091 32.501 1.00 96.44 289 GLU A O 1
ATOM 2320 N N . ASN A 1 290 ? 6.211 -0.904 30.879 1.00 96.88 290 ASN A N 1
ATOM 2321 C CA . ASN A 1 290 ? 6.636 0.035 29.848 1.00 96.88 290 ASN A CA 1
ATOM 2322 C C . ASN A 1 290 ? 5.469 0.437 28.939 1.00 96.88 290 ASN A C 1
ATOM 2324 O O . ASN A 1 290 ? 5.098 -0.297 28.031 1.00 96.88 290 ASN A O 1
ATOM 2328 N N . ALA A 1 291 ? 4.981 1.667 29.110 1.00 94.62 291 ALA A N 1
ATOM 2329 C CA . ALA A 1 291 ? 3.824 2.192 28.385 1.00 94.62 291 ALA A CA 1
ATOM 2330 C C . ALA A 1 291 ? 3.966 2.212 26.849 1.00 94.62 291 ALA A C 1
ATOM 2332 O O . ALA A 1 291 ? 2.954 2.327 26.167 1.00 94.62 291 ALA A O 1
ATOM 2333 N N . THR A 1 292 ? 5.191 2.099 26.319 1.00 97.12 292 THR A N 1
ATOM 2334 C CA . THR A 1 292 ? 5.454 2.034 24.869 1.00 97.12 292 THR A CA 1
ATOM 2335 C C . THR A 1 292 ? 5.383 0.616 24.298 1.00 97.12 292 THR A C 1
ATOM 2337 O O . THR A 1 292 ? 5.414 0.453 23.081 1.00 97.12 292 THR A O 1
ATOM 2340 N N . LEU A 1 293 ? 5.325 -0.419 25.142 1.00 98.44 293 LEU A N 1
ATOM 2341 C CA . LEU A 1 293 ? 5.202 -1.815 24.724 1.00 98.44 293 LEU A CA 1
ATOM 2342 C C . LEU A 1 293 ? 3.752 -2.288 24.823 1.00 98.44 293 LEU A C 1
ATOM 2344 O O . LEU A 1 293 ? 2.946 -1.759 25.586 1.00 98.44 293 LEU A O 1
ATOM 2348 N N . ILE A 1 294 ? 3.440 -3.337 24.065 1.00 98.56 294 ILE A N 1
ATOM 2349 C CA . ILE A 1 294 ? 2.147 -4.017 24.137 1.00 98.56 294 ILE A CA 1
ATOM 2350 C C . ILE A 1 294 ? 2.148 -5.023 25.289 1.00 98.56 294 ILE A C 1
ATOM 2352 O O . ILE A 1 294 ? 3.092 -5.803 25.432 1.00 98.56 294 ILE A O 1
ATOM 2356 N N . SER A 1 295 ? 1.057 -5.049 26.053 1.00 98.44 295 SER A N 1
ATOM 2357 C CA . SER A 1 295 ? 0.811 -5.989 27.145 1.00 98.44 295 SER A CA 1
ATOM 2358 C C . SER A 1 295 ? 1.021 -7.438 26.709 1.00 98.44 295 SER A C 1
ATOM 2360 O O . SER A 1 295 ? 0.527 -7.900 25.674 1.00 98.44 295 SER A O 1
ATOM 2362 N N . SER A 1 296 ? 1.706 -8.197 27.566 1.00 97.50 296 SER A N 1
ATOM 2363 C CA . SER A 1 296 ? 1.927 -9.638 27.393 1.00 97.50 296 SER A CA 1
ATOM 2364 C C . SER A 1 296 ? 0.640 -10.480 27.314 1.00 97.50 296 SER A C 1
ATOM 2366 O O . SER A 1 296 ? 0.704 -11.644 26.903 1.00 97.50 296 SER A O 1
ATOM 2368 N N . GLY A 1 297 ? -0.520 -9.909 27.669 1.00 96.75 297 GLY A N 1
ATOM 2369 C CA . GLY A 1 297 ? -1.836 -10.530 27.501 1.00 96.75 297 GLY A CA 1
ATOM 2370 C C . GLY A 1 297 ? -2.289 -10.642 26.041 1.00 96.75 297 GLY A C 1
ATOM 2371 O O . GLY A 1 297 ? -3.086 -11.523 25.720 1.00 96.75 297 GLY A O 1
ATOM 2372 N N . SER A 1 298 ? -1.732 -9.828 25.141 1.00 97.81 298 SER A N 1
ATOM 2373 C CA . SER A 1 298 ? -1.999 -9.891 23.703 1.00 97.81 298 SER A CA 1
ATOM 2374 C C . SER A 1 298 ? -0.928 -10.691 22.950 1.00 97.81 298 SER A C 1
ATOM 2376 O O . SER A 1 298 ? 0.269 -10.527 23.216 1.00 97.81 298 SER A O 1
ATOM 2378 N N . PRO A 1 299 ? -1.292 -11.520 21.947 1.00 97.06 299 PRO A N 1
ATOM 2379 C CA . PRO A 1 299 ? -0.310 -12.185 21.084 1.00 97.06 299 PRO A CA 1
ATOM 2380 C C . PRO A 1 299 ? 0.571 -11.195 20.301 1.00 97.06 299 PRO A C 1
ATOM 2382 O O . PRO A 1 299 ? 1.705 -11.536 19.955 1.00 97.06 299 PRO A O 1
ATOM 2385 N N . ILE A 1 300 ? 0.084 -9.966 20.084 1.00 97.81 300 ILE A N 1
ATOM 2386 C CA . ILE A 1 300 ? 0.779 -8.898 19.352 1.00 97.81 300 ILE A CA 1
ATOM 2387 C C . ILE A 1 300 ? 2.050 -8.446 20.088 1.00 97.81 300 ILE A C 1
ATOM 2389 O O . ILE A 1 300 ? 3.022 -8.075 19.439 1.00 97.81 300 ILE A O 1
ATOM 2393 N N . SER A 1 301 ? 2.126 -8.582 21.418 1.00 98.19 301 SER A N 1
ATOM 2394 C CA . SER A 1 301 ? 3.344 -8.281 22.200 1.00 98.19 301 SER A CA 1
ATOM 2395 C C . SER A 1 301 ? 4.587 -9.058 21.756 1.00 98.19 301 SER A C 1
ATOM 2397 O O . SER A 1 301 ? 5.717 -8.629 21.977 1.00 98.19 301 SER A O 1
ATOM 2399 N N . LYS A 1 302 ? 4.395 -10.208 21.100 1.00 98.00 302 LYS A N 1
ATOM 2400 C CA . LYS A 1 302 ? 5.481 -11.058 20.590 1.00 98.00 302 LYS A CA 1
ATOM 2401 C C . LYS A 1 302 ? 5.901 -10.694 19.172 1.00 98.00 302 LYS A C 1
ATOM 2403 O O . LYS A 1 302 ? 6.808 -11.328 18.630 1.00 98.00 302 LYS A O 1
ATOM 2408 N N . TRP A 1 303 ? 5.207 -9.760 18.531 1.00 98.44 303 TRP A N 1
ATOM 2409 C CA . TRP A 1 303 ? 5.515 -9.375 17.167 1.00 98.44 303 TRP A CA 1
ATOM 2410 C C . TRP A 1 303 ? 6.839 -8.630 17.122 1.00 98.44 303 TRP A C 1
ATOM 2412 O O . TRP A 1 303 ? 7.213 -7.895 18.036 1.00 98.44 303 TRP A O 1
ATOM 2422 N N . GLN A 1 304 ? 7.563 -8.866 16.037 1.00 98.44 304 GLN A N 1
ATOM 2423 C CA . GLN A 1 304 ? 8.750 -8.106 15.703 1.00 98.44 304 GLN A CA 1
ATOM 2424 C C . GLN A 1 304 ? 8.467 -7.297 14.446 1.00 98.44 304 GLN A C 1
ATOM 2426 O O . GLN A 1 304 ? 7.836 -7.803 13.505 1.00 98.44 304 GLN A O 1
ATOM 2431 N N . ILE A 1 305 ? 8.908 -6.046 14.458 1.00 98.62 305 ILE A N 1
ATOM 2432 C CA . ILE A 1 305 ? 8.795 -5.151 13.317 1.00 98.62 305 ILE A CA 1
ATOM 2433 C C . ILE A 1 305 ? 9.874 -5.475 12.287 1.00 98.62 305 ILE A C 1
ATOM 2435 O O . ILE A 1 305 ? 10.886 -6.108 12.606 1.00 98.62 305 ILE A O 1
ATOM 2439 N N . ILE A 1 306 ? 9.642 -5.038 11.057 1.00 98.44 306 ILE A N 1
ATOM 2440 C CA . ILE A 1 306 ? 10.607 -5.062 9.960 1.00 98.44 306 ILE A CA 1
ATOM 2441 C C . ILE A 1 306 ? 10.656 -3.679 9.303 1.00 98.44 306 ILE A C 1
ATOM 2443 O O . ILE A 1 306 ? 9.722 -2.890 9.460 1.00 98.44 306 ILE A O 1
ATOM 2447 N N . CYS A 1 307 ? 11.701 -3.429 8.517 1.00 96.81 307 CYS A N 1
ATOM 2448 C CA . CYS A 1 307 ? 11.846 -2.236 7.683 1.00 96.81 307 CYS A CA 1
ATOM 2449 C C . CYS A 1 307 ? 12.026 -0.920 8.461 1.00 96.81 307 CYS A C 1
ATOM 2451 O O . CYS A 1 307 ? 11.675 0.140 7.957 1.00 96.81 307 CYS A O 1
ATOM 2453 N N . SER A 1 308 ? 12.609 -0.961 9.665 1.00 96.38 308 SER A N 1
ATOM 2454 C CA . SER A 1 308 ? 12.793 0.218 10.528 1.00 96.38 308 SER A CA 1
ATOM 2455 C C . SER A 1 308 ? 14.128 0.941 10.350 1.00 96.38 308 SER A C 1
ATOM 2457 O O . SER A 1 308 ? 14.345 1.990 10.950 1.00 96.38 308 SER A O 1
ATOM 2459 N N . LYS A 1 309 ? 15.044 0.406 9.533 1.00 94.00 309 LYS A N 1
ATOM 2460 C CA . LYS A 1 309 ? 16.391 0.981 9.357 1.00 94.00 309 LYS A CA 1
ATOM 2461 C C . LYS A 1 309 ? 16.481 2.123 8.337 1.00 94.00 309 LYS A C 1
ATOM 2463 O O . LYS A 1 309 ? 17.560 2.700 8.206 1.00 94.00 309 LYS A O 1
ATOM 2468 N N . GLY A 1 310 ? 15.395 2.442 7.627 1.00 89.31 310 GLY A N 1
ATOM 2469 C CA . GLY A 1 310 ? 15.334 3.553 6.668 1.00 89.31 310 GLY A CA 1
ATOM 2470 C C . GLY A 1 310 ? 16.530 3.586 5.708 1.00 89.31 310 GLY A C 1
ATOM 2471 O O . GLY A 1 310 ? 16.880 2.575 5.092 1.00 89.31 310 GLY A O 1
ATOM 2472 N N . ASN A 1 311 ? 17.204 4.735 5.645 1.00 90.00 311 ASN A N 1
ATOM 2473 C CA . ASN A 1 311 ? 18.275 5.010 4.680 1.00 90.00 311 ASN A CA 1
ATOM 2474 C C . ASN A 1 311 ? 19.518 4.136 4.860 1.00 90.00 311 ASN A C 1
ATOM 2476 O O . ASN A 1 311 ? 20.243 3.909 3.892 1.00 90.00 311 ASN A O 1
ATOM 2480 N N . ALA A 1 312 ? 19.707 3.522 6.033 1.00 91.81 312 ALA A N 1
ATOM 2481 C CA . ALA A 1 312 ? 20.802 2.580 6.246 1.00 91.81 312 ALA A CA 1
ATOM 2482 C C . ALA A 1 312 ? 20.716 1.350 5.320 1.00 91.81 312 ALA A C 1
ATOM 2484 O O . ALA A 1 312 ? 21.745 0.736 5.027 1.00 91.81 312 ALA A O 1
ATOM 2485 N N . TYR A 1 313 ? 19.519 0.981 4.840 1.00 91.56 313 TYR A N 1
ATOM 2486 C CA . TYR A 1 313 ? 19.377 -0.044 3.802 1.00 91.56 313 TYR A CA 1
ATOM 2487 C C . TYR A 1 313 ? 20.012 0.406 2.485 1.00 91.56 313 TYR A C 1
ATOM 2489 O O . TYR A 1 313 ? 20.867 -0.295 1.941 1.00 91.56 313 TYR A O 1
ATOM 2497 N N . ILE A 1 314 ? 19.629 1.598 2.024 1.00 86.56 314 ILE A N 1
ATOM 2498 C CA . ILE A 1 314 ? 20.052 2.179 0.747 1.00 86.56 314 ILE A CA 1
ATOM 2499 C C . ILE A 1 314 ? 21.569 2.394 0.748 1.00 86.56 314 ILE A C 1
ATOM 2501 O O . ILE A 1 314 ? 22.257 1.935 -0.161 1.00 86.56 314 ILE A O 1
ATOM 2505 N N . GLU A 1 315 ? 22.103 2.995 1.812 1.00 86.62 315 GLU A N 1
ATOM 2506 C CA . GLU A 1 315 ? 23.540 3.243 1.995 1.00 86.62 315 GLU A CA 1
ATOM 2507 C C . GLU A 1 315 ? 24.373 1.953 2.026 1.00 86.62 315 GLU A C 1
ATOM 2509 O O . GLU A 1 315 ? 25.538 1.944 1.631 1.00 86.62 315 GLU A O 1
ATOM 2514 N N . SER A 1 316 ? 23.775 0.845 2.474 1.00 86.75 316 SER A N 1
ATOM 2515 C CA . SER A 1 316 ? 24.424 -0.470 2.523 1.00 86.75 316 SER A CA 1
ATOM 2516 C C . SER A 1 316 ? 24.207 -1.302 1.251 1.00 86.75 316 SER A C 1
ATOM 2518 O O . SER A 1 316 ? 24.635 -2.458 1.205 1.00 86.75 316 SER A O 1
ATOM 2520 N N . GLY A 1 317 ? 23.529 -0.760 0.232 1.00 83.94 317 GLY A N 1
ATOM 2521 C CA . GLY A 1 317 ? 23.221 -1.474 -1.009 1.00 83.94 317 GLY A CA 1
ATOM 2522 C C . GLY A 1 317 ? 22.310 -2.688 -0.798 1.00 83.94 317 GLY A C 1
ATOM 2523 O O . GLY A 1 317 ? 22.484 -3.728 -1.437 1.00 83.94 317 GLY A O 1
ATOM 2524 N N . ILE A 1 318 ? 21.371 -2.614 0.143 1.00 88.69 318 ILE A N 1
ATOM 2525 C CA . ILE A 1 318 ? 20.374 -3.664 0.382 1.00 88.69 318 ILE A CA 1
ATOM 2526 C C . ILE A 1 318 ? 18.977 -3.054 0.456 1.00 88.69 318 ILE A C 1
ATOM 2528 O O . ILE A 1 318 ? 18.816 -1.854 0.644 1.00 88.69 318 ILE A O 1
ATOM 2532 N N . GLN A 1 319 ? 17.953 -3.888 0.331 1.00 91.56 319 GLN A N 1
ATOM 2533 C CA . GLN A 1 319 ? 16.588 -3.513 0.696 1.00 91.56 319 GLN A CA 1
ATOM 2534 C C . GLN A 1 319 ? 16.220 -4.099 2.061 1.00 91.56 319 GLN A C 1
ATOM 2536 O O . GLN A 1 319 ? 16.954 -4.923 2.616 1.00 91.56 319 GLN A O 1
ATOM 2541 N N . CYS A 1 320 ? 15.066 -3.699 2.601 1.00 94.50 320 CYS A N 1
ATOM 2542 C CA . CYS A 1 320 ? 14.511 -4.346 3.784 1.00 94.50 320 CYS A CA 1
ATOM 2543 C C . CYS A 1 320 ? 14.451 -5.865 3.567 1.00 94.50 320 CYS A C 1
ATOM 2545 O O . CYS A 1 320 ? 13.864 -6.338 2.599 1.00 94.50 320 CYS A O 1
ATOM 2547 N N . THR A 1 321 ? 15.063 -6.632 4.471 1.00 93.31 321 THR A N 1
ATOM 2548 C CA . THR A 1 321 ? 15.263 -8.084 4.312 1.00 93.31 321 THR A CA 1
ATOM 2549 C C . THR A 1 321 ? 14.168 -8.930 4.960 1.00 93.31 321 THR A C 1
ATOM 2551 O O . THR A 1 321 ? 14.262 -10.158 4.983 1.00 93.31 321 THR A O 1
ATOM 2554 N N . GLY A 1 322 ? 13.155 -8.287 5.551 1.00 94.81 322 GLY A N 1
ATOM 2555 C CA . GLY A 1 322 ? 12.088 -8.950 6.305 1.00 94.81 322 GLY A CA 1
ATOM 2556 C C . GLY A 1 322 ? 12.549 -9.585 7.624 1.00 94.81 322 GLY A C 1
ATOM 2557 O O . GLY A 1 322 ? 11.767 -10.284 8.271 1.00 94.81 322 GLY A O 1
ATOM 2558 N N . GLN A 1 323 ? 13.804 -9.363 8.029 1.00 95.44 323 GLN A N 1
ATOM 2559 C CA . GLN A 1 323 ? 14.326 -9.848 9.303 1.00 95.44 323 GLN A CA 1
ATOM 2560 C C . GLN A 1 323 ? 13.785 -9.018 10.478 1.00 95.44 323 GLN A C 1
ATOM 2562 O O . GLN A 1 323 ? 13.592 -7.816 10.315 1.00 95.44 323 GLN A O 1
ATOM 2567 N N . PRO A 1 324 ? 13.569 -9.630 11.659 1.00 97.75 324 PRO A N 1
ATOM 2568 C CA . PRO A 1 324 ? 13.155 -8.925 12.872 1.00 97.75 324 PRO A CA 1
ATOM 2569 C C . PRO A 1 324 ? 14.097 -7.779 13.267 1.00 97.75 324 PRO A C 1
ATOM 2571 O O . PRO A 1 324 ? 15.309 -7.978 13.361 1.00 97.75 324 PRO A O 1
ATOM 2574 N N . GLU A 1 325 ? 13.536 -6.605 13.564 1.00 97.81 325 GLU A N 1
ATOM 2575 C CA . GLU A 1 325 ? 14.295 -5.386 13.903 1.00 97.81 325 GLU A CA 1
ATOM 2576 C C . GLU A 1 325 ? 13.900 -4.741 15.236 1.00 97.81 325 GLU A C 1
ATOM 2578 O O . GLU A 1 325 ? 14.378 -3.661 15.573 1.00 97.81 325 GLU A O 1
ATOM 2583 N N . GLY A 1 326 ? 13.080 -5.426 16.032 1.00 97.94 326 GLY A N 1
ATOM 2584 C CA . GLY A 1 326 ? 12.690 -4.986 17.368 1.00 97.94 326 GLY A CA 1
ATOM 2585 C C . GLY A 1 326 ? 11.207 -5.205 17.648 1.00 97.94 326 GLY A C 1
ATOM 2586 O O . GLY A 1 326 ? 10.476 -5.672 16.773 1.00 97.94 326 GLY A O 1
ATOM 2587 N N . PRO A 1 327 ? 10.751 -4.907 18.874 1.00 98.31 327 PRO A N 1
ATOM 2588 C CA . PRO A 1 327 ? 9.340 -4.997 19.228 1.00 98.31 327 PRO A CA 1
ATOM 2589 C C . PRO A 1 327 ? 8.513 -3.914 18.526 1.00 98.31 327 PRO A C 1
ATOM 2591 O O . PRO A 1 327 ? 9.032 -2.871 18.132 1.00 98.31 327 PRO A O 1
ATOM 2594 N N . LEU A 1 328 ? 7.209 -4.160 18.417 1.00 98.31 328 LEU A N 1
ATOM 2595 C CA . LEU A 1 328 ? 6.239 -3.119 18.088 1.00 98.31 328 LEU A CA 1
ATOM 2596 C C . LEU A 1 328 ? 6.151 -2.130 19.254 1.00 98.31 328 LEU A C 1
ATOM 2598 O O . LEU A 1 328 ? 5.999 -2.547 20.404 1.00 98.31 328 LEU A O 1
ATOM 2602 N N . LEU A 1 329 ? 6.234 -0.839 18.939 1.00 98.50 329 LEU A N 1
ATOM 2603 C CA . LEU A 1 329 ? 6.113 0.260 19.892 1.00 98.50 329 LEU A CA 1
ATOM 2604 C C . LEU A 1 329 ? 4.801 1.010 19.668 1.00 98.50 329 LEU A C 1
ATOM 2606 O O . LEU A 1 329 ? 4.427 1.264 18.522 1.00 98.50 329 LEU A O 1
ATOM 2610 N N . ARG A 1 330 ? 4.110 1.373 20.747 1.00 98.19 330 ARG A N 1
ATOM 2611 C CA . ARG A 1 330 ? 2.821 2.064 20.696 1.00 98.19 330 ARG A CA 1
ATOM 2612 C C . ARG A 1 330 ? 2.531 2.780 22.013 1.00 98.19 330 ARG A C 1
ATOM 2614 O O . ARG A 1 330 ? 2.496 2.129 23.052 1.00 98.19 330 ARG A O 1
ATOM 2621 N N . ASP A 1 331 ? 2.247 4.079 21.969 1.00 97.69 331 ASP A N 1
ATOM 2622 C CA . ASP A 1 331 ? 1.840 4.864 23.143 1.00 97.69 331 ASP A CA 1
ATOM 2623 C C . ASP A 1 331 ? 0.681 5.827 22.813 1.00 97.69 331 ASP A C 1
ATOM 2625 O O . ASP A 1 331 ? 0.851 7.050 22.811 1.00 97.69 331 ASP A O 1
ATOM 2629 N N . PRO A 1 332 ? -0.533 5.306 22.535 1.00 97.31 332 PRO A N 1
ATOM 2630 C CA . PRO A 1 332 ? -1.613 6.121 22.000 1.00 97.31 332 PRO A CA 1
ATOM 2631 C C . PRO A 1 332 ? -2.032 7.222 22.971 1.00 97.31 332 PRO A C 1
ATOM 2633 O O . PRO A 1 332 ? -2.129 6.983 24.184 1.00 97.31 332 PRO A O 1
ATOM 2636 N N . GLY A 1 333 ? -2.303 8.407 22.423 1.00 94.69 333 GLY A N 1
ATOM 2637 C CA . GLY A 1 333 ? -2.703 9.600 23.173 1.00 94.69 333 GLY A CA 1
ATOM 2638 C C . GLY A 1 333 ? -1.544 10.460 23.688 1.00 94.69 333 GLY A C 1
ATOM 2639 O O . GLY A 1 333 ? -1.790 11.567 24.157 1.00 94.69 333 GLY A O 1
ATOM 2640 N N . ASN A 1 334 ? -0.294 9.997 23.582 1.00 96.00 334 ASN A N 1
ATOM 2641 C CA . ASN A 1 334 ? 0.899 10.779 23.914 1.00 96.00 334 ASN A CA 1
ATOM 2642 C C . ASN A 1 334 ? 1.495 11.425 22.651 1.00 96.00 334 ASN A C 1
ATOM 2644 O O . ASN A 1 334 ? 2.594 11.088 22.227 1.00 96.00 334 ASN A O 1
ATOM 2648 N N . TYR A 1 335 ? 0.732 12.302 22.006 1.00 95.44 335 TYR A N 1
ATOM 2649 C CA . TYR A 1 335 ? 1.112 12.968 20.757 1.00 95.44 335 TYR A CA 1
ATOM 2650 C C . TYR A 1 335 ? 1.527 14.425 20.988 1.00 95.44 335 TYR A C 1
ATOM 2652 O O . TYR A 1 335 ? 1.211 15.015 22.022 1.00 95.44 335 TYR A O 1
ATOM 2660 N N . ASP A 1 336 ? 2.204 15.019 20.005 1.00 96.56 336 ASP A N 1
ATOM 2661 C CA . ASP A 1 336 ? 2.521 16.447 20.004 1.00 96.56 336 ASP A CA 1
ATOM 2662 C C . ASP A 1 336 ? 1.256 17.279 19.696 1.00 96.56 336 ASP A C 1
ATOM 2664 O O . ASP A 1 336 ? 0.733 17.202 18.576 1.00 96.56 336 ASP A O 1
ATOM 2668 N N . PRO A 1 337 ? 0.736 18.075 20.654 1.00 96.25 337 PRO A N 1
ATOM 2669 C CA . PRO A 1 337 ? -0.450 18.898 20.437 1.00 96.25 337 PRO A CA 1
ATOM 2670 C C . PRO A 1 337 ? -0.213 20.064 19.464 1.00 96.25 337 PRO A C 1
ATOM 2672 O O . PRO A 1 337 ? -1.180 20.691 19.039 1.00 96.25 337 PRO A O 1
ATOM 2675 N N . GLU A 1 338 ? 1.042 20.371 19.110 1.00 96.50 338 GLU A N 1
ATOM 2676 C CA . GLU A 1 338 ? 1.374 21.323 18.040 1.00 96.50 338 GLU A CA 1
ATOM 2677 C C . GLU A 1 338 ? 1.292 20.690 16.643 1.00 96.50 338 GLU A C 1
ATOM 2679 O O . GLU A 1 338 ? 1.413 21.401 15.649 1.00 96.50 338 GLU A O 1
ATOM 2684 N N . LYS A 1 339 ? 1.105 19.365 16.558 1.00 97.19 339 LYS A N 1
ATOM 2685 C CA . LYS A 1 339 ? 0.990 18.622 15.297 1.00 97.19 339 LYS A CA 1
ATOM 2686 C C . LYS A 1 339 ? -0.394 18.058 15.055 1.00 97.19 339 LYS A C 1
ATOM 2688 O O . LYS A 1 339 ? -0.833 18.043 13.911 1.00 97.19 339 LYS A O 1
ATOM 2693 N N . ILE A 1 340 ? -1.086 17.587 16.089 1.00 97.62 340 ILE A N 1
ATOM 2694 C CA . ILE A 1 340 ? -2.444 17.046 15.958 1.00 97.62 340 ILE A CA 1
ATOM 2695 C C . ILE A 1 340 ? -3.316 17.480 17.133 1.00 97.62 340 ILE A C 1
ATOM 2697 O O . ILE A 1 340 ? -2.832 17.690 18.242 1.00 97.62 340 ILE A O 1
ATOM 2701 N N . SER A 1 341 ? -4.630 17.546 16.917 1.00 96.31 341 SER A N 1
ATOM 2702 C CA . SER A 1 341 ? -5.589 17.881 17.984 1.00 96.31 341 SER A CA 1
ATOM 2703 C C . SER A 1 341 ? -6.110 16.661 18.761 1.00 96.31 341 SER A C 1
ATOM 2705 O O . SER A 1 341 ? -6.784 16.824 19.778 1.00 96.31 341 SER A O 1
ATOM 2707 N N . GLY A 1 342 ? -5.785 15.443 18.320 1.00 97.19 342 GLY A N 1
ATOM 2708 C CA . GLY A 1 342 ? -6.295 14.179 18.857 1.00 97.19 342 GLY A CA 1
ATOM 2709 C C . GLY A 1 342 ? -6.829 13.274 17.752 1.00 97.19 342 GLY A C 1
ATOM 2710 O O . GLY A 1 342 ? -6.505 13.473 16.581 1.00 97.19 342 GLY A O 1
ATOM 2711 N N . LEU A 1 343 ? -7.643 12.279 18.122 1.00 98.56 343 LEU A N 1
ATOM 2712 C CA . LEU A 1 343 ? -8.382 11.505 17.126 1.00 98.56 343 LEU A CA 1
ATOM 2713 C C . LEU A 1 343 ? -9.427 12.404 16.443 1.00 98.56 343 LEU A C 1
ATOM 2715 O O . LEU A 1 343 ? -10.046 13.229 17.124 1.0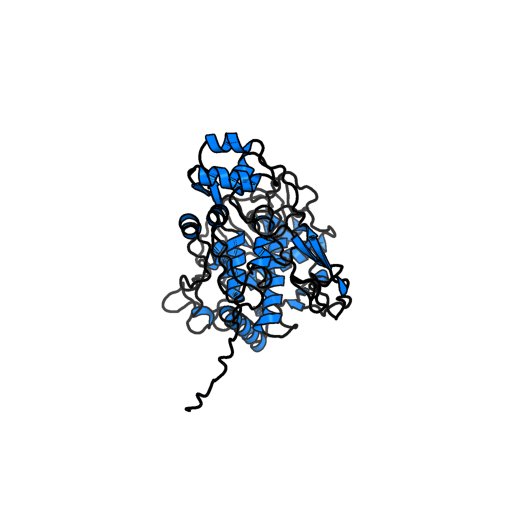0 98.56 343 LEU A O 1
ATOM 2719 N N . PRO A 1 344 ? -9.638 12.257 15.124 1.00 98.50 344 PRO A N 1
ATOM 2720 C CA . PRO A 1 344 ? -10.522 13.165 14.413 1.00 98.50 344 PRO A CA 1
ATOM 2721 C C . PRO A 1 344 ? -12.006 12.959 14.753 1.00 98.50 344 PRO A C 1
ATOM 2723 O O . PRO A 1 344 ? -12.441 11.920 15.253 1.00 98.50 344 PRO A O 1
ATOM 2726 N N . THR A 1 345 ? -12.809 13.980 14.479 1.00 98.56 345 THR A N 1
ATOM 2727 C CA . THR A 1 345 ? -14.228 14.038 14.858 1.00 98.56 345 THR A CA 1
ATOM 2728 C C . THR A 1 345 ? -15.166 13.672 13.711 1.00 98.56 345 THR A C 1
ATOM 2730 O O . THR A 1 345 ? -14.814 13.733 12.528 1.00 98.56 345 THR A O 1
ATOM 2733 N N . SER A 1 346 ? -16.422 13.363 14.042 1.00 98.25 346 SER A N 1
ATOM 2734 C CA . SER A 1 346 ? -17.478 13.208 13.037 1.00 98.25 346 SER A CA 1
ATOM 2735 C C . SER A 1 346 ? -17.682 14.473 12.204 1.00 98.25 346 SER A C 1
ATOM 2737 O O . SER A 1 346 ? -17.957 14.372 11.009 1.00 98.25 346 SER A O 1
ATOM 2739 N N . GLN A 1 347 ? -17.505 15.656 12.803 1.00 98.12 347 GLN A N 1
ATOM 2740 C CA . GLN A 1 347 ? -17.640 16.928 12.093 1.00 98.12 347 GLN A CA 1
ATOM 2741 C C . GLN A 1 347 ? -16.561 17.100 11.020 1.00 98.12 347 GLN A C 1
ATOM 2743 O O . GLN A 1 347 ? -16.871 17.550 9.919 1.00 98.12 347 GLN A O 1
ATOM 2748 N N . GLU A 1 348 ? -15.317 16.719 11.310 1.00 98.12 348 GLU A N 1
ATOM 2749 C CA . GLU A 1 348 ? -14.232 16.781 10.326 1.00 98.12 348 GLU A CA 1
ATOM 2750 C C . GLU A 1 348 ? -14.504 15.843 9.147 1.00 98.12 348 GLU A C 1
ATOM 2752 O O . GLU A 1 348 ? -14.411 16.264 7.996 1.00 98.12 348 GLU A O 1
ATOM 2757 N N . VAL A 1 349 ? -14.943 14.606 9.409 1.00 97.81 349 VAL A N 1
ATOM 2758 C CA . VAL A 1 349 ? -15.325 13.666 8.340 1.00 97.81 349 VAL A CA 1
ATOM 2759 C C . VAL A 1 349 ? -16.486 14.216 7.508 1.00 97.81 349 VAL A C 1
ATOM 2761 O O . VAL A 1 349 ? -16.445 14.164 6.280 1.00 97.81 349 VAL A O 1
ATOM 2764 N N . GLU A 1 350 ? -17.512 14.791 8.142 1.00 96.69 350 GLU A N 1
ATOM 2765 C CA . GLU A 1 350 ? -18.613 15.433 7.417 1.00 96.69 350 GLU A CA 1
ATOM 2766 C C . GLU A 1 350 ? -18.147 16.589 6.528 1.00 96.69 350 GLU A C 1
ATOM 2768 O O . GLU A 1 350 ? -18.660 16.749 5.416 1.00 96.69 350 GLU A O 1
ATOM 2773 N N . ASN A 1 351 ? -17.203 17.397 7.007 1.00 96.50 351 ASN A N 1
ATOM 2774 C CA . ASN A 1 351 ? -16.661 18.507 6.240 1.00 96.50 351 ASN A CA 1
ATOM 2775 C C . ASN A 1 351 ? -15.891 18.005 5.017 1.00 96.50 351 ASN A C 1
ATOM 2777 O O . ASN A 1 351 ? -16.137 18.487 3.915 1.00 96.50 351 ASN A O 1
ATOM 2781 N N . VAL A 1 352 ? -15.038 16.991 5.177 1.00 94.69 352 VAL A N 1
ATOM 2782 C CA . VAL A 1 352 ? -14.248 16.421 4.072 1.00 94.69 352 VAL A CA 1
ATOM 2783 C C . VAL A 1 352 ? -15.123 15.799 2.983 1.00 94.69 352 VAL A C 1
ATOM 2785 O O . VAL A 1 352 ? -14.778 15.847 1.805 1.00 94.69 352 VAL A O 1
ATOM 2788 N N . ILE A 1 353 ? -16.304 15.284 3.329 1.00 93.38 353 ILE A N 1
ATOM 2789 C CA . ILE A 1 353 ? -17.276 14.822 2.329 1.00 93.38 353 ILE A CA 1
ATOM 2790 C C . ILE A 1 353 ? -17.922 15.994 1.564 1.00 93.38 353 ILE A C 1
ATOM 2792 O O . ILE A 1 353 ? -18.200 15.869 0.368 1.00 93.38 353 ILE A O 1
ATOM 2796 N N . LYS A 1 354 ? -18.169 17.130 2.232 1.00 91.50 354 LYS A N 1
ATOM 2797 C CA . LYS A 1 354 ? -18.952 18.260 1.694 1.00 91.50 354 LYS A CA 1
ATOM 2798 C C . LYS A 1 354 ? -18.116 19.322 0.971 1.00 91.50 354 LYS A C 1
ATOM 2800 O O . LYS A 1 354 ? -18.582 19.835 -0.040 1.00 91.50 354 LYS A O 1
ATOM 2805 N N . ILE A 1 355 ? -16.942 19.672 1.496 1.00 86.69 355 ILE A N 1
ATOM 2806 C CA . ILE A 1 355 ? -16.116 20.805 1.043 1.00 86.69 355 ILE A CA 1
ATOM 2807 C C . ILE A 1 355 ? -15.579 20.614 -0.391 1.00 86.69 355 ILE A C 1
ATOM 2809 O O . ILE A 1 355 ? -15.894 21.437 -1.251 1.00 86.69 355 ILE A O 1
ATOM 2813 N N . PRO A 1 356 ? -14.781 19.570 -0.686 1.00 83.62 356 PRO A N 1
ATOM 2814 C CA . PRO A 1 356 ? -14.011 19.503 -1.924 1.00 83.62 356 PRO A CA 1
ATOM 2815 C C . PRO A 1 356 ? -14.869 19.047 -3.097 1.00 83.62 356 PRO A C 1
ATOM 2817 O O . PRO A 1 356 ? -15.424 17.944 -3.064 1.00 83.62 356 PRO A O 1
ATOM 2820 N N . ASP A 1 357 ? -14.930 19.849 -4.166 1.00 84.62 357 ASP A N 1
ATOM 2821 C CA . ASP A 1 357 ? -15.708 19.488 -5.352 1.00 84.62 357 ASP A CA 1
ATOM 2822 C C . ASP A 1 357 ? -15.047 18.452 -6.271 1.00 84.62 357 ASP A C 1
ATOM 2824 O O . ASP A 1 357 ? -15.730 17.696 -6.976 1.00 84.62 357 ASP A O 1
ATOM 2828 N N . SER A 1 358 ? -13.722 18.387 -6.189 1.00 88.94 358 SER A N 1
ATOM 2829 C CA . SER A 1 358 ? -12.845 17.539 -6.986 1.00 88.94 358 SER A CA 1
ATOM 2830 C C . SER A 1 358 ? -12.165 16.486 -6.116 1.00 88.94 358 SER A C 1
ATOM 2832 O O . SER A 1 358 ? -11.980 16.676 -4.915 1.00 88.94 358 SER A O 1
ATOM 2834 N N . TYR A 1 359 ? -11.770 15.370 -6.735 1.00 91.62 359 TYR A N 1
ATOM 2835 C CA . TYR A 1 359 ? -10.976 14.343 -6.053 1.00 91.62 359 TYR A CA 1
ATOM 2836 C C . TYR A 1 359 ? -9.615 14.900 -5.605 1.00 91.62 359 TYR A C 1
ATOM 2838 O O . TYR A 1 359 ? -9.195 14.668 -4.477 1.00 91.62 359 TYR A O 1
ATOM 2846 N N . ASP A 1 360 ? -8.969 15.673 -6.477 1.00 92.31 360 ASP A N 1
ATOM 2847 C CA . ASP A 1 360 ? -7.726 16.390 -6.199 1.00 92.31 360 ASP A CA 1
ATOM 2848 C C . ASP A 1 360 ? -7.704 17.728 -6.963 1.00 92.31 360 ASP A C 1
ATOM 2850 O O . ASP A 1 360 ? -8.570 17.955 -7.819 1.00 92.31 360 ASP A O 1
ATOM 2854 N N . THR A 1 361 ? -6.763 18.617 -6.644 1.00 90.31 361 THR A N 1
ATOM 2855 C CA . THR A 1 361 ? -6.695 19.998 -7.168 1.00 90.31 361 THR A CA 1
ATOM 2856 C C . THR A 1 361 ? -5.267 20.424 -7.538 1.00 90.31 361 THR A C 1
ATOM 2858 O O . THR A 1 361 ? -4.330 19.633 -7.431 1.00 90.31 361 THR A O 1
ATOM 2861 N N . ASP A 1 362 ? -5.126 21.658 -8.043 1.00 81.06 362 ASP A N 1
ATOM 2862 C CA . ASP A 1 362 ? -3.932 22.212 -8.697 1.00 81.06 362 ASP A CA 1
ATOM 2863 C C . ASP A 1 362 ? -2.676 22.213 -7.798 1.00 81.06 362 ASP A C 1
ATOM 2865 O O . ASP A 1 362 ? -2.368 23.194 -7.130 1.00 81.06 362 ASP A O 1
ATOM 2869 N N . SER A 1 363 ? -1.977 21.079 -7.813 1.00 88.06 363 SER A N 1
ATOM 2870 C CA . SER A 1 363 ? -0.580 20.786 -7.435 1.00 88.06 363 SER A CA 1
ATOM 2871 C C . SER A 1 363 ? -0.395 19.264 -7.369 1.00 88.06 363 SER A C 1
ATOM 2873 O O . SER A 1 363 ? 0.693 18.761 -7.630 1.00 88.06 363 SER A O 1
ATOM 2875 N N . PHE A 1 364 ? -1.491 18.535 -7.094 1.00 91.25 364 PHE A N 1
ATOM 2876 C CA . PHE A 1 364 ? -1.536 17.078 -6.958 1.00 91.25 364 PHE A CA 1
ATOM 2877 C C . PHE A 1 364 ? -0.539 16.537 -5.922 1.00 91.25 364 PHE A C 1
ATOM 2879 O O . PHE A 1 364 ? -0.045 15.420 -6.059 1.00 91.25 364 PHE A O 1
ATOM 2886 N N . ASP A 1 365 ? -0.273 17.338 -4.890 1.00 93.62 365 ASP A N 1
ATOM 2887 C CA . ASP A 1 365 ? 0.648 17.044 -3.796 1.00 93.62 365 ASP A CA 1
ATOM 2888 C C . ASP A 1 365 ? 0.085 17.528 -2.444 1.00 93.62 365 ASP A C 1
ATOM 2890 O O . ASP A 1 365 ? -1.109 17.836 -2.330 1.00 93.62 365 ASP A O 1
ATOM 2894 N N . VAL A 1 366 ? 0.921 17.596 -1.407 1.00 95.44 366 VAL A N 1
ATOM 2895 C CA . VAL A 1 366 ? 0.539 18.075 -0.065 1.00 95.44 366 VAL A CA 1
ATOM 2896 C C . VAL A 1 366 ? 0.069 19.535 -0.026 1.00 95.44 366 VAL A C 1
ATOM 2898 O O . VAL A 1 366 ? -0.627 19.923 0.909 1.00 95.44 366 VAL A O 1
ATOM 2901 N N . ALA A 1 367 ? 0.393 20.351 -1.034 1.00 95.94 367 ALA A N 1
ATOM 2902 C CA . ALA A 1 367 ? -0.012 21.755 -1.121 1.00 95.94 367 ALA A CA 1
ATOM 2903 C C . ALA A 1 367 ? -1.398 21.955 -1.769 1.00 95.94 367 ALA A C 1
ATOM 2905 O O . ALA A 1 367 ? -1.859 23.093 -1.909 1.00 95.94 367 ALA A O 1
ATOM 2906 N N . ALA A 1 368 ? -2.076 20.870 -2.162 1.00 94.50 368 ALA A N 1
ATOM 2907 C CA . ALA A 1 368 ? -3.352 20.928 -2.863 1.00 94.50 368 ALA A CA 1
ATOM 2908 C C . ALA A 1 368 ? -4.481 21.447 -1.948 1.00 94.50 368 ALA A C 1
ATOM 2910 O O . ALA A 1 368 ? -4.904 20.775 -1.002 1.00 94.50 368 ALA A O 1
ATOM 2911 N N . ASN A 1 369 ? -5.008 22.635 -2.261 1.00 95.62 369 ASN A N 1
ATOM 2912 C CA . ASN A 1 369 ? -6.146 23.246 -1.561 1.00 95.62 369 ASN A CA 1
ATOM 2913 C C . ASN A 1 369 ? -7.478 22.743 -2.117 1.00 95.62 369 ASN A C 1
ATOM 2915 O O . ASN A 1 369 ? -7.627 22.583 -3.325 1.00 95.62 369 ASN A O 1
ATOM 2919 N N . GLN A 1 370 ? -8.490 22.586 -1.272 1.00 94.31 370 GLN A N 1
ATOM 2920 C CA . GLN A 1 370 ? -9.830 22.109 -1.638 1.00 94.31 370 GLN A CA 1
ATOM 2921 C C . GLN A 1 370 ? -9.806 20.723 -2.317 1.00 94.31 370 GLN A C 1
ATOM 2923 O O . GLN A 1 370 ? -10.693 20.386 -3.104 1.00 94.31 370 GLN A O 1
ATOM 2928 N N . SER A 1 371 ? -8.778 19.922 -2.021 1.00 94.69 371 SER A N 1
ATOM 2929 C CA . SER A 1 371 ? -8.582 18.564 -2.532 1.00 94.69 371 SER A CA 1
ATOM 2930 C C . SER A 1 371 ? -9.180 17.545 -1.570 1.00 94.69 371 SER A C 1
ATOM 2932 O O . SER A 1 371 ? -8.810 17.504 -0.398 1.00 94.69 371 SER A O 1
ATOM 2934 N N . PHE A 1 372 ? -10.086 16.693 -2.061 1.00 95.69 372 PHE A N 1
ATOM 2935 C CA . PHE A 1 372 ? -10.635 15.604 -1.253 1.00 95.69 372 PHE A CA 1
ATOM 2936 C C . PHE A 1 372 ? -9.546 14.641 -0.789 1.00 95.69 372 PHE A C 1
ATOM 2938 O O . PHE A 1 372 ? -9.496 14.305 0.392 1.00 95.69 372 PHE A O 1
ATOM 2945 N N . ARG A 1 373 ? -8.655 14.232 -1.696 1.00 96.06 373 ARG A N 1
ATOM 2946 C CA . ARG A 1 373 ? -7.527 13.358 -1.375 1.00 96.06 373 ARG A CA 1
ATOM 2947 C C . ARG A 1 373 ? -6.671 13.975 -0.274 1.00 96.06 373 ARG A C 1
ATOM 2949 O O . ARG A 1 373 ? -6.441 13.306 0.726 1.00 96.06 373 ARG A O 1
ATOM 2956 N N . ASN A 1 374 ? -6.269 15.239 -0.418 1.00 97.31 374 ASN A N 1
ATOM 2957 C CA . ASN A 1 374 ? -5.364 15.901 0.527 1.00 97.31 374 ASN A CA 1
ATOM 2958 C C . ASN A 1 374 ? -6.010 16.135 1.909 1.00 97.31 374 ASN A C 1
ATOM 2960 O O . ASN A 1 374 ? -5.352 16.015 2.943 1.00 97.31 374 ASN A O 1
ATOM 2964 N N . LEU A 1 375 ? -7.322 16.399 1.930 1.00 98.12 375 LEU A N 1
ATOM 2965 C CA . LEU A 1 375 ? -8.131 16.487 3.149 1.00 98.12 375 LEU A CA 1
ATOM 2966 C C . LEU A 1 375 ? -8.255 15.149 3.886 1.00 98.12 375 LEU A C 1
ATOM 2968 O O . LEU A 1 375 ? -8.152 15.112 5.110 1.00 98.12 375 LEU A O 1
ATOM 2972 N N . VAL A 1 376 ? -8.498 14.052 3.159 1.00 98.50 376 VAL A N 1
ATOM 2973 C CA . VAL A 1 376 ? -8.584 12.712 3.762 1.00 98.50 376 VAL A CA 1
ATOM 2974 C C . VAL A 1 376 ? -7.226 12.249 4.260 1.00 98.50 376 VAL A C 1
ATOM 2976 O O . VAL A 1 376 ? -7.139 11.734 5.372 1.00 98.50 376 VAL A O 1
ATOM 2979 N N . GLU A 1 377 ? -6.189 12.433 3.444 1.00 98.69 377 GLU A N 1
ATOM 2980 C CA . GLU A 1 377 ? -4.814 12.067 3.772 1.00 98.69 377 GLU A CA 1
ATOM 2981 C C . GLU A 1 377 ? -4.313 12.818 5.009 1.00 98.69 377 GLU A C 1
ATOM 2983 O O . GLU A 1 377 ? -3.694 12.219 5.886 1.00 98.69 377 GLU A O 1
ATOM 2988 N N . GLY A 1 378 ? -4.698 14.090 5.146 1.00 98.44 378 GLY A N 1
ATOM 2989 C CA . GLY A 1 378 ? -4.534 14.840 6.386 1.00 98.44 378 GLY A CA 1
ATOM 2990 C C . GLY A 1 378 ? -3.513 15.967 6.327 1.00 98.44 378 GLY A C 1
ATOM 2991 O O . GLY A 1 378 ? -2.985 16.334 7.374 1.00 98.44 378 GLY A O 1
ATOM 2992 N N . PHE A 1 379 ? -3.237 16.510 5.140 1.00 98.31 379 PHE A N 1
ATOM 2993 C CA . PHE A 1 379 ? -2.352 17.669 4.941 1.00 98.31 379 PHE A CA 1
ATOM 2994 C C . PHE A 1 379 ? -3.112 18.995 4.785 1.00 98.31 379 PHE A C 1
ATOM 2996 O O . PHE A 1 379 ? -2.497 20.044 4.602 1.00 98.31 379 PHE A O 1
ATOM 3003 N N . ALA A 1 380 ? -4.444 18.966 4.828 1.00 97.88 380 ALA A N 1
ATOM 3004 C CA . ALA A 1 380 ? -5.287 20.148 4.700 1.00 97.88 380 ALA A CA 1
ATOM 3005 C C . ALA A 1 380 ? -6.256 20.279 5.876 1.00 97.88 380 ALA A C 1
ATOM 3007 O O . ALA A 1 380 ? -6.778 19.283 6.385 1.00 97.88 380 ALA A O 1
ATOM 3008 N N . ASP A 1 381 ? -6.519 21.523 6.268 1.00 97.62 381 ASP A N 1
ATOM 3009 C CA . ASP A 1 381 ? -7.455 21.858 7.328 1.00 97.62 381 ASP A CA 1
ATOM 3010 C C . ASP A 1 381 ? -8.879 21.478 6.915 1.00 97.62 381 ASP A C 1
ATOM 3012 O O . ASP A 1 381 ? -9.417 21.919 5.897 1.00 97.62 381 ASP A O 1
ATOM 3016 N N . THR A 1 382 ? -9.518 20.654 7.738 1.00 96.81 382 THR A N 1
ATOM 3017 C CA . THR A 1 382 ? -10.841 20.085 7.462 1.00 96.81 382 THR A CA 1
ATOM 3018 C C . THR A 1 382 ? -11.984 21.092 7.588 1.00 96.81 382 THR A C 1
ATOM 3020 O O . THR A 1 382 ? -13.126 20.753 7.292 1.00 96.81 382 THR A O 1
ATOM 3023 N N . THR A 1 383 ? -11.728 22.327 8.021 1.00 96.44 383 THR A N 1
ATOM 3024 C CA . THR A 1 383 ? -12.717 23.410 8.089 1.00 96.44 383 THR A CA 1
ATOM 3025 C C . THR A 1 383 ? -12.598 24.350 6.899 1.00 96.44 383 THR A C 1
ATOM 3027 O O . THR A 1 383 ? -13.621 24.731 6.327 1.00 96.44 383 THR A O 1
ATOM 3030 N N . THR A 1 384 ? -11.379 24.748 6.533 1.00 96.44 384 THR A N 1
ATOM 3031 C CA . THR A 1 384 ? -11.166 25.675 5.413 1.00 96.44 384 THR A CA 1
ATOM 3032 C C . THR A 1 384 ? -11.069 24.952 4.080 1.00 96.44 384 THR A C 1
ATOM 3034 O O . THR A 1 384 ? -11.518 25.502 3.079 1.00 96.44 384 THR A O 1
ATOM 3037 N N . GLY A 1 385 ? -10.544 23.726 4.064 1.00 96.31 385 GLY A N 1
ATOM 3038 C CA . GLY A 1 385 ? -10.153 23.007 2.856 1.00 96.31 385 GLY A CA 1
ATOM 3039 C C . GLY A 1 385 ? -8.718 23.296 2.409 1.00 96.31 385 GLY A C 1
ATOM 3040 O O . GLY A 1 385 ? -8.275 22.703 1.431 1.00 96.31 385 GLY A O 1
ATOM 3041 N N . ASP A 1 386 ? -7.996 24.194 3.075 1.00 97.31 386 ASP A N 1
ATOM 3042 C CA . ASP A 1 386 ? -6.689 24.673 2.620 1.00 97.31 386 ASP A CA 1
ATOM 3043 C C . ASP A 1 386 ? -5.545 23.840 3.217 1.00 97.31 386 ASP A C 1
ATOM 3045 O O . ASP A 1 386 ? -5.621 23.403 4.364 1.00 97.31 386 ASP A O 1
ATOM 3049 N N . ALA A 1 387 ? -4.484 23.622 2.440 1.00 97.50 387 ALA A N 1
ATOM 3050 C CA . ALA A 1 387 ? -3.285 22.919 2.875 1.00 97.50 387 ALA A CA 1
ATOM 3051 C C . ALA A 1 387 ? -2.644 23.626 4.081 1.00 97.50 387 ALA A C 1
ATOM 3053 O O . ALA A 1 387 ? -2.440 24.844 4.067 1.00 97.50 387 ALA A O 1
ATOM 3054 N N . ASP A 1 388 ? -2.299 22.852 5.107 1.00 97.06 388 ASP A N 1
ATOM 3055 C CA . ASP A 1 388 ? -1.693 23.341 6.339 1.00 97.06 388 ASP A CA 1
ATOM 3056 C C . ASP A 1 388 ? -0.429 22.524 6.663 1.00 97.06 388 ASP A C 1
ATOM 3058 O O . ASP A 1 388 ? -0.523 21.406 7.166 1.00 97.06 388 ASP A O 1
ATOM 3062 N N . PRO A 1 389 ? 0.777 23.074 6.423 1.00 95.56 389 PRO A N 1
ATOM 3063 C CA . PRO A 1 389 ? 2.030 22.379 6.710 1.00 95.56 389 PRO A CA 1
ATOM 3064 C C . PRO A 1 389 ? 2.365 22.308 8.211 1.00 95.56 389 PRO A C 1
ATOM 3066 O O . PRO A 1 389 ? 3.380 21.718 8.589 1.00 95.56 389 PRO A O 1
ATOM 3069 N N . SER A 1 390 ? 1.589 22.964 9.079 1.00 96.38 390 SER A N 1
ATOM 3070 C CA . SER A 1 390 ? 1.857 23.004 10.518 1.00 96.38 390 SER A CA 1
ATOM 3071 C C . SER A 1 390 ? 1.218 21.843 11.278 1.00 96.38 390 SER A C 1
ATOM 3073 O O . SER A 1 390 ? 1.825 21.361 12.239 1.00 96.38 390 SER A O 1
ATOM 3075 N N . MET A 1 391 ? 0.071 21.358 10.801 1.00 97.31 391 MET A N 1
ATOM 3076 C CA . MET A 1 391 ? -0.780 20.373 11.465 1.00 97.31 391 MET A CA 1
ATOM 3077 C C . MET A 1 391 ? -1.000 19.127 10.598 1.00 97.31 391 MET A C 1
ATOM 3079 O O . MET A 1 391 ? -0.759 19.110 9.396 1.00 97.31 391 MET A O 1
ATOM 3083 N N . SER A 1 392 ? -1.472 18.056 11.225 1.00 98.12 392 SER A N 1
ATOM 3084 C CA . SER A 1 392 ? -1.929 16.834 10.575 1.00 98.12 392 SER A CA 1
ATOM 3085 C C . SER A 1 392 ? -3.356 16.516 11.007 1.00 98.12 392 SER A C 1
ATOM 3087 O O . SER A 1 392 ? -3.706 16.607 12.186 1.00 98.12 392 SER A O 1
ATOM 3089 N N . TYR A 1 393 ? -4.172 16.124 10.035 1.00 98.44 393 TYR A N 1
ATOM 3090 C CA . TYR A 1 393 ? -5.608 15.886 10.179 1.00 98.44 393 TYR A CA 1
ATOM 3091 C C . TYR A 1 393 ? -5.960 14.446 9.796 1.00 98.44 393 TYR A C 1
ATOM 3093 O O . TYR A 1 393 ? -5.103 13.700 9.328 1.00 98.44 393 TYR A O 1
ATOM 3101 N N . LEU A 1 394 ? -7.217 14.047 10.012 1.00 98.38 394 LEU A N 1
ATOM 3102 C CA . LEU A 1 394 ? -7.802 12.768 9.580 1.00 98.38 394 LEU A CA 1
ATOM 3103 C C . LEU A 1 394 ? -6.835 11.566 9.612 1.00 98.38 394 LEU A C 1
ATOM 3105 O O . LEU A 1 394 ? -6.487 11.104 10.697 1.00 98.38 394 LEU A O 1
ATOM 3109 N N . HIS A 1 395 ? -6.426 11.042 8.451 1.00 98.81 395 HIS A N 1
ATOM 3110 C CA . HIS A 1 395 ? -5.545 9.876 8.352 1.00 98.81 395 HIS A CA 1
ATOM 3111 C C . HIS A 1 395 ? -4.207 10.094 9.075 1.00 98.81 395 HIS A C 1
ATOM 3113 O O . HIS A 1 395 ? -3.881 9.345 10.002 1.00 98.81 395 HIS A O 1
ATOM 3119 N N . ASN A 1 396 ? -3.476 11.160 8.735 1.00 98.81 396 ASN A N 1
ATOM 3120 C CA . ASN A 1 396 ? -2.193 11.478 9.367 1.00 98.81 396 ASN A CA 1
ATOM 3121 C C . ASN A 1 396 ? -2.334 11.686 10.882 1.00 98.81 396 ASN A C 1
ATOM 3123 O O . ASN A 1 396 ? -1.483 11.237 11.654 1.00 98.81 396 ASN A O 1
ATOM 3127 N N . ALA A 1 397 ? -3.434 12.299 11.333 1.00 98.69 397 ALA A N 1
ATOM 3128 C CA . ALA A 1 397 ? -3.685 12.496 12.758 1.00 98.69 397 ALA A CA 1
ATOM 3129 C C . ALA A 1 397 ? -3.778 11.173 13.527 1.00 98.69 397 ALA A C 1
ATOM 3131 O O . ALA A 1 397 ? -3.216 11.055 14.614 1.00 98.69 397 ALA A O 1
ATOM 3132 N N . VAL A 1 398 ? -4.429 10.152 12.963 1.00 98.81 398 VAL A N 1
ATOM 3133 C CA . VAL A 1 398 ? -4.519 8.835 13.609 1.00 98.81 398 VAL A CA 1
ATOM 3134 C C . VAL A 1 398 ? -3.158 8.142 13.639 1.00 98.81 398 VAL A C 1
ATOM 3136 O O . VAL A 1 398 ? -2.796 7.589 14.675 1.00 98.81 398 VAL A O 1
ATOM 3139 N N . HIS A 1 399 ? -2.371 8.212 12.562 1.00 98.75 399 HIS A N 1
ATOM 3140 C CA . HIS A 1 399 ? -1.004 7.676 12.544 1.00 98.75 399 HIS A CA 1
ATOM 3141 C C . HIS A 1 399 ? -0.123 8.287 13.648 1.00 98.75 399 HIS A C 1
ATOM 3143 O O . HIS A 1 399 ? 0.551 7.562 14.390 1.00 98.75 399 HIS A O 1
ATOM 3149 N N . LEU A 1 400 ? -0.170 9.610 13.815 1.00 98.56 400 LEU A N 1
ATOM 3150 C CA . LEU A 1 400 ? 0.587 10.322 14.850 1.00 98.56 400 LEU A CA 1
ATOM 3151 C C . LEU A 1 400 ? 0.018 10.103 16.260 1.00 98.56 400 LEU A C 1
ATOM 3153 O O . LEU A 1 400 ? 0.782 9.994 17.218 1.00 98.56 400 LEU A O 1
ATOM 3157 N N . PHE A 1 401 ? -1.304 9.957 16.403 1.00 98.69 401 PHE A N 1
ATOM 3158 C CA . PHE A 1 401 ? -1.960 9.687 17.688 1.00 98.69 401 PHE A CA 1
ATOM 3159 C C . PHE A 1 401 ? -1.450 8.404 18.348 1.00 98.69 401 PHE A C 1
ATOM 3161 O O . PHE A 1 401 ? -1.411 8.321 19.577 1.00 98.69 401 PHE A O 1
ATOM 3168 N N . MET A 1 402 ? -1.056 7.410 17.546 1.00 98.38 402 MET A N 1
ATOM 3169 C CA . MET A 1 402 ? -0.553 6.123 18.028 1.00 98.38 402 MET A CA 1
ATOM 3170 C C . MET A 1 402 ? 0.842 6.195 18.666 1.00 98.38 402 MET A C 1
ATOM 3172 O O . MET A 1 402 ? 1.194 5.262 19.391 1.00 98.38 402 MET A O 1
ATOM 3176 N N . ASN A 1 403 ? 1.597 7.272 18.407 1.00 97.88 403 ASN A N 1
ATOM 3177 C CA . ASN A 1 403 ? 2.935 7.568 18.928 1.00 97.88 403 ASN A CA 1
ATOM 3178 C C . ASN A 1 403 ? 3.826 6.323 19.084 1.00 97.88 403 ASN A C 1
ATOM 3180 O O . ASN A 1 403 ? 4.034 5.795 20.180 1.00 97.88 403 ASN A O 1
ATOM 3184 N N . GLY A 1 404 ? 4.313 5.802 17.962 1.00 97.56 404 GLY A N 1
ATOM 3185 C CA . GLY A 1 404 ? 5.145 4.606 17.958 1.00 97.56 404 GLY A CA 1
ATOM 3186 C C . GLY A 1 404 ? 5.408 4.097 16.551 1.00 97.56 404 GLY A C 1
ATOM 3187 O O . GLY A 1 404 ? 5.524 4.870 15.608 1.00 97.56 404 GLY A O 1
ATOM 3188 N N . THR A 1 405 ? 5.458 2.777 16.390 1.00 98.38 405 THR A N 1
ATOM 3189 C CA . THR A 1 405 ? 5.708 2.113 15.104 1.00 98.38 405 THR A CA 1
ATOM 3190 C C . THR A 1 405 ? 4.734 2.556 14.007 1.00 98.38 405 THR A C 1
ATOM 3192 O O . THR A 1 405 ? 5.135 2.638 12.848 1.00 98.38 405 THR A O 1
ATOM 3195 N N . MET A 1 406 ? 3.477 2.861 14.360 1.00 97.56 406 MET A N 1
ATOM 3196 C CA . MET A 1 406 ? 2.457 3.317 13.409 1.00 97.56 406 MET A CA 1
ATOM 3197 C C . MET A 1 406 ? 2.669 4.762 12.913 1.00 97.56 406 MET A C 1
ATOM 3199 O O . MET A 1 406 ? 2.074 5.142 11.910 1.00 97.56 406 MET A O 1
ATOM 3203 N N . SER A 1 407 ? 3.513 5.554 13.580 1.00 97.25 407 SER A N 1
ATOM 3204 C CA . SER A 1 407 ? 3.699 6.987 13.299 1.00 97.25 407 SER A CA 1
ATOM 3205 C C . SER A 1 407 ? 4.751 7.286 12.229 1.00 97.25 407 SER A C 1
ATOM 3207 O O . SER A 1 407 ? 4.824 8.413 11.758 1.00 97.25 407 SER A O 1
ATOM 3209 N N . GLU A 1 408 ? 5.529 6.285 11.824 1.00 95.81 408 GLU A N 1
ATOM 3210 C CA . GLU A 1 408 ? 6.531 6.394 10.761 1.00 95.81 408 GLU A CA 1
ATOM 3211 C C . GLU A 1 408 ? 6.036 5.663 9.516 1.00 95.81 408 GLU A C 1
ATOM 3213 O O . GLU A 1 408 ? 5.685 4.482 9.606 1.00 95.81 408 GLU A O 1
ATOM 3218 N N . VAL A 1 409 ? 6.044 6.325 8.354 1.00 95.19 409 VAL A N 1
ATOM 3219 C CA . VAL A 1 409 ? 5.475 5.787 7.102 1.00 95.19 409 VAL A CA 1
ATOM 3220 C C . VAL A 1 409 ? 6.016 4.384 6.818 1.00 95.19 409 VAL A C 1
ATOM 3222 O O . VAL A 1 409 ? 5.238 3.431 6.775 1.00 95.19 409 VAL A O 1
ATOM 3225 N N . ALA A 1 410 ? 7.344 4.225 6.772 1.00 92.88 410 ALA A N 1
ATOM 3226 C CA . ALA A 1 410 ? 8.010 2.965 6.431 1.00 92.88 410 ALA A CA 1
ATOM 3227 C C . ALA A 1 410 ? 7.713 1.802 7.395 1.00 92.88 410 ALA A C 1
ATOM 3229 O O . ALA A 1 410 ? 7.792 0.637 7.000 1.00 92.88 410 ALA A O 1
ATOM 3230 N N . THR A 1 411 ? 7.384 2.082 8.661 1.00 97.25 411 THR A N 1
ATOM 3231 C CA . THR A 1 411 ? 7.078 1.030 9.641 1.00 97.25 411 THR A CA 1
ATOM 3232 C C . THR A 1 411 ? 5.601 0.903 9.958 1.00 97.25 411 THR A C 1
ATOM 3234 O O . THR A 1 411 ? 5.235 -0.053 10.643 1.00 97.25 411 THR A O 1
ATOM 3237 N N . SER A 1 412 ? 4.755 1.802 9.460 1.00 98.44 412 SER A N 1
ATOM 3238 C CA . SER A 1 412 ? 3.402 1.992 9.974 1.00 98.44 412 SER A CA 1
ATOM 3239 C C . SER A 1 412 ? 2.534 0.733 9.912 1.00 98.44 412 SER A C 1
ATOM 3241 O O . SER A 1 412 ? 1.891 0.362 10.896 1.00 98.44 412 SER A O 1
ATOM 3243 N N . ALA A 1 413 ? 2.611 0.004 8.797 1.00 98.50 413 ALA A N 1
ATOM 3244 C CA . ALA A 1 413 ? 1.887 -1.243 8.571 1.00 98.50 413 ALA A CA 1
ATOM 3245 C C . ALA A 1 413 ? 2.308 -2.404 9.497 1.00 98.50 413 ALA A C 1
ATOM 3247 O O . ALA A 1 413 ? 1.610 -3.421 9.570 1.00 98.50 413 ALA A O 1
ATOM 3248 N N . ASN A 1 414 ? 3.427 -2.296 10.231 1.00 98.81 414 ASN A N 1
ATOM 3249 C CA . ASN A 1 414 ? 3.795 -3.304 11.232 1.00 98.81 414 ASN A CA 1
ATOM 3250 C C . ASN A 1 414 ? 2.766 -3.395 12.366 1.00 98.81 414 ASN A C 1
ATOM 3252 O O . ASN A 1 414 ? 2.637 -4.469 12.960 1.00 98.81 414 ASN A O 1
ATOM 3256 N N . ASP A 1 415 ? 2.061 -2.299 12.661 1.00 98.81 415 ASP A N 1
ATOM 3257 C CA . ASP A 1 415 ? 0.989 -2.276 13.648 1.00 98.81 415 ASP A CA 1
ATOM 3258 C C . ASP A 1 415 ? -0.336 -2.757 13.032 1.00 98.81 415 ASP A C 1
ATOM 3260 O O . ASP A 1 415 ? -0.796 -2.160 12.060 1.00 98.81 415 ASP A O 1
ATOM 3264 N N . PRO A 1 416 ? -0.995 -3.802 13.574 1.00 98.56 416 PRO A N 1
ATOM 3265 C CA . PRO A 1 416 ? -2.252 -4.306 13.015 1.00 98.56 416 PRO A CA 1
ATOM 3266 C C . PRO A 1 416 ? -3.412 -3.305 13.068 1.00 98.56 416 PRO A C 1
ATOM 3268 O O . PRO A 1 416 ? -4.398 -3.493 12.353 1.00 98.56 416 PRO A O 1
ATOM 3271 N N . ILE A 1 417 ? -3.307 -2.224 13.851 1.00 98.88 417 ILE A N 1
ATOM 3272 C CA . ILE A 1 417 ? -4.278 -1.121 13.815 1.00 98.88 417 ILE A CA 1
ATOM 3273 C C . ILE A 1 417 ? -4.267 -0.410 12.451 1.00 98.88 417 ILE A C 1
ATOM 3275 O O . ILE A 1 417 ? -5.314 0.092 12.039 1.00 98.88 417 ILE A O 1
ATOM 3279 N N . PHE A 1 418 ? -3.160 -0.463 11.696 1.00 98.88 418 PHE A N 1
ATOM 3280 C CA . PHE A 1 418 ? -3.066 0.046 10.322 1.00 98.88 418 PHE A CA 1
ATOM 3281 C C . PHE A 1 418 ? -4.214 -0.456 9.443 1.00 98.88 418 PHE A C 1
ATOM 3283 O O . PHE A 1 418 ? -4.873 0.337 8.776 1.00 98.88 418 PHE A O 1
ATOM 3290 N N . LEU A 1 419 ? -4.500 -1.762 9.483 1.00 98.75 419 LEU A N 1
ATOM 3291 C CA . LEU A 1 419 ? -5.559 -2.380 8.681 1.00 98.75 419 LEU A CA 1
ATOM 3292 C C . LEU A 1 419 ? -6.936 -1.806 9.015 1.00 98.75 419 LEU A C 1
ATOM 3294 O O . LEU A 1 419 ? -7.710 -1.490 8.113 1.00 98.75 419 LEU A O 1
ATOM 3298 N N . LEU A 1 420 ? -7.231 -1.653 10.309 1.00 98.88 420 LEU A N 1
ATOM 3299 C CA . LEU A 1 420 ? -8.516 -1.127 10.764 1.00 98.88 420 LEU A CA 1
ATOM 3300 C C . LEU A 1 420 ? -8.679 0.349 10.397 1.00 98.88 420 LEU A C 1
ATOM 3302 O O . LEU A 1 420 ? -9.760 0.768 9.977 1.00 98.88 420 LEU A O 1
ATOM 3306 N N . HIS A 1 421 ? -7.604 1.120 10.569 1.00 98.88 421 HIS A N 1
ATOM 3307 C CA . HIS A 1 421 ? -7.550 2.539 10.256 1.00 98.88 421 HIS A CA 1
ATOM 3308 C C . HIS A 1 421 ? -7.758 2.780 8.758 1.00 98.88 421 HIS A C 1
ATOM 3310 O O . HIS A 1 421 ? -8.686 3.490 8.370 1.00 98.88 421 HIS A O 1
ATOM 3316 N N . HIS A 1 422 ? -6.964 2.121 7.911 1.00 98.94 422 HIS A N 1
ATOM 3317 C CA . HIS A 1 422 ? -7.052 2.262 6.458 1.00 98.94 422 HIS A CA 1
ATOM 3318 C C . HIS A 1 422 ? -8.367 1.723 5.897 1.00 98.94 422 HIS A C 1
ATOM 3320 O O . HIS A 1 422 ? -8.895 2.280 4.937 1.00 98.94 422 HIS A O 1
ATOM 3326 N N . ALA A 1 423 ? -8.968 0.699 6.517 1.00 98.88 423 ALA A N 1
ATOM 3327 C CA . ALA A 1 423 ? -10.308 0.258 6.142 1.00 98.88 423 ALA A CA 1
ATOM 3328 C C . ALA A 1 423 ? -11.376 1.333 6.408 1.00 98.88 423 ALA A C 1
ATOM 3330 O O . ALA A 1 423 ? -12.337 1.409 5.644 1.00 98.88 423 ALA A O 1
ATOM 3331 N N . PHE A 1 424 ? -11.216 2.173 7.434 1.00 98.88 424 PHE A N 1
ATOM 3332 C CA . PHE A 1 424 ? -12.117 3.303 7.682 1.00 98.88 424 PHE A CA 1
ATOM 3333 C C . PHE A 1 424 ? -11.812 4.512 6.781 1.00 98.88 424 PHE A C 1
ATOM 3335 O O . PHE A 1 424 ? -12.718 5.197 6.315 1.00 98.88 424 PHE A O 1
ATOM 3342 N N . VAL A 1 425 ? -10.546 4.745 6.434 1.00 98.88 425 VAL A N 1
ATOM 3343 C CA . VAL A 1 425 ? -10.182 5.730 5.398 1.00 98.88 425 VAL A CA 1
ATOM 3344 C C . VAL A 1 425 ? -10.809 5.355 4.047 1.00 98.88 425 VAL A C 1
ATOM 3346 O O . VAL A 1 425 ? -11.418 6.193 3.378 1.00 98.88 425 VAL A O 1
ATOM 3349 N N . ASP A 1 426 ? -10.763 4.073 3.677 1.00 98.69 426 ASP A N 1
ATOM 3350 C CA . ASP A 1 426 ? -11.392 3.554 2.460 1.00 98.69 426 ASP A CA 1
ATOM 3351 C C . ASP A 1 426 ? -12.931 3.682 2.468 1.00 98.69 426 ASP A C 1
ATOM 3353 O O . ASP A 1 426 ? -13.548 3.882 1.416 1.00 98.69 426 ASP A O 1
ATOM 3357 N N . SER A 1 427 ? -13.574 3.632 3.640 1.00 98.19 427 SER A N 1
ATOM 3358 C CA . SER A 1 427 ? -15.023 3.841 3.748 1.00 98.19 427 SER A CA 1
ATOM 3359 C C . SER A 1 427 ? -15.416 5.313 3.573 1.00 98.19 427 SER A C 1
ATOM 3361 O O . SER A 1 427 ? -16.437 5.597 2.941 1.00 98.19 427 SER A O 1
ATOM 3363 N N . ILE A 1 428 ? -14.589 6.259 4.035 1.00 97.94 428 ILE A N 1
ATOM 3364 C CA . ILE A 1 428 ? -14.740 7.697 3.740 1.00 97.94 428 ILE A CA 1
ATOM 3365 C C . ILE A 1 428 ? -14.589 7.945 2.232 1.00 97.94 428 ILE A C 1
ATOM 3367 O O . ILE A 1 428 ? -15.395 8.660 1.630 1.00 97.94 428 ILE A O 1
ATOM 3371 N N . TYR A 1 429 ? -13.610 7.299 1.596 1.00 96.50 429 TYR A N 1
ATOM 3372 C CA . TYR A 1 429 ? -13.436 7.353 0.146 1.00 96.50 429 TYR A CA 1
ATOM 3373 C C . TYR A 1 429 ? -14.651 6.811 -0.618 1.00 96.50 429 TYR A C 1
ATOM 3375 O O . TYR A 1 429 ? -15.156 7.467 -1.531 1.00 96.50 429 TYR A O 1
ATOM 3383 N N . GLU A 1 430 ? -15.184 5.655 -0.217 1.00 95.06 430 GLU A N 1
ATOM 3384 C CA . GLU A 1 430 ? -16.398 5.091 -0.814 1.00 95.06 430 GLU A CA 1
ATOM 3385 C C . GLU A 1 430 ? -17.617 6.012 -0.657 1.00 95.06 430 GLU A C 1
ATOM 3387 O O . GLU A 1 430 ? -18.372 6.196 -1.617 1.00 95.06 430 GLU A O 1
ATOM 3392 N N . LEU A 1 431 ? -17.804 6.627 0.517 1.00 93.94 431 LEU A N 1
ATOM 3393 C CA . LEU A 1 431 ? -18.871 7.608 0.743 1.00 93.94 431 LEU A CA 1
ATOM 3394 C C . LEU A 1 431 ? -18.795 8.763 -0.256 1.00 93.94 431 LEU A C 1
ATOM 3396 O O . LEU A 1 431 ? -19.806 9.114 -0.872 1.00 93.94 431 LEU A O 1
ATOM 3400 N N . TRP A 1 432 ? -17.602 9.328 -0.445 1.00 92.25 432 TRP A N 1
ATOM 3401 C CA . TRP A 1 432 ? -17.389 10.434 -1.374 1.00 92.25 432 TRP A CA 1
ATOM 3402 C C . TRP A 1 432 ? -17.667 10.024 -2.828 1.00 92.25 432 TRP A C 1
ATOM 3404 O O . TRP A 1 432 ? -18.403 10.717 -3.540 1.00 92.25 432 TRP A O 1
ATOM 3414 N N . LEU A 1 433 ? -17.171 8.853 -3.258 1.00 89.88 433 LEU A N 1
ATOM 3415 C CA . LEU A 1 433 ? -17.408 8.323 -4.607 1.00 89.88 433 LEU A CA 1
ATOM 3416 C C . LEU A 1 433 ? -18.903 8.129 -4.904 1.00 89.88 433 LEU A C 1
ATOM 3418 O O . LEU A 1 433 ? -19.367 8.473 -5.995 1.00 89.88 433 LEU A O 1
ATOM 3422 N N . ARG A 1 434 ? -19.679 7.614 -3.938 1.00 87.44 434 ARG A N 1
ATOM 3423 C CA . ARG A 1 434 ? -21.131 7.417 -4.098 1.00 87.44 434 ARG A CA 1
ATOM 3424 C C . ARG A 1 434 ? -21.886 8.735 -4.246 1.00 87.44 434 ARG A C 1
ATOM 3426 O O . ARG A 1 434 ? -22.821 8.804 -5.044 1.00 87.44 434 ARG A O 1
ATOM 3433 N N . GLN A 1 435 ? -21.500 9.771 -3.502 1.00 85.38 435 GLN A N 1
ATOM 3434 C CA . GLN A 1 435 ? -22.220 11.048 -3.502 1.00 85.38 435 GLN A CA 1
ATOM 3435 C C . GLN A 1 435 ? -21.999 11.868 -4.771 1.00 85.38 435 GLN A C 1
ATOM 3437 O O . GLN A 1 435 ? -22.903 12.587 -5.196 1.00 85.38 435 GLN A O 1
ATOM 3442 N N . ARG A 1 436 ? -20.828 11.760 -5.405 1.00 80.25 436 ARG A N 1
ATOM 3443 C CA . ARG A 1 436 ? -20.480 12.659 -6.511 1.00 80.25 436 ARG A CA 1
ATOM 3444 C C . ARG A 1 436 ? -20.826 12.146 -7.897 1.00 80.25 436 ARG A C 1
ATOM 3446 O O . ARG A 1 436 ? -20.713 12.917 -8.841 1.00 80.25 436 ARG A O 1
ATOM 3453 N N . THR A 1 437 ? -21.291 10.905 -8.079 1.00 65.19 437 THR A N 1
ATOM 3454 C CA . THR A 1 437 ? -21.615 10.279 -9.396 1.00 65.19 437 THR A CA 1
ATOM 3455 C C . THR A 1 437 ? -20.509 10.361 -10.473 1.00 65.19 437 THR A C 1
ATOM 3457 O O . THR A 1 437 ? -20.667 9.842 -11.580 1.00 65.19 437 THR A O 1
ATOM 3460 N N . LEU A 1 438 ? -19.373 10.977 -10.147 1.00 55.22 438 LEU A N 1
ATOM 3461 C CA . LEU A 1 438 ? -18.198 11.195 -10.966 1.00 55.22 438 LEU A CA 1
ATOM 3462 C C . LEU A 1 438 ? -17.228 10.052 -10.694 1.00 55.22 438 LEU A C 1
ATOM 3464 O O . LEU A 1 438 ? -17.033 9.639 -9.555 1.00 55.22 438 LEU A O 1
ATOM 3468 N N . ARG A 1 439 ? -16.612 9.534 -11.759 1.00 57.72 439 ARG A N 1
ATOM 3469 C CA . ARG A 1 439 ? -15.758 8.335 -11.741 1.00 57.72 439 ARG A CA 1
ATOM 3470 C C . ARG A 1 439 ? -14.394 8.553 -11.072 1.00 57.72 439 ARG A C 1
ATOM 3472 O O . ARG A 1 439 ? -13.439 7.935 -11.521 1.00 57.72 439 ARG A O 1
ATOM 3479 N N . GLY A 1 440 ? -14.294 9.490 -10.122 1.00 53.44 440 GLY A N 1
ATOM 3480 C CA . GLY A 1 440 ? -13.116 9.880 -9.336 1.00 53.44 440 GLY A CA 1
ATOM 3481 C C . GLY A 1 440 ? -11.806 10.141 -10.094 1.00 53.44 440 GLY A C 1
ATOM 3482 O O . GLY A 1 440 ? -10.824 10.547 -9.500 1.00 53.44 440 GLY A O 1
ATOM 3483 N N . ASN A 1 441 ? -11.775 9.983 -11.410 1.00 63.75 441 ASN A N 1
ATOM 3484 C CA . ASN A 1 441 ? -10.574 10.113 -12.196 1.00 63.75 441 ASN A CA 1
ATOM 3485 C C . ASN A 1 441 ? -10.190 11.586 -12.330 1.00 63.75 441 ASN A C 1
ATOM 3487 O O . ASN A 1 441 ? -11.016 12.425 -12.695 1.00 63.75 441 ASN A O 1
ATOM 3491 N N . PHE A 1 442 ? -8.917 11.874 -12.122 1.00 72.19 442 PHE A N 1
ATOM 3492 C CA . PHE A 1 442 ? -8.310 13.140 -12.484 1.00 72.19 442 PHE A CA 1
ATOM 3493 C C . PHE A 1 442 ? -7.906 13.042 -13.963 1.00 72.19 442 PHE A C 1
ATOM 3495 O O . PHE A 1 442 ? -7.072 12.237 -14.362 1.00 72.19 442 PHE A O 1
ATOM 3502 N N . GLY A 1 443 ? -8.620 13.782 -14.819 1.00 61.91 443 GLY A N 1
ATOM 3503 C CA . GLY A 1 443 ? -8.496 13.669 -16.278 1.00 61.91 443 GLY A CA 1
ATOM 3504 C C . GLY A 1 443 ? -7.201 14.246 -16.858 1.00 61.91 443 GLY A C 1
ATOM 3505 O O . GLY A 1 443 ? -6.859 13.906 -17.989 1.00 61.91 443 GLY A O 1
ATOM 3506 N N . SER A 1 444 ? -6.500 15.096 -16.101 1.00 68.81 444 SER A N 1
ATOM 3507 C CA . SER A 1 444 ? -5.185 15.634 -16.461 1.00 68.81 444 SER A CA 1
ATOM 3508 C C . SER A 1 444 ? -4.079 14.774 -15.859 1.00 68.81 444 SER A C 1
ATOM 3510 O O . SER A 1 444 ? -4.208 14.306 -14.731 1.00 68.81 444 SER A O 1
ATOM 3512 N N . THR A 1 445 ? -2.993 14.590 -16.604 1.00 70.94 445 THR A N 1
ATOM 3513 C CA . THR A 1 445 ? -1.723 14.044 -16.099 1.00 70.94 445 THR A CA 1
ATOM 3514 C C . THR A 1 445 ? -0.653 15.117 -15.931 1.00 70.94 445 THR A C 1
ATOM 3516 O O . THR A 1 445 ? 0.399 14.835 -15.362 1.00 70.94 445 THR A O 1
ATOM 3519 N N . ASP A 1 446 ? -0.908 16.327 -16.427 1.00 73.75 446 ASP A N 1
ATOM 3520 C CA . ASP A 1 446 ? 0.050 17.427 -16.401 1.00 73.75 446 ASP A CA 1
ATOM 3521 C C . ASP A 1 446 ? 0.262 17.880 -14.953 1.00 73.75 446 ASP A C 1
ATOM 3523 O O . ASP A 1 446 ? -0.702 18.166 -14.241 1.00 73.75 446 ASP A O 1
ATOM 3527 N N . GLY A 1 447 ? 1.524 17.926 -14.520 1.00 76.38 447 GLY A N 1
ATOM 3528 C CA . GLY A 1 447 ? 1.904 18.288 -13.151 1.00 76.38 447 GLY A CA 1
ATOM 3529 C C . GLY A 1 447 ? 1.785 17.159 -12.122 1.00 76.38 447 GLY A C 1
ATOM 3530 O O . GLY A 1 447 ? 2.086 17.388 -10.958 1.00 76.38 447 GLY A O 1
ATOM 3531 N N . ILE A 1 448 ? 1.386 15.945 -12.521 1.00 86.00 448 ILE A N 1
ATOM 3532 C CA . ILE A 1 448 ? 1.270 14.805 -11.602 1.00 86.00 448 ILE A CA 1
ATOM 3533 C C . ILE A 1 448 ? 2.559 13.989 -11.607 1.00 86.00 448 ILE A C 1
ATOM 3535 O O . ILE A 1 448 ? 2.986 13.465 -12.647 1.00 86.00 448 ILE A O 1
ATOM 3539 N N . ARG A 1 449 ? 3.147 13.831 -10.418 1.00 85.62 449 ARG A N 1
ATOM 3540 C CA . ARG A 1 449 ? 4.346 13.016 -10.199 1.00 85.62 449 ARG A CA 1
ATOM 3541 C C . ARG A 1 449 ? 4.137 11.574 -10.673 1.00 85.62 449 ARG A C 1
ATOM 3543 O O . ARG A 1 449 ? 3.025 11.038 -10.653 1.00 85.62 449 ARG A O 1
ATOM 3550 N N . LEU A 1 450 ? 5.216 10.949 -11.143 1.00 85.81 450 LEU A N 1
ATOM 3551 C CA . LEU A 1 450 ? 5.207 9.528 -11.498 1.00 85.81 450 LEU A CA 1
ATOM 3552 C C . LEU A 1 450 ? 4.752 8.692 -10.296 1.00 85.81 450 LEU A C 1
ATOM 3554 O O . LEU A 1 450 ? 5.077 9.008 -9.162 1.00 85.81 450 LEU A O 1
ATOM 3558 N N . GLY A 1 451 ? 3.990 7.633 -10.555 1.00 88.81 451 GLY A N 1
ATOM 3559 C CA . GLY A 1 451 ? 3.386 6.801 -9.518 1.00 88.81 451 GLY A CA 1
ATOM 3560 C C . GLY A 1 451 ? 1.980 7.249 -9.160 1.00 88.81 451 GLY A C 1
ATOM 3561 O O . GLY A 1 451 ? 1.138 6.410 -8.850 1.00 88.81 451 GLY A O 1
ATOM 3562 N N . HIS A 1 452 ? 1.685 8.541 -9.319 1.00 91.69 452 HIS A N 1
ATOM 3563 C CA . HIS A 1 452 ? 0.397 9.126 -8.971 1.00 91.69 452 HIS A CA 1
ATOM 3564 C C . HIS A 1 452 ? -0.527 9.345 -10.167 1.00 91.69 452 HIS A C 1
ATOM 3566 O O . HIS A 1 452 ? -1.681 9.710 -9.973 1.00 91.69 452 HIS A O 1
ATOM 3572 N N . ARG A 1 453 ? -0.091 9.109 -11.412 1.00 89.12 453 ARG A N 1
ATOM 3573 C CA . ARG A 1 453 ? -0.923 9.361 -12.605 1.00 89.12 453 ARG A CA 1
ATOM 3574 C C . ARG A 1 453 ? -1.984 8.270 -12.763 1.00 89.12 453 ARG A C 1
ATOM 3576 O O . ARG A 1 453 ? -1.734 7.123 -12.386 1.00 89.12 453 ARG A O 1
ATOM 3583 N N . PRO A 1 454 ? -3.137 8.521 -13.417 1.00 88.81 454 PRO A N 1
ATOM 3584 C CA . PRO A 1 454 ? -4.212 7.527 -13.507 1.00 88.81 454 PRO A CA 1
ATOM 3585 C C . PRO A 1 454 ? -3.796 6.248 -14.237 1.00 88.81 454 PRO A C 1
ATOM 3587 O O . PRO A 1 454 ? -4.333 5.168 -13.988 1.00 88.81 454 PRO A O 1
ATOM 3590 N N . ASN A 1 455 ? -2.870 6.380 -15.187 1.00 89.44 455 ASN A N 1
ATOM 3591 C CA . ASN A 1 455 ? -2.387 5.268 -15.990 1.00 89.44 455 ASN A CA 1
ATOM 3592 C C . ASN A 1 455 ? -1.109 4.641 -15.429 1.00 89.44 455 ASN A C 1
ATOM 3594 O O . ASN A 1 455 ? -0.685 3.632 -15.982 1.00 89.44 455 ASN A O 1
ATOM 3598 N N . ASP A 1 456 ? -0.509 5.175 -14.369 1.00 90.75 456 ASP A N 1
ATOM 3599 C CA . ASP A 1 456 ? 0.634 4.515 -13.744 1.00 90.75 456 ASP A CA 1
ATOM 3600 C C . ASP A 1 456 ? 0.174 3.220 -13.072 1.00 90.75 456 ASP A C 1
ATOM 3602 O O . ASP A 1 456 ? -0.964 3.112 -12.596 1.00 90.75 456 ASP A O 1
ATOM 3606 N N . PHE A 1 457 ? 1.044 2.212 -13.093 1.00 93.38 457 PHE A N 1
ATOM 3607 C CA . PHE A 1 457 ? 0.821 0.994 -12.331 1.00 93.38 457 PHE A CA 1
ATOM 3608 C C . PHE A 1 457 ? 1.121 1.259 -10.857 1.00 93.38 457 PHE A C 1
ATOM 3610 O O . PHE A 1 457 ? 2.146 1.849 -10.527 1.00 93.38 457 PHE A O 1
ATOM 3617 N N . MET A 1 458 ? 0.241 0.789 -9.979 1.00 94.94 458 MET A N 1
ATOM 3618 C CA . MET A 1 458 ? 0.428 0.872 -8.536 1.00 94.94 458 MET A CA 1
ATOM 3619 C C . MET A 1 458 ? 1.604 -0.021 -8.111 1.00 94.94 458 MET A C 1
ATOM 3621 O O . MET A 1 458 ? 1.589 -1.243 -8.300 1.00 94.94 458 MET A O 1
ATOM 3625 N N . VAL A 1 459 ? 2.627 0.588 -7.526 1.00 95.00 459 VAL A N 1
ATOM 3626 C CA . VAL A 1 459 ? 3.851 -0.090 -7.084 1.00 95.00 459 VAL A CA 1
ATOM 3627 C C . VAL A 1 459 ? 3.644 -0.722 -5.700 1.00 95.00 459 VAL A C 1
ATOM 3629 O O . VAL A 1 459 ? 3.105 -0.042 -4.844 1.00 95.00 459 VAL A O 1
ATOM 3632 N N . PRO A 1 460 ? 4.095 -1.949 -5.384 1.00 95.25 460 PRO A N 1
ATOM 3633 C CA . PRO A 1 460 ? 4.686 -2.961 -6.251 1.00 95.25 460 PRO A CA 1
ATOM 3634 C C . PRO A 1 460 ? 3.693 -4.101 -6.550 1.00 95.25 460 PRO A C 1
ATOM 3636 O O . PRO A 1 460 ? 4.035 -5.280 -6.414 1.00 95.25 460 PRO A O 1
ATOM 3639 N N . PHE A 1 461 ? 2.432 -3.792 -6.880 1.00 93.81 461 PHE A N 1
ATOM 3640 C CA . PHE A 1 461 ? 1.411 -4.834 -7.006 1.00 93.81 461 PHE A CA 1
ATOM 3641 C C . PHE A 1 461 ? 1.646 -5.739 -8.220 1.00 93.81 461 PHE A C 1
ATOM 3643 O O . PHE A 1 461 ? 1.919 -5.277 -9.330 1.00 93.81 461 PHE A O 1
ATOM 3650 N N . PHE A 1 462 ? 1.449 -7.038 -7.987 1.00 90.81 462 PHE A N 1
ATOM 3651 C CA . PHE A 1 462 ? 1.162 -8.043 -9.001 1.00 90.81 462 PHE A CA 1
ATOM 3652 C C . PHE A 1 462 ? -0.159 -8.760 -8.657 1.00 90.81 462 PHE A C 1
ATOM 3654 O O . PHE A 1 462 ? -0.458 -8.948 -7.475 1.00 90.81 462 PHE A O 1
ATOM 3661 N N . PRO A 1 463 ? -0.951 -9.186 -9.657 1.00 89.62 463 PRO A N 1
ATOM 3662 C CA . PRO A 1 463 ? -0.892 -8.750 -11.055 1.00 89.62 463 PRO A CA 1
ATOM 3663 C C . PRO A 1 463 ? -1.027 -7.226 -11.188 1.00 89.62 463 PRO A C 1
ATOM 3665 O O . PRO A 1 463 ? -1.455 -6.541 -10.257 1.00 89.62 463 PRO A O 1
ATOM 3668 N N . LEU A 1 464 ? -0.593 -6.704 -12.334 1.00 92.31 464 LEU A N 1
ATOM 3669 C CA . LEU A 1 464 ? -0.479 -5.266 -12.551 1.00 92.31 464 LEU A CA 1
ATOM 3670 C C . LEU A 1 464 ? -1.853 -4.589 -12.537 1.00 92.31 464 LEU A C 1
ATOM 3672 O O . LEU A 1 464 ? -2.765 -5.004 -13.249 1.00 92.31 464 LEU A O 1
ATOM 3676 N N . VAL A 1 465 ? -1.965 -3.512 -11.763 1.00 92.00 465 VAL A N 1
ATOM 3677 C CA . VAL A 1 465 ? -3.174 -2.693 -11.620 1.00 92.00 465 VAL A CA 1
ATOM 3678 C C . VAL A 1 465 ? -2.804 -1.219 -11.729 1.00 92.00 465 VAL A C 1
ATOM 3680 O O . VAL A 1 465 ? -1.754 -0.804 -11.241 1.00 92.00 465 VAL A O 1
ATOM 3683 N N . ARG A 1 466 ? -3.635 -0.425 -12.405 1.00 92.19 466 ARG A N 1
ATOM 3684 C CA . ARG A 1 466 ? -3.422 1.017 -12.585 1.00 92.19 466 ARG A CA 1
ATOM 3685 C C . ARG A 1 466 ? -4.223 1.836 -11.584 1.00 92.19 466 ARG A C 1
ATOM 3687 O O . ARG A 1 466 ? -5.334 1.452 -11.226 1.00 92.19 466 ARG A O 1
ATOM 3694 N N . ASN A 1 467 ? -3.732 3.025 -11.236 1.00 92.19 467 ASN A N 1
ATOM 3695 C CA . ASN A 1 467 ? -4.407 3.943 -10.305 1.00 92.19 467 ASN A CA 1
ATOM 3696 C C . ASN A 1 467 ? -5.878 4.206 -10.654 1.00 92.19 467 ASN A C 1
ATOM 3698 O O . ASN A 1 467 ? -6.743 4.180 -9.782 1.00 92.19 467 ASN A O 1
ATOM 3702 N N . ARG A 1 468 ? -6.196 4.371 -11.944 1.00 90.38 468 ARG A N 1
ATOM 3703 C CA . ARG A 1 468 ? -7.575 4.573 -12.421 1.00 90.38 468 ARG A CA 1
ATOM 3704 C C . ARG A 1 468 ? -8.545 3.448 -12.037 1.00 90.38 468 ARG A C 1
ATOM 3706 O O . ARG A 1 468 ? -9.747 3.685 -11.978 1.00 90.38 468 ARG A O 1
ATOM 3713 N N . GLU A 1 469 ? -8.052 2.229 -11.818 1.00 89.94 469 GLU A N 1
ATOM 3714 C CA . GLU A 1 469 ? -8.875 1.082 -11.415 1.00 89.94 469 GLU A CA 1
ATOM 3715 C C . GLU A 1 469 ? -9.271 1.167 -9.932 1.00 89.94 469 GLU A C 1
ATOM 3717 O O . GLU A 1 469 ? -10.348 0.699 -9.568 1.00 89.94 469 GLU A O 1
ATOM 3722 N N . GLY A 1 470 ? -8.484 1.862 -9.100 1.00 90.56 470 GLY A N 1
ATOM 3723 C CA . GLY A 1 470 ? -8.803 2.158 -7.694 1.00 90.56 470 GLY A CA 1
ATOM 3724 C C . GLY A 1 470 ? -10.034 3.035 -7.479 1.00 90.56 470 GLY A C 1
ATOM 3725 O O . GLY A 1 470 ? -10.574 3.056 -6.381 1.00 90.56 470 GLY A O 1
ATOM 3726 N N . PHE A 1 471 ? -10.545 3.682 -8.529 1.00 91.38 471 PHE A N 1
ATOM 3727 C CA . PHE A 1 471 ? -11.793 4.451 -8.482 1.00 91.38 471 PHE A CA 1
ATOM 3728 C C . PHE A 1 471 ? -13.059 3.605 -8.650 1.00 91.38 471 PHE A C 1
ATOM 3730 O O . PHE A 1 471 ? -14.169 4.145 -8.636 1.00 91.38 471 PHE A O 1
ATOM 3737 N N . ALA A 1 472 ? -12.925 2.288 -8.839 1.00 89.94 472 ALA A N 1
ATOM 3738 C CA . ALA A 1 472 ? -14.067 1.385 -8.800 1.00 89.94 472 ALA A CA 1
ATOM 3739 C C . ALA A 1 472 ? -14.734 1.444 -7.420 1.00 89.94 472 ALA A C 1
ATOM 3741 O O . ALA A 1 472 ? -14.051 1.447 -6.395 1.00 89.94 472 ALA A O 1
ATOM 3742 N N . ASN A 1 473 ? -16.068 1.479 -7.390 1.00 90.19 473 ASN A N 1
ATOM 3743 C CA . ASN A 1 473 ? -16.799 1.450 -6.123 1.00 90.19 473 ASN A CA 1
ATOM 3744 C C . ASN A 1 473 ? -16.644 0.088 -5.433 1.00 90.19 473 ASN A C 1
ATOM 3746 O O . ASN A 1 473 ? -16.376 -0.931 -6.080 1.00 90.19 473 ASN A O 1
ATOM 3750 N N . THR A 1 474 ? -16.840 0.049 -4.118 1.00 93.81 474 THR A N 1
ATOM 3751 C CA . THR A 1 474 ? -16.606 -1.178 -3.341 1.00 93.81 474 THR A CA 1
ATOM 3752 C C . THR A 1 474 ? -17.488 -2.349 -3.791 1.00 93.81 474 THR A C 1
ATOM 3754 O O . THR A 1 474 ? -17.010 -3.481 -3.870 1.00 93.81 474 THR A O 1
ATOM 3757 N N . PHE A 1 475 ? -18.725 -2.097 -4.238 1.00 90.38 475 PHE A N 1
ATOM 3758 C CA . PHE A 1 475 ? -19.608 -3.140 -4.780 1.00 90.38 475 PHE A CA 1
ATOM 3759 C C . PHE A 1 475 ? -19.080 -3.779 -6.073 1.00 90.38 475 PHE A C 1
ATOM 3761 O O . PHE A 1 475 ? -19.262 -4.978 -6.303 1.00 90.38 475 PHE A O 1
ATOM 3768 N N . GLN A 1 476 ? -18.431 -2.997 -6.941 1.00 89.94 476 GLN A N 1
ATOM 3769 C CA . GLN A 1 476 ? -17.757 -3.512 -8.133 1.00 89.94 476 GLN A CA 1
ATOM 3770 C C . GLN A 1 476 ? -16.589 -4.418 -7.749 1.00 89.94 476 GLN A C 1
ATOM 3772 O O . GLN A 1 476 ? -16.371 -5.413 -8.439 1.00 89.94 476 GLN A O 1
ATOM 3777 N N . LEU A 1 477 ? -15.922 -4.092 -6.641 1.00 93.12 477 LEU A N 1
ATOM 3778 C CA . LEU A 1 477 ? -14.805 -4.823 -6.049 1.00 93.12 477 LEU A CA 1
ATOM 3779 C C . LEU A 1 477 ? -15.253 -5.950 -5.097 1.00 93.12 477 LEU A C 1
ATOM 3781 O O . LEU A 1 477 ? -14.415 -6.660 -4.552 1.00 93.12 477 LEU A O 1
ATOM 3785 N N . GLY A 1 478 ? -16.561 -6.160 -4.911 1.00 94.25 478 GLY A N 1
ATOM 3786 C CA . GLY A 1 478 ? -17.100 -7.293 -4.155 1.00 94.25 478 GLY A CA 1
ATOM 3787 C C . GLY A 1 478 ? -17.200 -7.114 -2.643 1.00 94.25 478 GLY A C 1
ATOM 3788 O O . GLY A 1 478 ? -17.377 -8.112 -1.948 1.00 94.25 478 GLY A O 1
ATOM 3789 N N . TYR A 1 479 ? -17.113 -5.891 -2.124 1.00 96.19 479 TYR A N 1
ATOM 3790 C CA . TYR A 1 479 ? -17.268 -5.628 -0.694 1.00 96.19 479 TYR A CA 1
ATOM 3791 C C . TYR A 1 479 ? -18.119 -4.386 -0.417 1.00 96.19 479 TYR A C 1
ATOM 3793 O O . TYR A 1 479 ? -18.418 -3.601 -1.313 1.00 96.19 479 TYR A O 1
ATOM 3801 N N . ALA A 1 480 ? -18.558 -4.227 0.824 1.00 96.81 480 ALA A N 1
ATOM 3802 C CA . ALA A 1 480 ? -19.289 -3.064 1.306 1.00 96.81 480 ALA A CA 1
ATOM 3803 C C . ALA A 1 480 ? -18.980 -2.823 2.788 1.00 96.81 480 ALA A C 1
ATOM 3805 O O . ALA A 1 480 ? -18.389 -3.673 3.455 1.00 96.81 480 ALA A O 1
ATOM 3806 N N . TYR A 1 481 ? -19.408 -1.671 3.291 1.00 97.69 481 TYR A N 1
ATOM 3807 C CA . TYR A 1 481 ? -19.360 -1.330 4.708 1.00 97.69 481 TYR A CA 1
ATOM 3808 C C . TYR A 1 481 ? -20.770 -1.416 5.279 1.00 97.69 481 TYR A C 1
ATOM 3810 O O . TYR A 1 481 ? -21.719 -0.986 4.631 1.00 97.69 481 TYR A O 1
ATOM 3818 N N . ASP A 1 482 ? -20.918 -1.975 6.473 1.00 96.38 482 ASP A N 1
ATOM 3819 C CA . ASP A 1 482 ? -22.224 -2.187 7.117 1.00 96.38 482 ASP A CA 1
ATOM 3820 C C . ASP A 1 482 ? -23.045 -0.904 7.344 1.00 96.38 482 ASP A C 1
ATOM 3822 O O . ASP A 1 482 ? -24.274 -0.970 7.406 1.00 96.38 482 ASP A O 1
ATOM 3826 N N . TYR A 1 483 ? -22.388 0.254 7.432 1.00 93.56 483 TYR A N 1
ATOM 3827 C CA . TYR A 1 483 ? -23.025 1.550 7.665 1.00 93.56 483 TYR A CA 1
ATOM 3828 C C . TYR A 1 483 ? -23.259 2.406 6.401 1.00 93.56 483 TYR A C 1
ATOM 3830 O O . TYR A 1 483 ? -23.810 3.504 6.527 1.00 93.56 483 TYR A O 1
ATOM 3838 N N . ILE A 1 484 ? -22.856 1.932 5.207 1.00 89.12 484 ILE A N 1
ATOM 3839 C CA . ILE A 1 484 ? -22.986 2.646 3.913 1.00 89.12 484 ILE A CA 1
ATOM 3840 C C . ILE A 1 484 ? -23.861 1.877 2.920 1.00 89.12 484 ILE A C 1
ATOM 3842 O O . ILE A 1 484 ? -24.894 2.434 2.489 1.00 89.12 484 ILE A O 1
#

Secondary structure (DSSP, 8-state):
--PPP-------------TTTGGG-SHHHHHTTEE-PBPTTSSBTTTTTTSEEEEE--PPPP---HHHHHHHTT-TTTTTTTTT-SEEEEE-TTEESTTS-EEPTTEESTTS-EEPPPEEE-BGGGS-HHHHHHHHHHHHHHTTSBPSS--EE-B-HHHHHTTPPP-EE--BHHHHHHHHHHHHT--EEEE-SHHHHHHGGG--TTTHHHHHHHHHHTT--EEEE----SSSSSTTHHHHHHHHHHHHHHHIIIIII--TT----B---TT-SS-TT-STTTT-PBPSS-TTBBPTTSGGGG-B--S--THHHHHTTB-------SB-BB-TT---TTT--SSPPHHHHHHHHHS-SBSS-TTSSTT-TTBHHHHHHTSB-TTT--B-SS---HHHHHHHHT-BGGGSGGGGGGSTHHHHHHHHHHHHHHHHHHHH-S-------TTPPTTSSTTSBPTT-SS--BGGGGGS-TTTTTEEETT-

Foldseek 3Di:
DDDDDDDDDPPPPPQDFAQLWSQQQDPVNQVQLFLFHQDPVRHTLCVVVLFWDWDFLDQDWDPDDLVLLQQCLQPCQFSPPNLGHRIFTDTPDQFFDRSSCAGFFQFDDRNSPHGDAAQAAEALVPDDLVLQVVVLLLLLQQQPFWQPTHWDWWFGSLVVLVVDRTDTAIGGLLLSLLQQLLSQQAWTKGFDDPVLSVVSPPDTPVCSSVSSSVCVVVVTDIDTDRPGGLQDFFQLVLLLLLVSLLVSQVSSCVRRPVHPNDDFYAHPLAPPQWDPQDPLSHQAHADPVHRFAGHPSHSLSPAFFWQPPGCVQVVVRTGTNNDGDGHFTWRAQPFDCQAEVHRHHPVLLVLLLPQALACWAPQRGLQTASHSRNSQSFQADSPRSGGDNRYGDHLLNRQRRRPTQLNDSSRNSSRVNVSNSSVVSNQSVLSSLVVNVDLNADPDPPNGDASNHQSHWNPPDPPTDGSSVSSDHSSVSRYDYPVD

Organism: Ciona savignyi (NCBI:txid51511)

Nearest PDB structures (foldseek):
  9ey8-assembly4_DA  TM=9.303E-01  e=2.860E-40  Homo sapiens
  5m8r-assembly1_A  TM=9.142E-01  e=6.133E-40  Homo sapiens
  8hpi-assembly1_B  TM=8.502E-01  e=1.658E-17  Priestia megaterium WSH-002
  3nq5-assembly1_B  TM=8.545E-01  e=5.806E-17  Priestia megaterium
  4j6t-assembly1_B  TM=8.361E-01  e=8.978E-17  Priestia megaterium

Radius of gyration: 23.06 Å; Cα contacts (8 Å, |Δi|>4): 1010; chains: 1; bounding box: 55×86×58 Å

pLDDT: mean 90.13, std 14.22, range [25.33, 98.94]

Solvent-accessible surface area (backbone atoms only — not comparable to full-atom values): 26008 Å² total; per-residue (Å²): 142,79,90,78,87,79,81,84,83,80,80,77,82,81,81,81,50,11,42,64,48,31,79,32,66,46,69,67,26,50,76,66,20,32,38,42,32,69,22,97,82,74,28,41,3,18,42,85,75,69,22,19,36,68,34,76,63,83,58,72,86,78,94,64,54,62,66,60,48,47,52,41,53,49,33,54,65,54,62,41,59,54,68,60,31,54,27,31,42,48,46,42,91,39,29,22,57,54,24,19,81,42,42,32,61,29,30,30,70,98,80,22,80,40,74,42,78,67,40,62,27,40,52,55,92,76,52,53,71,70,55,42,50,47,54,50,49,52,53,59,48,21,57,68,43,61,36,88,55,32,10,42,62,30,52,28,53,64,51,39,62,74,68,45,80,83,43,62,37,72,28,20,49,45,51,45,56,26,48,42,52,22,62,31,53,40,63,37,50,27,76,53,61,75,75,52,60,68,69,40,78,79,60,45,90,88,48,35,65,59,51,43,40,52,46,61,72,67,65,60,52,72,45,80,45,82,90,55,47,37,46,54,67,31,71,15,27,65,25,40,52,48,50,49,52,53,53,51,47,47,49,43,21,68,74,66,68,72,38,91,80,69,61,67,39,18,43,82,54,55,67,37,90,64,69,85,58,49,29,50,82,59,73,18,20,62,18,92,90,42,59,45,32,42,15,84,78,15,79,65,44,75,40,58,28,40,49,79,64,61,66,61,29,61,79,67,58,27,38,63,66,69,53,78,73,43,69,57,37,39,27,65,77,66,49,60,72,78,38,28,95,47,53,42,39,59,66,43,55,54,30,46,60,66,68,30,91,38,54,61,32,94,58,43,30,56,72,10,46,41,10,30,52,30,33,51,54,7,33,14,40,51,84,81,33,40,44,34,97,67,47,32,28,52,50,42,13,47,30,42,29,32,36,37,40,40,48,38,76,41,28,14,59,63,37,74,62,42,57,19,44,52,44,35,53,44,49,56,50,47,54,42,48,67,73,62,79,50,72,63,67,69,91,68,60,83,78,44,54,78,38,34,27,50,70,26,41,38,62,77,54,73,51,82,47,36,32,55,62,42,51,57,52,47,68,69,50,17,30,46,50,77,92,114

InterPro domains:
  IPR002227 Tyrosinase copper-binding domain [PF00264] (174-434)
  IPR002227 Tyrosinase copper-binding domain [PR00092] (232-249)
  IPR002227 Tyrosinase copper-binding domain [PR00092] (264-269)
  IPR002227 Tyrosinase copper-binding domain [PR00092] (394-405)
  IPR002227 Tyrosinase copper-binding domain [PR00092] (414-432)
  IPR002227 Tyrosinase copper-binding domain [PS00497] (232-249)
  IPR002227 Tyrosinase copper-binding domain [PS00498] (415-426)
  IPR008922 Di-copper centre-containing domain superfamily [G3DSA:1.10.1280.10] (192-484)
  IPR008922 Di-copper centre-containing domain superfamily [SSF48056] (76-483)
  IPR050316 Tyrosinase and Hemocyanin [PTHR11474] (73-482)